Protein AF-A0A9D8XP79-F1 (afdb_monomer)

Structure (mmCIF, N/CA/C/O backbone):
data_AF-A0A9D8XP79-F1
#
_entry.id   AF-A0A9D8XP79-F1
#
loop_
_atom_site.group_PDB
_atom_site.id
_atom_site.type_symbol
_atom_site.label_atom_id
_atom_site.label_alt_id
_atom_site.label_comp_id
_atom_site.label_asym_id
_atom_site.label_entity_id
_atom_site.label_seq_id
_atom_site.pdbx_PDB_ins_code
_atom_site.Cartn_x
_atom_site.Cartn_y
_atom_site.Cartn_z
_atom_site.occupancy
_atom_site.B_iso_or_equiv
_atom_site.auth_seq_id
_atom_site.auth_comp_id
_atom_site.auth_asym_id
_atom_site.auth_atom_id
_atom_site.pdbx_PDB_model_num
ATOM 1 N N . MET A 1 1 ? -8.175 -45.191 -14.255 1.00 37.50 1 MET A N 1
ATOM 2 C CA . MET A 1 1 ? -9.166 -44.120 -14.482 1.00 37.50 1 MET A CA 1
ATOM 3 C C . MET A 1 1 ? -8.945 -43.618 -15.901 1.00 37.50 1 MET A C 1
ATOM 5 O O . MET A 1 1 ? -8.110 -42.751 -16.108 1.00 37.50 1 MET A O 1
ATOM 9 N N . ALA A 1 2 ? -9.558 -44.286 -16.877 1.00 37.72 2 ALA A N 1
ATOM 10 C CA . ALA A 1 2 ? -9.457 -43.933 -18.290 1.00 37.72 2 ALA A CA 1
ATOM 11 C C . ALA A 1 2 ? -10.516 -42.865 -18.583 1.00 37.72 2 ALA A C 1
ATOM 13 O O . ALA A 1 2 ? -11.701 -43.112 -18.373 1.00 37.72 2 ALA A O 1
ATOM 14 N N . THR A 1 3 ? -10.095 -41.667 -18.977 1.00 43.34 3 THR A N 1
ATOM 15 C CA . THR A 1 3 ? -11.008 -40.581 -19.341 1.00 43.34 3 THR A CA 1
ATOM 16 C C . THR A 1 3 ? -11.344 -40.689 -20.822 1.00 43.34 3 THR A C 1
ATOM 18 O O . THR A 1 3 ? -10.567 -40.263 -21.673 1.00 43.34 3 THR A O 1
ATOM 21 N N . GLU A 1 4 ? -12.506 -41.267 -21.118 1.00 49.28 4 GLU A N 1
ATOM 22 C CA . GLU A 1 4 ? -13.186 -41.124 -22.403 1.00 49.28 4 GLU A CA 1
ATOM 23 C C . GLU A 1 4 ? -13.648 -39.674 -22.569 1.00 49.28 4 GLU A C 1
ATOM 25 O O . GLU A 1 4 ? -14.675 -39.257 -22.037 1.00 49.28 4 GLU A O 1
ATOM 30 N N . ASN A 1 5 ? -12.802 -38.896 -23.235 1.00 56.59 5 ASN A N 1
ATOM 31 C CA . ASN A 1 5 ? -13.093 -37.787 -24.143 1.00 56.59 5 ASN A CA 1
ATOM 32 C C . ASN A 1 5 ? -11.801 -36.982 -24.210 1.00 56.59 5 ASN A C 1
ATOM 34 O O . ASN A 1 5 ? -11.522 -36.214 -23.294 1.00 56.59 5 ASN A O 1
ATOM 38 N N . GLY A 1 6 ? -11.010 -37.198 -25.265 1.00 61.81 6 GLY A N 1
ATOM 39 C CA . GLY A 1 6 ? -9.701 -36.579 -25.498 1.00 61.81 6 GLY A CA 1
ATOM 40 C C . GLY A 1 6 ? -9.774 -35.073 -25.732 1.00 61.81 6 GLY A C 1
ATOM 41 O O . GLY A 1 6 ? -9.538 -34.579 -26.832 1.00 61.81 6 GLY A O 1
ATOM 42 N N . LYS A 1 7 ? -10.225 -34.359 -24.703 1.00 80.88 7 LYS A N 1
ATOM 43 C CA . LYS A 1 7 ? -10.593 -32.951 -24.658 1.00 80.88 7 LYS A CA 1
ATOM 44 C C . LYS A 1 7 ? -10.170 -32.415 -23.299 1.00 80.88 7 LYS A C 1
ATOM 46 O O . LYS A 1 7 ? -10.905 -32.526 -22.325 1.00 80.88 7 LYS A O 1
ATOM 51 N N . TYR A 1 8 ? -8.990 -31.817 -23.255 1.00 85.12 8 TYR A N 1
ATOM 52 C CA . TYR A 1 8 ? -8.398 -31.259 -22.051 1.00 85.12 8 TYR A CA 1
ATOM 53 C C . TYR A 1 8 ? -8.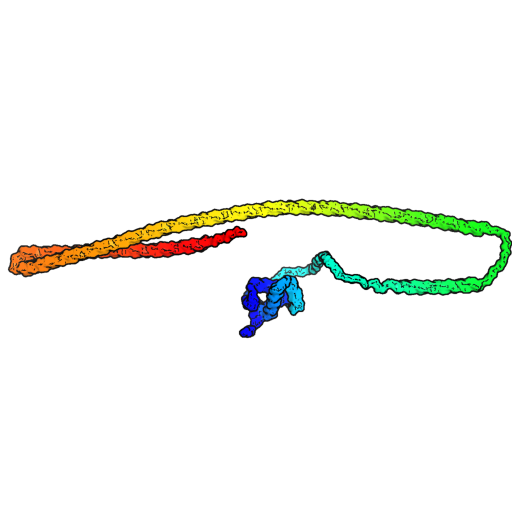487 -29.740 -22.043 1.00 85.12 8 TYR A C 1
ATOM 55 O O . TYR A 1 8 ? -8.197 -29.055 -23.026 1.00 85.12 8 TYR A O 1
ATOM 63 N N . THR A 1 9 ? -8.842 -29.182 -20.899 1.00 88.56 9 THR A N 1
ATOM 64 C CA . THR A 1 9 ? -8.669 -27.759 -20.622 1.00 88.56 9 THR A CA 1
ATOM 65 C C . THR A 1 9 ? -7.228 -27.469 -20.200 1.00 88.56 9 THR A C 1
ATOM 67 O O . THR A 1 9 ? -6.498 -28.346 -19.745 1.00 88.56 9 THR A O 1
ATOM 70 N N . VAL A 1 10 ? -6.804 -26.203 -20.281 1.00 86.50 10 VAL A N 1
ATOM 71 C CA . VAL A 1 10 ? -5.463 -25.774 -19.824 1.00 86.50 10 VAL A CA 1
ATOM 72 C C . VAL A 1 10 ? -5.179 -26.196 -18.371 1.00 86.50 10 VAL A C 1
ATOM 74 O O . VAL A 1 10 ? -4.034 -26.467 -18.018 1.00 86.50 10 VAL A O 1
ATOM 77 N N . ILE A 1 11 ? -6.210 -26.235 -17.520 1.00 86.94 11 ILE A N 1
ATOM 78 C CA . ILE A 1 11 ? -6.072 -26.614 -16.107 1.00 86.94 11 ILE A CA 1
ATOM 79 C C . ILE A 1 11 ? -5.731 -28.105 -16.004 1.00 86.94 11 ILE A C 1
ATOM 81 O O . ILE A 1 11 ? -4.719 -28.450 -15.400 1.00 86.94 11 ILE A O 1
ATOM 85 N N . GLU A 1 12 ? -6.488 -28.963 -16.683 1.00 86.69 12 GLU A N 1
ATOM 86 C CA . GLU A 1 12 ? -6.243 -30.411 -16.709 1.00 86.69 12 GLU A CA 1
ATOM 87 C C . GLU A 1 12 ? -4.888 -30.743 -17.351 1.00 86.69 12 GLU A C 1
ATOM 89 O O . GLU A 1 12 ? -4.158 -31.592 -16.847 1.00 86.69 12 GLU A O 1
ATOM 94 N N . LEU A 1 13 ? -4.482 -30.013 -18.401 1.00 86.62 13 LEU A N 1
ATOM 95 C CA . LEU A 1 13 ? -3.143 -30.145 -18.989 1.00 86.62 13 LEU A CA 1
ATOM 96 C C . LEU A 1 13 ? -2.034 -29.820 -17.978 1.00 86.62 13 LEU A C 1
ATOM 98 O O . LEU A 1 13 ? -1.015 -30.506 -17.940 1.00 86.62 13 LEU A O 1
ATOM 102 N N . SER A 1 14 ? -2.220 -28.789 -17.150 1.00 89.00 14 SER A N 1
ATOM 103 C CA . SER A 1 14 ? -1.231 -28.415 -16.133 1.00 89.00 14 SER A CA 1
ATOM 104 C C . SER A 1 14 ? -1.112 -29.446 -15.009 1.00 89.00 14 SER A C 1
ATOM 106 O O . SER A 1 14 ? -0.003 -29.735 -14.561 1.00 89.00 14 SER A O 1
ATOM 108 N N . GLU A 1 15 ? -2.230 -30.054 -14.612 1.00 89.31 15 GLU A N 1
ATOM 109 C CA . GLU A 1 15 ? -2.260 -31.117 -13.604 1.00 89.31 15 GLU A CA 1
ATOM 110 C C . GLU A 1 15 ? -1.616 -32.406 -14.129 1.00 89.31 15 GLU A C 1
ATOM 112 O O . GLU A 1 15 ? -0.795 -33.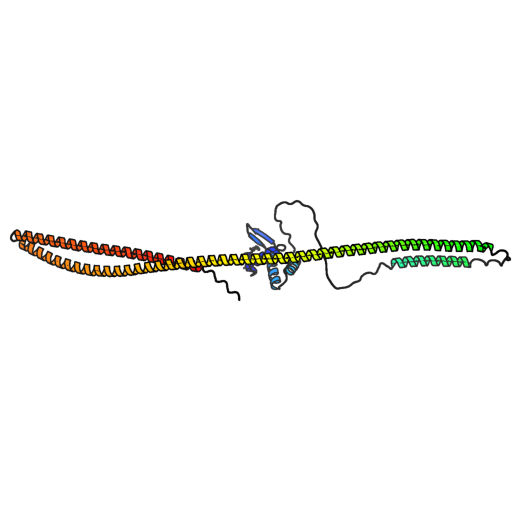006 -13.438 1.00 89.31 15 GLU A O 1
ATOM 117 N N . LEU A 1 16 ? -1.905 -32.791 -15.378 1.00 86.81 16 LEU A N 1
ATOM 118 C CA . LEU A 1 16 ? -1.356 -34.002 -15.999 1.00 86.81 16 LEU A CA 1
ATOM 119 C C . LEU A 1 16 ? 0.149 -33.915 -16.287 1.00 86.81 16 LEU A C 1
ATOM 121 O O . LEU A 1 16 ? 0.832 -34.938 -16.284 1.00 86.81 16 LEU A O 1
ATOM 125 N N . LEU A 1 17 ? 0.668 -32.715 -16.555 1.00 85.00 17 LEU A N 1
ATOM 126 C CA . LEU A 1 17 ? 2.089 -32.494 -16.845 1.00 85.00 17 LEU A CA 1
ATOM 127 C C . LEU A 1 17 ? 2.914 -32.164 -15.594 1.00 85.00 17 LEU A C 1
ATOM 129 O O . LEU A 1 17 ? 4.139 -32.187 -15.664 1.00 85.00 17 LEU A O 1
ATOM 133 N N . GLY A 1 18 ? 2.278 -31.821 -14.467 1.00 85.62 18 GLY A N 1
ATOM 134 C CA . GLY A 1 18 ? 2.977 -31.333 -13.272 1.00 85.62 18 GLY A CA 1
ATOM 135 C C . GLY A 1 18 ? 3.693 -29.991 -13.489 1.00 85.62 18 GLY A C 1
ATOM 136 O O . GLY A 1 18 ? 4.617 -29.645 -12.753 1.00 85.62 18 GLY A O 1
ATOM 137 N N . VAL A 1 19 ? 3.289 -29.230 -14.512 1.00 86.19 19 VAL A N 1
ATOM 138 C CA . VAL A 1 19 ? 3.914 -27.971 -14.941 1.00 86.19 19 VAL A CA 1
ATOM 139 C C . VAL A 1 19 ? 2.955 -26.812 -14.671 1.00 86.19 19 VAL A C 1
ATOM 141 O O . VAL A 1 19 ? 1.753 -26.918 -14.899 1.00 86.19 19 VAL A O 1
ATOM 144 N N . LYS A 1 20 ? 3.475 -25.668 -14.201 1.00 90.56 20 LYS A N 1
ATOM 145 C CA . LYS A 1 20 ? 2.657 -24.479 -13.899 1.00 90.56 20 LYS A CA 1
ATOM 146 C C . LYS A 1 20 ? 1.808 -24.066 -15.108 1.00 90.56 20 LYS A C 1
ATOM 148 O O . LYS A 1 20 ? 2.311 -23.966 -16.225 1.00 90.56 20 LYS A O 1
ATOM 153 N N . ARG A 1 21 ? 0.546 -23.701 -14.860 1.00 87.56 21 ARG A N 1
ATOM 154 C CA . ARG A 1 21 ? -0.419 -23.247 -15.882 1.00 87.56 21 ARG A CA 1
ATOM 155 C C . ARG A 1 21 ? 0.123 -22.149 -16.810 1.00 87.56 21 ARG A C 1
ATOM 157 O O . ARG A 1 21 ? -0.177 -22.146 -17.998 1.00 87.56 21 ARG A O 1
ATOM 164 N N . THR A 1 22 ? 0.923 -21.223 -16.284 1.00 90.81 22 THR A N 1
ATOM 165 C CA . THR A 1 22 ? 1.555 -20.146 -17.067 1.00 90.81 22 THR A CA 1
ATOM 166 C C . THR A 1 22 ? 2.544 -20.679 -18.099 1.00 90.81 22 THR A C 1
ATOM 168 O O . THR A 1 22 ? 2.577 -20.188 -19.218 1.00 90.81 22 THR A O 1
ATOM 171 N N . THR A 1 23 ? 3.311 -21.708 -17.742 1.00 88.88 23 THR A N 1
ATOM 172 C CA . THR A 1 23 ? 4.278 -22.361 -18.629 1.00 88.88 23 THR A CA 1
ATOM 173 C C . THR A 1 23 ? 3.569 -23.184 -19.701 1.00 88.88 23 THR A C 1
ATOM 175 O O . THR A 1 23 ? 3.966 -23.147 -20.858 1.00 88.88 23 THR A O 1
ATOM 178 N N . VAL A 1 24 ? 2.470 -23.858 -19.344 1.00 88.31 24 VAL A N 1
ATOM 179 C CA . VAL A 1 24 ? 1.622 -24.555 -20.324 1.00 88.31 24 VAL A CA 1
ATOM 180 C C . VAL A 1 24 ? 1.026 -23.563 -21.328 1.00 88.31 24 VAL A C 1
ATOM 182 O O . VAL A 1 24 ? 1.090 -23.809 -22.524 1.00 88.31 24 VAL A O 1
ATOM 185 N N . ASN A 1 25 ? 0.524 -22.409 -20.876 1.00 89.88 25 ASN A N 1
ATOM 186 C CA . ASN A 1 25 ? 0.034 -21.355 -21.775 1.00 89.88 25 ASN A CA 1
ATOM 187 C C . ASN A 1 25 ? 1.116 -20.818 -22.724 1.00 89.88 25 ASN A C 1
ATOM 189 O O . ASN A 1 25 ? 0.823 -20.574 -23.890 1.00 89.88 25 ASN A O 1
ATOM 193 N N . ASP A 1 26 ? 2.345 -20.641 -22.235 1.00 88.00 26 ASP A N 1
ATOM 194 C CA . ASP A 1 26 ? 3.477 -20.195 -23.054 1.00 88.00 26 ASP A CA 1
ATOM 195 C C . ASP A 1 26 ? 3.818 -21.225 -24.144 1.00 88.00 26 ASP A C 1
ATOM 197 O O . ASP A 1 26 ? 3.962 -20.884 -25.317 1.00 88.00 26 ASP A O 1
ATOM 201 N N . TRP A 1 27 ? 3.838 -22.515 -23.795 1.00 90.31 27 TRP A N 1
ATOM 202 C CA . TRP A 1 27 ? 4.053 -23.589 -24.770 1.00 90.31 27 TRP A CA 1
ATOM 203 C C . TRP A 1 27 ? 2.917 -23.689 -25.789 1.00 90.31 27 TRP A C 1
ATOM 205 O O . TRP A 1 27 ? 3.187 -23.849 -26.974 1.00 90.31 27 TRP A O 1
ATOM 215 N N . LEU A 1 28 ? 1.667 -23.538 -25.349 1.00 88.12 28 LEU A N 1
ATOM 216 C CA . LEU A 1 28 ? 0.492 -23.531 -26.223 1.00 88.12 28 LEU A CA 1
ATOM 217 C C . LEU A 1 28 ? 0.490 -22.346 -27.202 1.00 88.12 28 LEU A C 1
ATOM 219 O O . LEU A 1 28 ? -0.056 -22.472 -28.291 1.00 88.12 28 LEU A O 1
ATOM 223 N N . ALA A 1 29 ? 1.072 -21.201 -26.830 1.00 86.81 29 ALA A N 1
ATOM 224 C CA . ALA A 1 29 ? 1.216 -20.052 -27.723 1.00 86.81 29 ALA A CA 1
ATOM 225 C C . ALA A 1 29 ? 2.390 -20.229 -28.698 1.00 86.81 29 ALA A C 1
ATOM 227 O O . ALA A 1 29 ? 2.252 -19.954 -29.886 1.00 86.81 29 ALA A O 1
ATOM 228 N N . LYS A 1 30 ? 3.537 -20.710 -28.203 1.00 84.62 30 LYS A N 1
ATOM 229 C CA . LYS A 1 30 ? 4.778 -20.832 -28.980 1.00 84.62 30 LYS A CA 1
ATOM 230 C C . LYS A 1 30 ? 4.775 -22.001 -29.963 1.00 84.62 30 LYS A C 1
ATOM 232 O O . LYS A 1 30 ? 5.333 -21.883 -31.045 1.00 84.62 30 LYS A O 1
ATOM 237 N N . TYR A 1 31 ? 4.153 -23.114 -29.587 1.00 85.94 31 TYR A N 1
ATOM 238 C CA . TYR A 1 31 ? 4.109 -24.350 -30.371 1.00 85.94 31 TYR A CA 1
ATOM 239 C C . TYR A 1 31 ? 2.703 -24.631 -30.922 1.00 85.94 31 TYR A C 1
ATOM 241 O O . TYR A 1 31 ? 2.370 -25.779 -31.208 1.00 85.94 31 TYR A O 1
ATOM 249 N N . ALA A 1 32 ? 1.886 -23.582 -31.090 1.00 83.19 32 ALA A N 1
ATOM 250 C CA . ALA A 1 32 ? 0.518 -23.671 -31.608 1.00 83.19 32 ALA A CA 1
ATOM 251 C C . ALA A 1 32 ? 0.435 -24.376 -32.974 1.00 83.19 32 ALA A C 1
ATOM 253 O O . ALA A 1 32 ? -0.556 -25.030 -33.266 1.00 83.19 32 ALA A O 1
ATOM 254 N N . VAL A 1 33 ? 1.499 -24.284 -33.776 1.00 82.44 33 VAL A N 1
ATOM 255 C CA . VAL A 1 33 ? 1.631 -24.892 -35.112 1.00 82.44 33 VAL A CA 1
ATOM 256 C C . VAL A 1 33 ? 1.563 -26.430 -35.083 1.00 82.44 33 VAL A C 1
ATOM 258 O O . VAL A 1 33 ? 1.241 -27.057 -36.087 1.00 82.44 33 VAL A O 1
ATOM 261 N N . TYR A 1 34 ? 1.840 -27.048 -33.932 1.00 80.81 34 TYR A N 1
ATOM 262 C CA . TYR A 1 34 ? 1.850 -28.505 -33.765 1.00 80.81 34 TYR A CA 1
ATOM 263 C C . TYR A 1 34 ? 0.673 -29.019 -32.923 1.00 80.81 34 TYR A C 1
ATOM 265 O O . TYR A 1 34 ? 0.702 -30.164 -32.472 1.00 80.81 34 TYR A O 1
ATOM 273 N N . MET A 1 35 ? -0.317 -28.174 -32.616 1.00 83.38 35 MET A N 1
ATOM 274 C CA . MET A 1 35 ? -1.345 -28.467 -31.614 1.00 83.38 35 MET A CA 1
ATOM 275 C C . MET A 1 35 ? -2.742 -28.096 -32.100 1.00 83.38 35 MET A C 1
ATOM 277 O O . MET A 1 35 ? -2.984 -26.973 -32.537 1.00 83.38 35 MET A O 1
ATOM 281 N N . ASP A 1 36 ? -3.693 -29.003 -31.894 1.00 78.88 36 ASP A N 1
ATOM 282 C CA . ASP A 1 36 ? -5.095 -28.75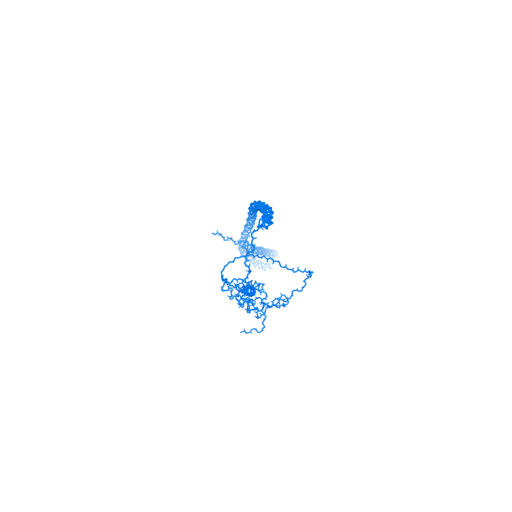2 -32.208 1.00 78.88 36 ASP A CA 1
ATOM 283 C C . ASP A 1 36 ? -5.837 -28.220 -30.983 1.00 78.88 36 ASP A C 1
ATOM 285 O O . ASP A 1 36 ? -5.713 -28.735 -29.859 1.00 78.88 36 ASP A O 1
ATOM 289 N N . TYR A 1 37 ? -6.662 -27.199 -31.213 1.00 84.25 37 TYR A N 1
ATOM 290 C CA . TYR A 1 37 ? -7.615 -26.712 -30.230 1.00 84.25 37 TYR A CA 1
ATOM 291 C C . TYR A 1 37 ? -8.987 -26.474 -30.859 1.00 84.25 37 TYR A C 1
ATOM 293 O O . TYR A 1 37 ? -9.117 -25.994 -31.980 1.00 84.25 37 TYR A O 1
ATOM 301 N N . SER A 1 38 ? -10.033 -26.779 -30.098 1.00 79.69 38 SER A N 1
ATOM 302 C CA . SER A 1 38 ? -11.414 -26.429 -30.410 1.00 79.69 38 SER A CA 1
ATOM 303 C C . SER A 1 38 ? -11.900 -25.384 -29.413 1.00 79.69 38 SER A C 1
ATOM 305 O O . SER A 1 38 ? -11.591 -25.445 -28.219 1.00 79.69 38 SER A O 1
ATOM 307 N N . VAL A 1 39 ? -12.653 -24.397 -29.890 1.00 85.06 39 VAL A N 1
ATOM 308 C CA . VAL A 1 39 ? -13.257 -23.378 -29.030 1.00 85.06 39 VAL A CA 1
ATOM 309 C C . VAL A 1 39 ? -14.645 -23.854 -28.613 1.00 85.06 39 VAL A C 1
ATOM 311 O O . VAL A 1 39 ? -15.540 -23.993 -29.440 1.00 85.06 39 VAL A O 1
ATOM 314 N N . GLN A 1 40 ? -14.841 -24.088 -27.315 1.00 76.69 40 GLN A N 1
ATOM 315 C CA . GLN A 1 40 ? -16.157 -24.344 -26.730 1.00 76.69 40 GLN A CA 1
ATOM 316 C C . GLN A 1 40 ? -16.568 -23.140 -25.874 1.00 76.69 40 GLN A C 1
ATOM 318 O O . GLN A 1 40 ? -16.079 -22.929 -24.758 1.00 76.69 40 GLN A O 1
ATOM 323 N N . GLY A 1 41 ? -17.446 -22.297 -26.425 1.00 81.25 41 GLY A N 1
ATOM 324 C CA . GLY A 1 41 ? -17.854 -21.035 -25.801 1.00 81.25 41 GLY A CA 1
ATOM 325 C C . GLY A 1 41 ? -16.681 -20.055 -25.675 1.00 81.25 41 GLY A C 1
ATOM 326 O O . GLY A 1 41 ? -16.148 -19.595 -26.675 1.00 81.25 41 GLY A O 1
ATOM 327 N N . LYS A 1 42 ? -16.263 -19.734 -24.439 1.00 80.19 42 LYS A N 1
ATOM 328 C CA . LYS A 1 42 ? -15.096 -18.866 -24.150 1.00 80.19 42 LYS A CA 1
ATOM 329 C C . LYS A 1 42 ? -13.800 -19.637 -23.855 1.00 80.19 42 LYS A C 1
ATOM 331 O O . LYS A 1 42 ? -12.798 -19.020 -23.498 1.00 80.19 42 LYS A O 1
ATOM 336 N N . ARG A 1 43 ? -13.812 -20.974 -23.901 1.00 82.00 43 ARG A N 1
ATOM 337 C CA . ARG A 1 43 ? -12.681 -21.813 -23.467 1.00 82.00 43 ARG A CA 1
ATOM 338 C C . ARG A 1 43 ? -12.090 -22.580 -24.648 1.00 82.00 43 ARG A C 1
ATOM 340 O O . ARG A 1 43 ? -12.829 -23.135 -25.455 1.00 82.00 43 ARG A O 1
ATOM 347 N N . ARG A 1 44 ? -10.756 -22.626 -24.718 1.00 85.06 44 ARG A N 1
ATOM 348 C CA . ARG A 1 44 ? -10.020 -23.510 -25.633 1.00 85.06 44 ARG A CA 1
ATOM 349 C C . ARG A 1 44 ? -9.911 -24.898 -25.009 1.00 85.06 44 ARG A C 1
ATOM 351 O O . ARG A 1 44 ? -9.572 -25.012 -23.828 1.00 85.06 44 ARG A O 1
ATOM 358 N N . ILE A 1 45 ? -10.213 -25.912 -25.803 1.00 87.25 45 ILE A N 1
ATOM 359 C CA . ILE A 1 45 ? -10.131 -27.325 -25.450 1.00 87.25 45 ILE A CA 1
ATOM 360 C C . ILE A 1 45 ? -9.137 -27.986 -26.390 1.00 87.25 45 ILE A C 1
ATOM 362 O O . ILE A 1 45 ? -9.226 -27.811 -27.601 1.00 87.25 45 ILE A O 1
ATOM 366 N N . TYR A 1 46 ? -8.209 -28.737 -25.820 1.00 88.00 46 TYR A N 1
ATOM 367 C CA . TYR A 1 46 ? -7.087 -29.354 -26.510 1.00 88.00 46 TYR A CA 1
ATOM 368 C C . TYR A 1 46 ? -7.301 -30.856 -26.653 1.00 88.00 46 TYR A C 1
ATOM 370 O O . TYR A 1 46 ? -7.852 -31.491 -25.758 1.00 88.00 46 TYR A O 1
ATOM 378 N N . SER A 1 47 ? -6.871 -31.417 -27.774 1.00 86.94 47 SER A N 1
ATOM 379 C CA . SER A 1 47 ? -6.942 -32.850 -28.072 1.00 86.94 47 SER A CA 1
ATOM 380 C C . SER A 1 47 ? -5.858 -33.675 -27.354 1.00 86.94 47 SER A C 1
ATOM 382 O O . SER A 1 47 ? -4.883 -33.139 -26.817 1.00 86.94 47 SER A O 1
ATOM 384 N N . ASP A 1 48 ? -5.976 -35.005 -27.416 1.00 83.12 48 ASP A N 1
ATOM 385 C CA . ASP A 1 48 ? -4.933 -35.944 -26.964 1.00 83.12 48 ASP A CA 1
ATOM 386 C C . ASP A 1 48 ? -3.603 -35.784 -27.729 1.00 83.12 48 ASP A C 1
ATOM 388 O O . ASP A 1 48 ? -2.522 -36.007 -27.168 1.00 83.12 48 ASP A O 1
ATOM 392 N N . SER A 1 49 ? -3.655 -35.348 -28.997 1.00 80.25 49 SER A N 1
ATOM 393 C CA . SER A 1 49 ? -2.457 -35.042 -29.794 1.00 80.25 49 SER A CA 1
ATOM 394 C C . SER A 1 49 ? -1.649 -33.918 -29.142 1.00 80.25 49 SER A C 1
ATOM 396 O O . SER A 1 49 ? -0.448 -34.073 -28.908 1.00 80.25 49 SER A O 1
ATOM 398 N N . THR A 1 50 ? -2.320 -32.849 -28.708 1.00 85.31 50 THR A N 1
ATOM 399 C CA . THR A 1 50 ? -1.700 -31.724 -27.995 1.00 85.31 50 THR A CA 1
ATOM 400 C C . THR A 1 50 ? -1.051 -32.157 -26.680 1.00 85.31 50 THR A C 1
ATOM 402 O O . THR A 1 50 ? 0.044 -31.702 -26.346 1.00 85.31 50 THR A O 1
ATOM 405 N N . LEU A 1 51 ? -1.668 -33.082 -25.940 1.00 85.69 51 LEU A N 1
ATOM 406 C CA . LEU A 1 51 ? -1.080 -33.613 -24.708 1.00 85.69 51 LEU A CA 1
ATOM 407 C C . LEU A 1 51 ? 0.205 -34.413 -24.983 1.00 85.69 51 LEU A C 1
ATOM 409 O O . LEU A 1 51 ? 1.173 -34.296 -24.229 1.00 85.69 51 LEU A O 1
ATOM 413 N N . THR A 1 52 ? 0.248 -35.182 -26.072 1.00 86.75 52 THR A N 1
ATOM 414 C CA . THR A 1 52 ? 1.450 -35.922 -26.498 1.00 86.75 52 THR A CA 1
ATOM 415 C C . THR A 1 52 ? 2.595 -34.970 -26.858 1.00 86.75 52 THR A C 1
ATOM 417 O O . THR A 1 52 ? 3.724 -35.148 -26.390 1.00 86.75 52 THR A O 1
ATOM 420 N N . VAL A 1 53 ? 2.295 -33.901 -27.604 1.00 86.56 53 VAL A N 1
ATOM 421 C CA . VAL A 1 53 ? 3.266 -32.855 -27.968 1.00 86.56 53 VAL A CA 1
ATOM 422 C C . VAL A 1 53 ? 3.783 -32.126 -26.725 1.00 86.56 53 VAL A C 1
ATOM 424 O O . VAL A 1 53 ? 4.993 -31.977 -26.552 1.00 86.56 53 VAL A O 1
ATOM 427 N N . LEU A 1 54 ? 2.896 -31.738 -25.803 1.00 89.12 54 LEU A N 1
ATOM 428 C CA . LEU A 1 54 ? 3.280 -31.066 -24.556 1.00 89.12 54 LEU A CA 1
ATOM 429 C C . LEU A 1 54 ? 4.119 -31.957 -23.632 1.00 89.12 54 LEU A C 1
ATOM 431 O O . LEU A 1 54 ? 5.066 -31.464 -23.017 1.00 89.12 54 LEU A O 1
ATOM 435 N N . LYS A 1 55 ? 3.835 -33.265 -23.561 1.00 90.12 55 LYS A N 1
ATOM 436 C CA . LYS A 1 55 ? 4.693 -34.227 -22.845 1.00 90.12 55 LYS A CA 1
ATOM 437 C C . LYS A 1 55 ? 6.095 -34.265 -23.440 1.00 90.12 55 LYS A C 1
ATOM 439 O O . LYS A 1 55 ? 7.073 -34.244 -22.694 1.00 90.12 55 LYS A O 1
ATOM 444 N N . LYS A 1 56 ? 6.209 -34.260 -24.772 1.00 87.75 56 LYS A N 1
ATOM 445 C CA . LYS A 1 56 ? 7.517 -34.252 -25.433 1.00 87.75 56 LYS A CA 1
ATOM 446 C C . LYS A 1 56 ? 8.266 -32.938 -25.211 1.00 87.75 56 LYS A C 1
ATOM 448 O O . LYS A 1 56 ? 9.464 -32.969 -24.948 1.00 87.75 56 LYS A O 1
ATOM 453 N N . ILE A 1 57 ? 7.573 -31.798 -25.228 1.00 88.31 57 ILE A N 1
ATOM 454 C CA . ILE A 1 57 ? 8.164 -30.497 -24.875 1.00 88.31 57 ILE A CA 1
ATOM 455 C C . ILE A 1 57 ? 8.682 -30.513 -23.435 1.00 88.31 57 ILE A C 1
ATOM 457 O O . ILE A 1 57 ? 9.810 -30.082 -23.197 1.00 88.31 57 ILE A O 1
ATOM 461 N N . ALA A 1 58 ? 7.902 -31.036 -22.486 1.00 86.94 58 ALA A N 1
ATOM 462 C CA . ALA A 1 58 ? 8.316 -31.143 -21.089 1.00 86.94 58 ALA A CA 1
ATOM 463 C C . ALA A 1 58 ? 9.580 -32.007 -20.930 1.00 86.94 58 ALA A C 1
ATOM 465 O O . ALA A 1 58 ? 10.500 -31.621 -20.212 1.00 86.94 58 ALA A O 1
ATOM 466 N N . GLU A 1 59 ? 9.666 -33.126 -21.653 1.00 89.38 59 GLU A N 1
ATOM 467 C CA . GLU A 1 59 ? 10.847 -33.996 -21.667 1.00 89.38 59 GLU A CA 1
ATOM 468 C C . GLU A 1 59 ? 12.082 -33.281 -22.245 1.00 89.38 59 GLU A C 1
ATOM 470 O O . GLU A 1 59 ? 13.144 -33.273 -21.624 1.00 89.38 59 GLU A O 1
ATOM 475 N N . LEU A 1 60 ? 11.945 -32.623 -23.401 1.00 87.56 60 LEU A N 1
ATOM 476 C CA . LEU A 1 60 ? 13.055 -31.923 -24.061 1.00 87.56 60 LEU A CA 1
ATOM 477 C C . LEU A 1 60 ? 13.530 -30.702 -23.254 1.00 87.56 60 LEU A C 1
ATOM 479 O O . LEU A 1 60 ? 14.726 -30.407 -23.223 1.00 87.56 60 LEU A O 1
ATOM 483 N N . ARG A 1 61 ? 12.614 -30.022 -22.554 1.00 85.12 61 ARG A N 1
ATOM 484 C CA . ARG A 1 61 ? 12.936 -28.953 -21.596 1.00 85.12 61 ARG A CA 1
ATOM 485 C C . ARG A 1 61 ? 13.641 -29.492 -20.357 1.00 85.12 61 ARG A C 1
ATOM 487 O O . ARG A 1 61 ? 14.594 -28.866 -19.904 1.00 85.12 61 ARG A O 1
ATOM 494 N N . GLY A 1 62 ? 13.219 -30.648 -19.841 1.00 84.44 62 GLY A N 1
ATOM 495 C CA . GLY A 1 62 ? 13.909 -31.346 -18.752 1.00 84.44 62 GLY A CA 1
ATOM 496 C C . GLY A 1 62 ? 15.340 -31.754 -19.120 1.00 84.44 62 GLY A C 1
ATOM 497 O O . GLY A 1 62 ? 16.220 -31.738 -18.268 1.00 84.44 62 GLY A O 1
ATOM 498 N N . GLN A 1 63 ? 15.591 -32.033 -20.402 1.00 85.62 63 GLN A N 1
ATOM 499 C CA . GLN A 1 63 ? 16.920 -32.320 -20.960 1.00 85.62 63 GLN A CA 1
ATOM 500 C C . GLN A 1 63 ? 17.766 -31.061 -21.243 1.00 85.62 63 GLN A C 1
ATOM 502 O O . GLN A 1 63 ? 18.881 -31.183 -21.742 1.00 85.62 63 GLN A O 1
ATOM 507 N N . GLY A 1 64 ? 17.259 -29.855 -20.962 1.00 84.81 64 GLY A N 1
ATOM 508 C CA . GLY A 1 64 ? 17.996 -28.601 -21.155 1.00 84.81 64 GLY A CA 1
ATOM 509 C C . GLY A 1 64 ? 18.144 -28.146 -22.612 1.00 84.81 64 GLY A C 1
ATOM 510 O O . GLY A 1 64 ? 18.950 -27.260 -22.885 1.00 84.81 64 GLY A O 1
ATOM 511 N N . LYS A 1 65 ? 17.381 -28.717 -23.556 1.00 86.25 65 LYS A N 1
ATOM 512 C CA . LYS A 1 65 ? 17.457 -28.328 -24.974 1.00 86.25 65 LYS A CA 1
ATOM 513 C C . LYS A 1 65 ? 16.924 -26.914 -25.206 1.00 86.25 65 LYS A C 1
ATOM 515 O O . LYS A 1 65 ? 15.964 -26.479 -24.558 1.00 86.25 65 LYS A O 1
ATOM 520 N N . SER A 1 66 ? 17.538 -26.200 -26.152 1.00 84.69 66 SER A N 1
ATOM 521 C CA . SER A 1 66 ? 17.119 -24.844 -26.506 1.00 84.69 66 SER A CA 1
ATOM 522 C C . SER A 1 66 ? 15.725 -24.850 -27.134 1.00 84.69 66 SER A C 1
ATOM 524 O O . SER A 1 66 ? 15.272 -25.842 -27.704 1.00 84.69 66 SER A O 1
ATOM 526 N N . SER A 1 67 ? 15.033 -23.710 -27.070 1.00 81.00 67 SER A N 1
ATOM 527 C CA . SER A 1 67 ? 13.710 -23.560 -27.696 1.00 81.00 67 SER A CA 1
ATOM 528 C C . SER A 1 67 ? 13.732 -23.870 -29.198 1.00 81.00 67 SER A C 1
ATOM 530 O O . SER A 1 67 ? 12.731 -24.360 -29.709 1.00 81.00 67 SER A O 1
ATOM 532 N N . PHE A 1 68 ? 14.855 -23.581 -29.866 1.00 83.75 68 PHE A N 1
ATOM 533 C CA . PHE A 1 68 ? 15.083 -23.850 -31.288 1.00 83.75 68 PHE A CA 1
ATOM 534 C C . PHE A 1 68 ? 15.254 -25.352 -31.570 1.00 83.75 68 PHE A C 1
ATOM 536 O O . PHE A 1 68 ? 14.638 -25.895 -32.482 1.00 83.75 68 PHE A O 1
ATOM 543 N N . ASP A 1 69 ? 16.001 -26.061 -30.721 1.00 83.94 69 ASP A N 1
ATOM 544 C CA . ASP A 1 69 ? 16.171 -27.515 -30.835 1.00 83.94 69 ASP A CA 1
ATOM 545 C C . ASP A 1 69 ? 14.851 -28.255 -30.588 1.00 83.94 69 ASP A C 1
ATOM 547 O O . ASP A 1 69 ? 14.552 -29.257 -31.240 1.00 83.94 69 ASP A O 1
ATOM 551 N N . ILE A 1 70 ? 14.032 -27.745 -29.663 1.00 85.88 70 ILE A N 1
ATOM 552 C CA . ILE A 1 70 ? 12.683 -28.264 -29.417 1.00 85.88 70 ILE A CA 1
ATOM 553 C C . ILE A 1 70 ? 11.824 -28.101 -30.672 1.00 85.88 70 ILE A C 1
ATOM 555 O O . ILE A 1 70 ? 11.193 -29.059 -31.094 1.00 85.88 70 ILE A O 1
ATOM 559 N N . ASP A 1 71 ? 11.847 -26.933 -31.310 1.00 84.50 71 ASP A N 1
ATOM 560 C CA . ASP A 1 71 ? 11.069 -26.685 -32.525 1.00 84.50 71 ASP A CA 1
ATOM 561 C C . ASP A 1 71 ? 11.512 -27.587 -33.691 1.00 84.50 71 ASP A C 1
ATOM 563 O O . ASP A 1 71 ? 10.696 -28.275 -34.296 1.00 84.50 71 ASP A O 1
ATOM 567 N N . SER A 1 72 ? 12.824 -27.717 -33.922 1.00 80.75 72 SER A N 1
ATOM 568 C CA . SER A 1 72 ? 13.353 -28.595 -34.979 1.00 80.75 72 SER A CA 1
ATOM 569 C C . SER A 1 72 ? 13.050 -30.083 -34.756 1.00 80.75 72 SER A C 1
ATOM 571 O O . SER A 1 72 ? 12.884 -30.837 -35.715 1.00 80.75 72 SER A O 1
ATOM 573 N N . THR A 1 73 ? 12.978 -30.535 -33.499 1.00 81.12 73 THR A N 1
ATOM 574 C CA . THR A 1 73 ? 12.614 -31.922 -33.171 1.00 81.12 73 THR A CA 1
ATOM 575 C C . THR A 1 73 ? 11.111 -32.154 -33.254 1.00 81.12 73 THR A C 1
ATOM 577 O O . THR A 1 73 ? 10.702 -33.233 -33.677 1.00 81.12 73 THR A O 1
ATOM 580 N N . LEU A 1 74 ? 10.292 -31.151 -32.926 1.00 83.00 74 LEU A N 1
ATOM 581 C CA . LEU A 1 74 ? 8.845 -31.200 -33.124 1.00 83.00 74 LEU A CA 1
ATOM 582 C C . LEU A 1 74 ? 8.481 -31.207 -34.611 1.00 83.00 74 LEU A C 1
ATOM 584 O O . LEU A 1 74 ? 7.715 -32.074 -35.014 1.00 83.00 74 LEU A O 1
ATOM 588 N N . ALA A 1 75 ? 9.106 -30.357 -35.429 1.00 79.00 75 ALA A N 1
ATOM 589 C CA . ALA A 1 75 ? 8.905 -30.313 -36.880 1.00 79.00 75 ALA A CA 1
ATOM 590 C C . ALA A 1 75 ? 9.262 -31.631 -37.591 1.00 79.00 75 ALA A C 1
ATOM 592 O O . ALA A 1 75 ? 8.688 -31.960 -38.625 1.00 79.00 75 ALA A O 1
ATOM 593 N N . LYS A 1 76 ? 10.211 -32.403 -37.041 1.00 77.31 76 LYS A N 1
ATOM 594 C CA . LYS A 1 76 ? 10.593 -33.728 -37.562 1.00 77.31 76 LYS A CA 1
ATOM 595 C C . LYS A 1 76 ? 9.629 -34.846 -37.154 1.00 77.31 76 LYS A C 1
ATOM 597 O O . LYS A 1 76 ? 9.574 -35.860 -37.841 1.00 77.31 76 LYS A O 1
ATOM 602 N N . LEU A 1 77 ? 8.944 -34.706 -36.017 1.00 68.44 77 LEU A N 1
ATOM 603 C CA . LEU A 1 77 ? 8.141 -35.773 -35.403 1.00 68.44 77 LEU A CA 1
ATOM 604 C C . LEU A 1 77 ? 6.635 -35.600 -35.605 1.00 68.44 77 LEU A C 1
ATOM 606 O O . LEU A 1 77 ? 5.921 -36.596 -35.686 1.00 68.44 77 LEU A O 1
ATOM 610 N N . TYR A 1 78 ? 6.155 -34.362 -35.673 1.00 71.44 78 TYR A N 1
ATOM 611 C CA . TYR A 1 78 ? 4.746 -34.039 -35.842 1.00 71.44 78 TYR A CA 1
ATOM 612 C C . TYR A 1 78 ? 4.575 -33.288 -37.159 1.00 71.44 78 TYR A C 1
ATOM 614 O O . TYR A 1 78 ? 5.276 -32.310 -37.418 1.00 71.44 78 TYR A O 1
ATOM 622 N N . ALA A 1 79 ? 3.657 -33.762 -38.003 1.00 59.41 79 ALA A N 1
ATOM 623 C CA . ALA A 1 79 ? 3.311 -33.059 -39.229 1.00 59.41 79 ALA A CA 1
ATOM 624 C C . ALA A 1 79 ? 2.787 -31.662 -38.868 1.00 59.41 79 ALA A C 1
ATOM 626 O O . ALA A 1 79 ? 1.955 -31.516 -37.973 1.00 59.41 79 ALA A O 1
ATOM 627 N N . VAL A 1 80 ? 3.300 -30.638 -39.551 1.00 55.88 80 VAL A N 1
ATOM 628 C CA . VAL A 1 80 ? 2.805 -29.264 -39.431 1.00 55.88 80 VAL A CA 1
ATOM 629 C C . VAL A 1 80 ? 1.351 -29.264 -39.895 1.00 55.88 80 VAL A C 1
ATOM 631 O O . VAL A 1 80 ? 1.078 -29.410 -41.087 1.00 55.88 80 VAL A O 1
ATOM 634 N N . HIS A 1 81 ? 0.415 -29.163 -38.952 1.00 52.28 81 HIS A N 1
ATOM 635 C CA . HIS A 1 81 ? -1.005 -29.097 -39.260 1.00 52.28 81 HIS A CA 1
ATOM 636 C C . HIS A 1 81 ? -1.378 -27.624 -39.479 1.00 52.28 81 HIS A C 1
ATOM 638 O O . HIS A 1 81 ? -1.189 -26.806 -38.577 1.00 52.28 81 HIS A O 1
ATOM 644 N N . PRO A 1 82 ? -1.846 -27.244 -40.682 1.00 44.09 82 PRO A N 1
ATOM 645 C CA . PRO A 1 82 ? -2.169 -25.859 -40.976 1.00 44.09 82 PRO A CA 1
ATOM 646 C C . PRO A 1 82 ? -3.326 -25.381 -40.091 1.00 44.09 82 PRO A C 1
ATOM 648 O O . PRO A 1 82 ? -4.386 -25.999 -40.008 1.00 44.09 82 PRO A O 1
ATOM 651 N N . GLN A 1 83 ? -3.069 -24.265 -39.420 1.00 38.81 83 GLN A N 1
ATOM 652 C CA . GLN A 1 83 ? -3.971 -23.529 -38.546 1.00 38.81 83 GLN A CA 1
ATOM 653 C C . GLN A 1 83 ? -5.314 -23.217 -39.243 1.00 38.81 83 GLN A C 1
ATOM 655 O O . GLN A 1 83 ? -5.288 -22.654 -40.336 1.00 38.81 83 GLN A O 1
ATOM 660 N N . PRO A 1 84 ? -6.488 -23.506 -38.640 1.00 41.97 84 PRO A N 1
ATOM 661 C CA . PRO A 1 84 ? -7.750 -22.961 -39.129 1.00 41.97 84 PRO A CA 1
ATOM 662 C C . PRO A 1 84 ? -7.801 -21.447 -38.866 1.00 41.97 84 PRO A C 1
ATOM 664 O O . PRO A 1 84 ? -7.508 -20.975 -37.763 1.00 41.97 84 PRO A O 1
ATOM 667 N N . GLU A 1 85 ? -8.120 -20.708 -39.927 1.00 39.38 85 GLU A N 1
ATOM 668 C CA . GLU A 1 85 ? -8.081 -19.249 -40.053 1.00 39.38 85 GLU A CA 1
ATOM 669 C C . GLU A 1 85 ? -8.884 -18.492 -38.975 1.00 39.38 85 GL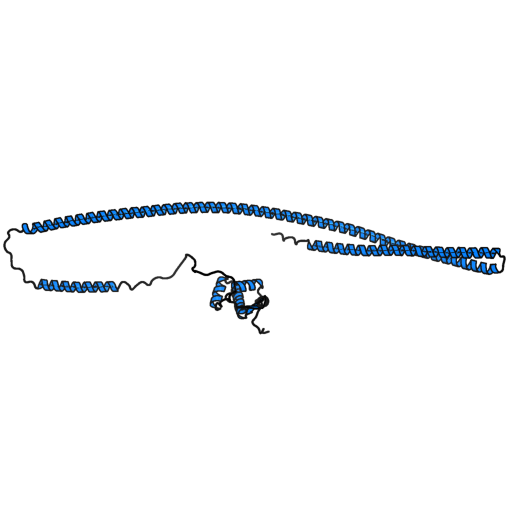U A C 1
ATOM 671 O O . GLU A 1 85 ? -9.968 -18.927 -38.578 1.00 39.38 85 GLU A O 1
ATOM 676 N N . PRO A 1 86 ? -8.421 -17.306 -38.537 1.00 46.34 86 PRO A N 1
ATOM 677 C CA . PRO A 1 86 ? -9.300 -16.289 -37.976 1.00 46.34 86 PRO A CA 1
ATOM 678 C C . PRO A 1 86 ? -10.006 -15.495 -39.094 1.00 46.34 86 PRO A C 1
ATOM 680 O O . PRO A 1 86 ? -9.358 -14.854 -39.919 1.00 46.34 86 PRO A O 1
ATOM 683 N N . GLU A 1 87 ? -11.341 -15.503 -39.085 1.00 40.00 87 GLU A N 1
ATOM 684 C CA . GLU A 1 87 ? -12.185 -14.669 -39.950 1.00 40.00 87 GLU A CA 1
ATOM 685 C C . GLU A 1 87 ? -12.080 -13.165 -39.613 1.00 40.00 87 GLU A C 1
ATOM 687 O O . GLU A 1 87 ? -12.294 -12.765 -38.467 1.00 40.00 87 GLU A O 1
ATOM 692 N N . ASN A 1 88 ? -11.882 -12.366 -40.676 1.00 34.31 88 ASN A N 1
ATOM 693 C CA . ASN A 1 88 ? -12.069 -10.911 -40.849 1.00 34.31 88 ASN A CA 1
ATOM 694 C C . ASN A 1 88 ? -11.159 -9.968 -40.026 1.00 34.31 88 ASN A C 1
ATOM 696 O O . ASN A 1 88 ? -11.046 -10.075 -38.813 1.00 34.31 88 ASN A O 1
ATOM 700 N N . VAL A 1 89 ? -10.506 -8.958 -40.621 1.00 36.00 89 VAL A N 1
ATOM 701 C CA . VAL A 1 89 ? -11.071 -7.936 -41.524 1.00 36.00 89 VAL A CA 1
ATOM 702 C C . VAL A 1 89 ? -9.997 -7.400 -42.496 1.00 36.00 89 VAL A C 1
ATOM 704 O O . VAL A 1 89 ? -8.903 -7.057 -42.063 1.00 36.00 89 VAL A O 1
ATOM 707 N N . THR A 1 90 ? -10.353 -7.323 -43.785 1.00 36.62 90 THR A N 1
ATOM 708 C CA . THR A 1 90 ? -9.842 -6.443 -44.867 1.00 36.62 90 THR A CA 1
ATOM 709 C C . THR A 1 90 ? -8.394 -5.934 -44.824 1.00 36.62 90 THR A C 1
ATOM 711 O O . THR A 1 90 ? -8.113 -4.968 -44.123 1.00 36.62 90 THR A O 1
ATOM 714 N N . GLU A 1 91 ? -7.565 -6.403 -45.760 1.00 32.22 91 GLU A N 1
ATOM 715 C CA . GLU A 1 91 ? -6.702 -5.518 -46.555 1.00 32.22 91 GLU A CA 1
ATOM 716 C C . GLU A 1 91 ? -6.288 -6.186 -47.874 1.00 32.22 91 GLU A C 1
ATOM 718 O O . GLU A 1 91 ? -6.023 -7.384 -47.957 1.00 32.22 91 GLU A O 1
ATOM 723 N N . THR A 1 92 ? -6.348 -5.387 -48.931 1.00 32.22 92 THR A N 1
ATOM 724 C CA . THR A 1 92 ? -6.143 -5.734 -50.333 1.00 32.22 92 THR A CA 1
ATOM 725 C C . THR A 1 92 ? -4.730 -6.268 -50.577 1.00 32.22 92 THR A C 1
ATOM 727 O O . THR A 1 92 ? -3.745 -5.653 -50.176 1.00 32.22 92 THR A O 1
ATOM 730 N N . ALA A 1 93 ? -4.653 -7.386 -51.302 1.00 33.34 93 ALA A N 1
ATOM 731 C CA . ALA A 1 93 ? -3.471 -7.875 -52.013 1.00 33.34 93 ALA A CA 1
ATOM 732 C C . ALA A 1 93 ? -2.805 -6.733 -52.828 1.00 33.34 93 ALA A C 1
ATOM 734 O O . ALA A 1 93 ? -3.485 -5.816 -53.281 1.00 33.34 93 ALA A O 1
ATOM 735 N N . VAL A 1 94 ? -1.497 -6.704 -53.078 1.00 32.47 94 VAL A N 1
ATOM 736 C CA . VAL A 1 94 ? -0.727 -7.680 -53.861 1.00 32.47 94 VAL A CA 1
ATOM 737 C C . VAL A 1 94 ? 0.779 -7.439 -53.644 1.00 32.47 94 VAL A C 1
ATOM 739 O O . VAL A 1 94 ? 1.220 -6.296 -53.548 1.00 32.47 94 VAL A O 1
ATOM 742 N N . ASN A 1 95 ? 1.522 -8.546 -53.724 1.00 30.98 95 ASN A N 1
ATOM 743 C CA . ASN A 1 95 ? 2.951 -8.721 -54.013 1.00 30.98 95 ASN A CA 1
ATOM 744 C C . ASN A 1 95 ? 3.973 -8.656 -52.874 1.00 30.98 95 ASN A C 1
ATOM 746 O O . ASN A 1 95 ? 4.556 -7.621 -52.565 1.00 30.98 95 ASN A O 1
ATOM 750 N N . ASP A 1 96 ? 4.224 -9.854 -52.341 1.00 29.53 96 ASP A N 1
ATOM 751 C CA . ASP A 1 96 ? 5.422 -10.658 -52.619 1.00 29.53 96 ASP A CA 1
ATOM 752 C C . ASP A 1 96 ? 6.791 -9.980 -52.558 1.00 29.53 96 ASP A C 1
ATOM 754 O O . ASP A 1 96 ? 7.170 -9.173 -53.405 1.00 29.53 96 ASP A O 1
ATOM 758 N N . GLY A 1 97 ? 7.605 -10.535 -51.659 1.00 31.28 97 GLY A N 1
ATOM 759 C CA . GLY A 1 97 ? 8.976 -10.881 -52.013 1.00 31.28 97 GLY A CA 1
ATOM 760 C C . GLY A 1 97 ? 10.031 -10.317 -51.082 1.00 31.28 97 GLY A C 1
ATOM 761 O O . GLY A 1 97 ? 10.616 -9.279 -51.362 1.00 31.28 97 GLY A O 1
ATOM 762 N N . ALA A 1 98 ? 10.276 -11.064 -50.002 1.00 30.42 98 ALA A N 1
ATOM 763 C CA . ALA A 1 98 ? 11.458 -11.067 -49.138 1.00 30.42 98 ALA A CA 1
ATOM 764 C C . ALA A 1 98 ? 12.741 -10.508 -49.804 1.00 30.42 98 ALA A C 1
ATOM 766 O O . ALA A 1 98 ? 13.078 -10.851 -50.932 1.00 30.42 98 ALA A O 1
ATOM 767 N N . GLY A 1 99 ? 13.515 -9.641 -49.152 1.00 28.12 99 GLY A N 1
ATOM 768 C CA . GLY A 1 99 ? 14.035 -9.841 -47.798 1.00 28.12 99 GLY A CA 1
ATOM 769 C C . GLY A 1 99 ? 15.273 -10.741 -47.875 1.00 28.12 99 GLY A C 1
ATOM 770 O O . GLY A 1 99 ? 15.142 -11.955 -47.873 1.00 28.12 99 GLY A O 1
ATOM 771 N N . GLN A 1 100 ? 16.438 -10.132 -48.132 1.00 29.91 100 GLN A N 1
ATOM 772 C CA . GLN A 1 100 ? 17.565 -10.006 -47.182 1.00 29.91 100 GLN A CA 1
ATOM 773 C C . GLN A 1 100 ? 18.465 -11.259 -47.185 1.00 29.91 100 GLN A C 1
ATOM 775 O O . GLN A 1 100 ? 17.997 -12.374 -47.032 1.00 29.91 100 GLN A O 1
ATOM 780 N N . GLY A 1 101 ? 19.755 -11.149 -47.523 1.00 27.17 101 GLY A N 1
ATOM 781 C CA . GLY A 1 101 ? 20.790 -10.682 -46.589 1.00 27.17 101 GLY A CA 1
ATOM 782 C C . GLY A 1 101 ? 20.988 -11.755 -45.505 1.00 27.17 101 GLY A C 1
ATOM 783 O O . GLY A 1 101 ? 20.040 -12.080 -44.813 1.00 27.17 101 GLY A O 1
ATOM 784 N N . SER A 1 102 ? 22.151 -12.350 -45.258 1.00 31.38 102 SER A N 1
ATOM 785 C CA . SER A 1 102 ? 23.526 -11.903 -45.455 1.00 31.38 102 SER A CA 1
ATOM 786 C C . SER A 1 102 ? 24.473 -13.069 -45.067 1.00 31.38 102 SER A C 1
ATOM 788 O O . SER A 1 102 ? 24.019 -14.005 -44.413 1.00 31.38 102 SER A O 1
ATOM 790 N N . SER A 1 103 ? 25.746 -12.989 -45.489 1.00 28.94 103 SER A N 1
ATOM 791 C CA . SER A 1 103 ? 27.008 -13.317 -44.758 1.00 28.94 103 SER A CA 1
ATOM 792 C C . SER A 1 103 ? 26.921 -14.133 -43.447 1.00 28.94 103 SER A C 1
ATOM 794 O O . SER A 1 103 ? 26.080 -13.831 -42.608 1.00 28.94 103 SER A O 1
ATOM 796 N N . ASP A 1 104 ? 27.834 -15.018 -43.040 1.00 29.61 104 ASP A N 1
ATOM 797 C CA . ASP A 1 104 ? 29.204 -15.384 -43.438 1.00 29.61 104 ASP A CA 1
ATOM 798 C C . ASP A 1 104 ? 29.671 -16.532 -42.501 1.00 29.61 104 ASP A C 1
ATOM 800 O O . ASP A 1 104 ? 29.144 -16.662 -41.394 1.00 29.61 104 ASP A O 1
ATOM 804 N N . GLY A 1 105 ? 30.722 -17.266 -42.904 1.00 30.73 105 GLY A N 1
ATOM 805 C CA . GLY A 1 105 ? 31.706 -17.928 -42.015 1.00 30.73 105 GLY A CA 1
ATOM 806 C C . GLY A 1 105 ? 31.503 -19.430 -41.750 1.00 30.73 105 GLY A C 1
ATOM 807 O O . GLY A 1 105 ? 30.643 -19.801 -40.964 1.00 30.73 105 GLY A O 1
ATOM 808 N N . GLU A 1 106 ? 32.198 -20.332 -42.469 1.00 31.52 106 GLU A N 1
ATOM 809 C CA . GLU A 1 106 ? 33.548 -20.906 -42.170 1.00 31.52 106 GLU A CA 1
ATOM 810 C C . GLU A 1 106 ? 33.426 -22.261 -41.413 1.00 31.52 106 GLU A C 1
ATOM 812 O O . GLU A 1 106 ? 32.665 -22.346 -40.461 1.00 31.52 106 GLU A O 1
ATOM 817 N N . VAL A 1 107 ? 34.086 -23.397 -41.704 1.00 31.98 107 VAL A N 1
ATOM 818 C CA . VAL A 1 107 ? 35.137 -23.844 -42.648 1.00 31.98 107 VAL A CA 1
ATOM 819 C C . VAL A 1 107 ? 35.038 -25.388 -42.768 1.00 31.98 107 VAL A C 1
ATOM 821 O O . VAL A 1 107 ? 34.683 -26.048 -41.794 1.00 31.98 107 VAL A O 1
ATOM 824 N N . THR A 1 108 ? 35.561 -25.947 -43.868 1.00 29.34 108 THR A N 1
ATOM 825 C CA . THR A 1 108 ? 36.216 -27.283 -43.977 1.00 29.34 108 THR A CA 1
ATOM 826 C C . THR A 1 108 ? 35.357 -28.468 -44.444 1.00 29.34 108 THR A C 1
ATOM 828 O O . THR A 1 108 ? 34.757 -29.152 -43.631 1.00 29.34 108 THR A O 1
ATOM 831 N N . GLU A 1 109 ? 35.368 -28.766 -45.752 1.00 29.83 109 GLU A N 1
ATOM 832 C CA . GLU A 1 109 ? 35.988 -29.985 -46.326 1.00 29.83 109 GLU A CA 1
ATOM 833 C C . GLU A 1 109 ? 35.786 -30.075 -47.860 1.00 29.83 109 GLU A C 1
ATOM 835 O O . GLU A 1 109 ? 34.674 -29.979 -48.364 1.00 29.83 109 GLU A O 1
ATOM 840 N N . MET A 1 110 ? 36.901 -30.316 -48.566 1.00 30.88 110 MET A N 1
ATOM 841 C CA . MET A 1 110 ? 37.048 -31.033 -49.849 1.00 30.88 110 MET A CA 1
ATOM 842 C C . MET A 1 110 ? 36.492 -30.433 -51.170 1.00 30.88 110 MET A C 1
ATOM 844 O O . MET A 1 110 ? 35.321 -30.525 -51.513 1.00 30.88 110 MET A O 1
ATOM 848 N N . LEU A 1 111 ? 37.424 -29.950 -52.002 1.00 36.97 111 LEU A N 1
ATOM 849 C CA . LEU A 1 111 ? 37.393 -29.964 -53.483 1.00 36.97 111 LEU A CA 1
ATOM 850 C C . LEU A 1 111 ? 38.244 -31.169 -53.975 1.00 36.97 111 LEU A C 1
ATOM 852 O O . LEU A 1 111 ? 39.025 -31.660 -53.155 1.00 36.97 111 LEU A O 1
ATOM 856 N N . PRO A 1 112 ? 38.251 -31.602 -55.265 1.00 45.59 112 PRO A N 1
ATOM 857 C CA . PRO A 1 112 ? 37.568 -31.060 -56.454 1.00 45.59 112 PRO A CA 1
ATOM 858 C C . PRO A 1 112 ? 36.899 -32.114 -57.383 1.00 45.59 112 PRO A C 1
ATOM 860 O O . PRO A 1 112 ? 37.309 -33.268 -57.452 1.00 45.59 112 PRO A O 1
ATOM 863 N N . GLN A 1 113 ? 35.971 -31.677 -58.243 1.00 37.78 113 GLN A N 1
ATOM 864 C CA . GLN A 1 113 ? 35.646 -32.378 -59.496 1.00 37.78 113 GLN A CA 1
ATOM 865 C C . GLN A 1 113 ? 35.616 -31.360 -60.647 1.00 37.78 113 GLN A C 1
ATOM 867 O O . GLN A 1 113 ? 34.651 -30.624 -60.836 1.00 37.78 113 GLN A O 1
ATOM 872 N N . ARG A 1 114 ? 36.731 -31.269 -61.379 1.00 39.22 114 ARG A N 1
ATOM 873 C CA . ARG A 1 114 ? 36.853 -30.603 -62.686 1.00 39.22 114 ARG A CA 1
ATOM 874 C C . ARG A 1 114 ? 37.908 -31.339 -63.509 1.00 39.22 114 ARG A C 1
ATOM 876 O O . ARG A 1 114 ? 39.082 -30.989 -63.478 1.00 39.22 114 ARG A O 1
ATOM 883 N N . VAL A 1 115 ? 37.471 -32.354 -64.234 1.00 46.06 115 VAL A N 1
ATOM 884 C CA . VAL A 1 115 ? 38.136 -32.939 -65.405 1.00 46.06 115 VAL A CA 1
ATOM 885 C C . VAL A 1 115 ? 36.988 -33.276 -66.361 1.00 46.06 115 VAL A C 1
ATOM 887 O O . VAL A 1 115 ? 35.931 -33.636 -65.858 1.00 46.06 115 VAL A O 1
ATOM 890 N N . ASP A 1 116 ? 37.170 -33.037 -67.666 1.00 48.28 116 ASP A N 1
ATOM 891 C CA . ASP A 1 116 ? 36.357 -33.529 -68.813 1.00 48.28 116 ASP A CA 1
ATOM 892 C C . ASP A 1 116 ? 36.001 -32.474 -69.888 1.00 48.28 116 ASP A C 1
ATOM 894 O O . ASP A 1 116 ? 35.183 -32.745 -70.755 1.00 48.28 116 ASP A O 1
ATOM 898 N N . TYR A 1 117 ? 36.643 -31.294 -69.927 1.00 48.34 117 TYR A N 1
ATOM 899 C CA . TYR A 1 117 ? 36.400 -30.300 -71.005 1.00 48.34 117 TYR A CA 1
ATOM 900 C C . TYR A 1 117 ? 37.622 -29.958 -71.888 1.00 48.34 117 TYR A C 1
ATOM 902 O O . TYR A 1 117 ? 37.582 -28.993 -72.646 1.00 48.34 117 TYR A O 1
ATOM 910 N N . GLN A 1 118 ? 38.727 -30.715 -71.803 1.00 49.25 118 GLN A N 1
ATOM 911 C CA . GLN A 1 118 ? 39.970 -30.443 -72.560 1.00 49.25 118 GLN A CA 1
ATOM 912 C C . GLN A 1 118 ? 40.390 -31.532 -73.567 1.00 49.25 118 GLN A C 1
ATOM 914 O O . GLN A 1 118 ? 41.317 -31.300 -74.339 1.00 49.25 118 GLN A O 1
ATOM 919 N N . SER A 1 119 ? 39.734 -32.695 -73.610 1.00 57.62 119 SER A N 1
ATOM 920 C CA . SER A 1 119 ? 40.123 -33.800 -74.505 1.00 57.62 119 SER A CA 1
ATOM 921 C C . SER A 1 119 ? 39.605 -33.644 -75.942 1.00 57.62 119 SER A C 1
ATOM 923 O O . SER A 1 119 ? 40.334 -33.962 -76.877 1.00 57.62 119 SER A O 1
ATOM 925 N N . GLU A 1 120 ? 38.408 -33.086 -76.148 1.00 59.41 120 GLU A N 1
ATOM 926 C CA . GLU A 1 120 ? 37.798 -33.001 -77.490 1.00 59.41 120 GLU A CA 1
ATOM 927 C C . GLU A 1 120 ? 38.530 -32.027 -78.432 1.00 59.41 120 GLU A C 1
ATOM 929 O O . GLU A 1 120 ? 38.691 -32.305 -79.619 1.00 59.41 120 GLU A O 1
ATOM 934 N N . GLN A 1 121 ? 39.073 -30.918 -77.915 1.00 57.44 121 GLN A N 1
ATOM 935 C CA . GLN A 1 121 ? 39.810 -29.950 -78.744 1.00 57.44 121 GLN A CA 1
ATOM 936 C C . GLN A 1 121 ? 41.197 -30.457 -79.175 1.00 57.44 121 GLN A C 1
ATOM 938 O O . GLN A 1 121 ? 41.712 -30.042 -80.215 1.00 57.44 121 GLN A O 1
ATOM 943 N N . ALA A 1 122 ? 41.804 -31.367 -78.407 1.00 59.66 122 ALA A N 1
ATOM 944 C CA . ALA A 1 122 ? 43.101 -31.950 -78.741 1.00 59.66 122 ALA A CA 1
ATOM 945 C C . ALA A 1 122 ? 42.995 -32.981 -79.881 1.00 59.66 122 ALA A C 1
ATOM 947 O O . ALA A 1 122 ? 43.896 -33.075 -80.719 1.00 59.66 122 ALA A O 1
ATOM 948 N N . GLU A 1 123 ? 41.884 -33.719 -79.959 1.00 70.31 123 GLU A N 1
ATOM 949 C CA . GLU A 1 123 ? 41.651 -34.709 -81.017 1.00 70.31 123 GLU A CA 1
ATOM 950 C C . GLU A 1 123 ? 41.358 -34.059 -82.378 1.00 70.31 123 GLU A C 1
ATOM 952 O O . GLU A 1 123 ? 41.878 -34.509 -83.406 1.00 70.31 123 GLU A O 1
ATOM 957 N N . GLU A 1 124 ? 40.611 -32.950 -82.396 1.00 74.31 124 GLU A N 1
ATOM 958 C CA . GLU A 1 124 ? 40.331 -32.170 -83.610 1.00 74.31 124 GLU A CA 1
ATOM 959 C C . GLU A 1 124 ? 41.627 -31.594 -84.221 1.00 74.31 124 GLU A C 1
ATOM 961 O O . GLU A 1 124 ? 41.850 -31.663 -85.435 1.00 74.31 124 GLU A O 1
ATOM 966 N N . LEU A 1 125 ? 42.539 -31.103 -83.371 1.00 72.19 125 LEU A N 1
ATOM 967 C CA . LEU A 1 125 ? 43.819 -30.530 -83.793 1.00 72.19 125 LEU A CA 1
ATOM 968 C C . LEU A 1 125 ? 44.760 -31.599 -84.375 1.00 72.19 125 LEU A C 1
ATOM 970 O O . LEU A 1 125 ? 45.371 -31.397 -85.427 1.00 72.19 125 LEU A O 1
ATOM 974 N N . LEU A 1 126 ? 44.840 -32.772 -83.736 1.00 74.50 126 LEU A N 1
ATOM 975 C CA . LEU A 1 126 ? 45.647 -33.897 -84.223 1.00 74.50 126 LEU A CA 1
ATOM 976 C C . LEU A 1 126 ? 45.145 -34.427 -85.573 1.00 74.50 126 LEU A C 1
ATOM 978 O O . LEU A 1 126 ? 45.948 -34.847 -86.414 1.00 74.50 126 LEU A O 1
ATOM 982 N N . ARG A 1 127 ? 43.831 -34.365 -85.822 1.00 77.38 127 ARG A N 1
ATOM 983 C CA . ARG A 1 127 ? 43.233 -34.750 -87.106 1.00 77.38 127 ARG A CA 1
ATOM 984 C C . ARG A 1 127 ? 43.608 -33.777 -88.227 1.00 77.38 127 ARG A C 1
ATOM 986 O O . ARG A 1 127 ? 43.934 -34.223 -89.329 1.00 77.38 127 ARG A O 1
ATOM 993 N N . GLN A 1 128 ? 43.636 -32.474 -87.943 1.00 77.31 128 GLN A N 1
ATOM 994 C CA . GLN A 1 128 ? 44.083 -31.454 -88.900 1.00 77.31 128 GLN A CA 1
ATOM 995 C C . GLN A 1 128 ? 45.582 -31.570 -89.215 1.00 77.31 128 GLN A C 1
ATOM 997 O O . GLN A 1 128 ? 45.965 -31.494 -90.384 1.00 77.31 128 GLN A O 1
ATOM 1002 N N . PHE A 1 129 ? 46.423 -31.843 -88.211 1.00 74.50 129 PHE A N 1
ATOM 1003 C CA . PHE A 1 129 ? 47.858 -32.072 -88.419 1.00 74.50 129 PHE A CA 1
ATOM 1004 C C . PHE A 1 129 ? 48.135 -33.293 -89.301 1.00 74.50 129 PHE A C 1
ATOM 1006 O O . PHE A 1 129 ? 48.966 -33.224 -90.207 1.00 74.50 129 PHE A O 1
ATOM 1013 N N . ARG A 1 130 ? 47.407 -34.396 -89.097 1.00 79.25 130 ARG A N 1
ATOM 1014 C CA . ARG A 1 130 ? 47.588 -35.615 -89.899 1.00 79.25 130 ARG A CA 1
ATOM 1015 C C . ARG A 1 130 ? 47.184 -35.402 -91.366 1.00 79.25 130 ARG A C 1
ATOM 1017 O O . ARG A 1 130 ? 47.903 -35.835 -92.260 1.00 79.25 130 ARG A O 1
ATOM 1024 N N . ALA A 1 131 ? 46.105 -34.655 -91.616 1.00 78.50 131 ALA A N 1
ATOM 1025 C CA . ALA A 1 131 ? 45.681 -34.282 -92.970 1.00 78.50 131 ALA A CA 1
ATOM 1026 C C . ALA A 1 131 ? 46.643 -33.293 -93.664 1.00 78.50 131 ALA A C 1
ATOM 1028 O O . ALA A 1 131 ? 46.715 -33.252 -94.893 1.00 78.50 131 ALA A O 1
ATOM 1029 N N . MET A 1 132 ? 47.376 -32.480 -92.897 1.00 71.19 132 MET A N 1
ATOM 1030 C CA . MET A 1 132 ? 48.399 -31.576 -93.429 1.00 71.19 132 MET A CA 1
ATOM 1031 C C . MET A 1 132 ? 49.691 -32.327 -93.780 1.00 71.19 132 MET A C 1
ATOM 1033 O O . MET A 1 132 ? 50.246 -32.087 -94.849 1.00 71.19 132 MET A O 1
ATOM 1037 N N . MET A 1 133 ? 50.111 -33.285 -92.947 1.00 75.00 133 MET A N 1
ATOM 1038 C CA . MET A 1 133 ? 51.260 -34.162 -93.224 1.00 75.00 133 MET A CA 1
ATOM 1039 C C . MET A 1 133 ? 51.072 -34.955 -94.524 1.00 75.00 133 MET A C 1
ATOM 1041 O O . MET A 1 133 ? 51.959 -34.977 -95.367 1.00 75.00 133 MET A O 1
ATOM 1045 N N . GLU A 1 134 ? 49.874 -35.490 -94.765 1.00 80.12 134 GLU A N 1
ATOM 1046 C CA . GLU A 1 134 ? 49.573 -36.252 -95.987 1.00 80.12 134 GLU A CA 1
ATOM 1047 C C . GLU A 1 134 ? 49.634 -35.389 -97.269 1.00 80.12 134 GLU A C 1
ATOM 1049 O O . GLU A 1 134 ? 49.901 -35.886 -98.365 1.00 80.12 134 GLU A O 1
ATOM 1054 N N . LYS A 1 135 ? 49.416 -34.069 -97.151 1.00 77.56 135 LYS A N 1
ATOM 1055 C CA . LYS A 1 135 ? 49.617 -33.118 -98.258 1.00 77.56 135 LYS A CA 1
ATOM 1056 C C . LYS A 1 135 ? 51.092 -32.801 -98.486 1.00 77.56 135 LYS A C 1
ATOM 1058 O O . LYS A 1 135 ? 51.473 -32.597 -99.635 1.00 77.56 135 LYS A O 1
ATOM 1063 N N . ILE A 1 136 ? 51.897 -32.762 -97.424 1.00 73.88 136 ILE A N 1
ATOM 1064 C CA . ILE A 1 136 ? 53.344 -32.539 -97.512 1.00 73.88 136 ILE A CA 1
ATOM 1065 C C . ILE A 1 136 ? 54.005 -33.736 -98.204 1.00 73.88 136 ILE A C 1
ATOM 1067 O O . ILE A 1 136 ? 54.703 -33.526 -99.192 1.00 73.88 136 ILE A O 1
ATOM 1071 N N . ASP A 1 137 ? 53.661 -34.968 -97.818 1.00 77.62 137 ASP A N 1
ATOM 1072 C CA . ASP A 1 137 ? 54.189 -36.184 -98.457 1.00 77.62 137 ASP A CA 1
ATOM 1073 C C . ASP A 1 137 ? 53.816 -36.268 -99.950 1.00 77.62 137 ASP A C 1
ATOM 1075 O O . ASP A 1 137 ? 54.617 -36.688 -100.787 1.00 77.62 137 ASP A O 1
ATOM 1079 N N . ARG A 1 138 ? 52.610 -35.814 -100.330 1.00 73.06 138 ARG A N 1
ATOM 1080 C CA . ARG A 1 138 ? 52.198 -35.734 -101.745 1.00 73.06 138 ARG A CA 1
ATOM 1081 C C . ARG A 1 138 ? 52.957 -34.668 -102.532 1.00 73.06 138 ARG A C 1
ATOM 1083 O O . ARG A 1 138 ? 53.224 -34.880 -103.714 1.00 73.06 138 ARG A O 1
ATOM 1090 N N . LEU A 1 139 ? 53.283 -33.534 -101.914 1.00 69.06 139 LEU A N 1
ATOM 1091 C CA . LEU A 1 139 ? 54.091 -32.489 -102.549 1.0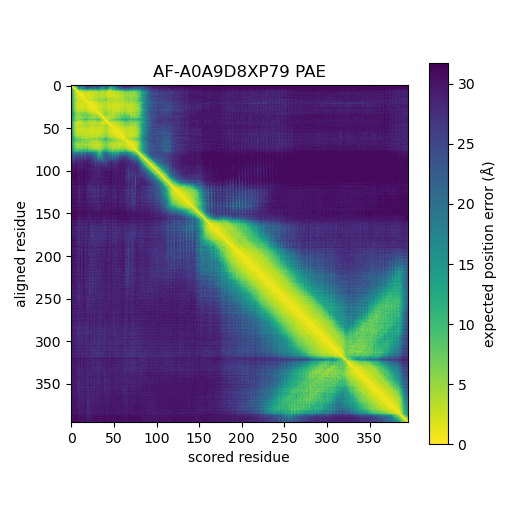0 69.06 139 LEU A CA 1
ATOM 1092 C C . LEU A 1 139 ? 55.556 -32.915 -102.671 1.00 69.06 139 LEU A C 1
ATOM 1094 O O . LEU A 1 139 ? 56.182 -32.619 -103.684 1.00 69.06 139 LEU A O 1
ATOM 1098 N N . GLU A 1 140 ? 56.073 -33.665 -101.701 1.00 73.88 140 GLU A N 1
ATOM 1099 C CA . GLU A 1 140 ? 57.423 -34.224 -101.737 1.00 73.88 140 GLU A CA 1
ATOM 1100 C C . GLU A 1 140 ? 57.545 -35.338 -102.791 1.00 73.88 140 GLU A C 1
ATOM 1102 O O . GLU A 1 140 ? 58.477 -35.325 -103.594 1.00 73.88 140 GLU A O 1
ATOM 1107 N N . ALA A 1 141 ? 56.545 -36.220 -102.912 1.00 72.56 141 ALA A N 1
ATOM 1108 C CA . ALA A 1 141 ? 56.484 -37.223 -103.979 1.00 72.56 141 ALA A CA 1
ATOM 1109 C C . ALA A 1 141 ? 56.335 -36.601 -105.384 1.00 72.56 141 ALA A C 1
ATOM 1111 O O . ALA A 1 141 ? 56.900 -37.111 -106.352 1.00 72.56 141 ALA A O 1
ATOM 1112 N N . ALA A 1 142 ? 55.612 -35.480 -105.506 1.00 66.75 142 ALA A N 1
ATOM 1113 C CA . ALA A 1 142 ? 55.501 -34.729 -106.758 1.00 66.75 142 ALA A CA 1
ATOM 1114 C C . ALA A 1 142 ? 56.786 -33.948 -107.096 1.00 66.75 142 ALA A C 1
ATOM 1116 O O . ALA A 1 142 ? 57.131 -33.826 -108.269 1.00 66.75 142 ALA A O 1
ATOM 1117 N N . ALA A 1 143 ? 57.519 -33.466 -106.087 1.00 60.28 143 ALA A N 1
ATOM 1118 C CA . ALA A 1 143 ? 58.815 -32.811 -106.257 1.00 60.28 143 ALA A CA 1
ATOM 1119 C C . ALA A 1 143 ? 59.940 -33.807 -106.600 1.00 60.28 143 ALA A C 1
ATOM 1121 O O . ALA A 1 143 ? 60.833 -33.470 -107.375 1.00 60.28 143 ALA A O 1
ATOM 1122 N N . ALA A 1 144 ? 59.871 -35.045 -106.097 1.00 67.06 144 ALA A N 1
ATOM 1123 C CA . ALA A 1 144 ? 60.824 -36.117 -106.402 1.00 67.06 144 ALA A CA 1
ATOM 1124 C C . ALA A 1 144 ? 60.655 -36.724 -107.813 1.00 67.06 144 ALA A C 1
ATOM 1126 O O . ALA A 1 144 ? 61.567 -37.381 -108.311 1.00 67.06 144 ALA A O 1
ATOM 1127 N N . ALA A 1 145 ? 59.510 -36.499 -108.470 1.00 65.69 145 ALA A N 1
ATOM 1128 C CA . ALA A 1 145 ? 59.223 -36.972 -109.828 1.00 65.69 145 ALA A CA 1
ATOM 1129 C C . ALA A 1 145 ? 59.624 -35.973 -110.938 1.00 65.69 145 ALA A C 1
ATOM 1131 O O . ALA A 1 145 ? 59.374 -36.236 -112.118 1.00 65.69 145 ALA A O 1
ATOM 1132 N N . LEU A 1 146 ? 60.238 -34.832 -110.592 1.00 55.59 146 LEU A N 1
ATOM 1133 C CA . LEU A 1 146 ? 60.736 -33.874 -111.579 1.00 55.59 146 LEU A CA 1
ATOM 1134 C C . LEU A 1 146 ? 62.081 -34.341 -112.178 1.00 55.59 146 LEU A C 1
ATOM 1136 O O . LEU A 1 146 ? 63.026 -34.595 -111.430 1.00 55.59 146 LEU A O 1
ATOM 1140 N N . PRO A 1 147 ? 62.217 -34.415 -113.516 1.00 65.81 147 PRO A N 1
ATOM 1141 C CA . PRO A 1 147 ? 63.500 -34.682 -114.161 1.00 65.81 147 PRO A CA 1
ATOM 1142 C C . PRO A 1 147 ? 64.504 -33.541 -113.890 1.00 65.81 147 PRO A C 1
ATOM 1144 O O . PRO A 1 147 ? 64.097 -32.378 -113.811 1.00 65.81 147 PRO A O 1
ATOM 1147 N N . PRO A 1 148 ? 65.813 -33.839 -113.758 1.00 69.81 148 PRO A N 1
ATOM 1148 C CA . PRO A 1 148 ? 66.826 -32.831 -113.457 1.00 69.81 148 PRO A CA 1
ATOM 1149 C C . PRO A 1 148 ? 66.909 -31.760 -114.566 1.00 69.81 148 PRO A C 1
ATOM 1151 O O . PRO A 1 148 ? 66.834 -32.101 -115.751 1.00 69.81 148 PRO A O 1
ATOM 1154 N N . PRO A 1 149 ? 67.065 -30.469 -114.213 1.00 63.81 149 PRO A N 1
ATOM 1155 C CA . PRO A 1 149 ? 67.161 -29.383 -115.187 1.00 63.81 149 PRO A CA 1
ATOM 1156 C C . PRO A 1 149 ? 68.477 -29.457 -115.989 1.00 63.81 149 PRO A C 1
ATOM 1158 O O . PRO A 1 149 ? 69.512 -29.814 -115.423 1.00 63.81 149 PRO A O 1
ATOM 1161 N N . PRO A 1 150 ? 68.477 -29.106 -117.292 1.00 59.72 150 PRO A N 1
ATOM 1162 C CA . PRO A 1 150 ? 69.686 -29.109 -118.108 1.00 59.72 150 PRO A CA 1
ATOM 1163 C C . PRO A 1 150 ? 70.662 -27.980 -117.732 1.00 59.72 150 PRO A C 1
ATOM 1165 O O . PRO A 1 150 ? 70.278 -26.886 -117.319 1.00 59.72 150 PRO A O 1
ATOM 1168 N N . GLU A 1 151 ? 71.940 -28.302 -117.912 1.00 51.12 151 GLU A N 1
ATOM 1169 C CA . GLU A 1 151 ? 73.159 -27.546 -117.612 1.00 51.12 151 GLU A CA 1
ATOM 1170 C C . GLU A 1 151 ? 73.290 -26.140 -118.260 1.00 51.12 151 GLU A C 1
ATOM 1172 O O . GLU A 1 151 ? 72.559 -25.788 -119.189 1.00 51.12 151 GLU A O 1
ATOM 1177 N N . PRO A 1 152 ? 74.219 -25.293 -117.755 1.00 54.75 152 PRO A N 1
ATOM 1178 C CA . PRO A 1 152 ? 74.042 -23.842 -117.692 1.00 54.75 152 PRO A CA 1
ATOM 1179 C C . PRO A 1 152 ? 74.402 -23.076 -118.971 1.00 54.75 152 PRO A C 1
ATOM 1181 O O . PRO A 1 152 ? 75.476 -23.232 -119.560 1.00 54.75 152 PRO A O 1
ATOM 1184 N N . VAL A 1 153 ? 73.551 -22.106 -119.322 1.00 44.06 153 VAL A N 1
ATOM 1185 C CA . VAL A 1 153 ? 73.794 -21.154 -120.413 1.00 44.06 153 VAL A CA 1
ATOM 1186 C C . VAL A 1 153 ? 74.364 -19.841 -119.858 1.00 44.06 153 VAL A C 1
ATOM 1188 O O . VAL A 1 153 ? 73.671 -19.030 -119.257 1.00 44.06 153 VAL A O 1
ATOM 1191 N N . LYS A 1 154 ? 75.677 -19.684 -120.050 1.00 41.44 154 LYS A N 1
ATOM 1192 C CA . LYS A 1 154 ? 76.488 -18.454 -120.187 1.00 41.44 154 LYS A CA 1
ATOM 1193 C C . LYS A 1 154 ? 75.959 -17.147 -119.552 1.00 41.44 154 LYS A C 1
ATOM 1195 O O . LYS A 1 154 ? 75.096 -16.460 -120.086 1.00 41.44 154 LYS A O 1
ATOM 1200 N N . LYS A 1 155 ? 76.674 -16.734 -118.496 1.00 54.06 155 LYS A N 1
ATOM 1201 C CA . LYS A 1 155 ? 76.677 -15.417 -117.835 1.00 54.06 155 LYS A CA 1
ATOM 1202 C C . LYS A 1 155 ? 76.658 -14.237 -118.815 1.00 54.06 155 LYS A C 1
ATOM 1204 O O . LYS A 1 155 ? 77.652 -13.997 -119.500 1.00 54.06 155 LYS A O 1
ATOM 1209 N N . ARG A 1 156 ? 75.588 -13.439 -118.762 1.00 51.72 156 ARG A N 1
ATOM 1210 C CA . ARG A 1 156 ? 75.580 -11.973 -118.933 1.00 51.72 156 ARG A CA 1
ATOM 1211 C C . ARG A 1 156 ? 74.261 -11.430 -118.346 1.00 51.72 156 ARG A C 1
ATOM 1213 O O . ARG A 1 156 ? 73.199 -11.863 -118.760 1.00 51.72 156 ARG A O 1
ATOM 1220 N N . SER A 1 157 ? 74.400 -10.516 -117.373 1.00 57.22 157 SER A N 1
ATOM 1221 C CA . SER A 1 157 ? 73.391 -9.735 -116.614 1.00 57.22 157 SER A CA 1
ATOM 1222 C C 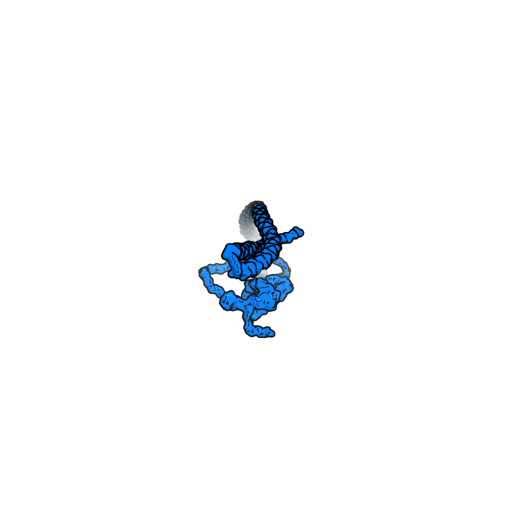. SER A 1 157 ? 72.596 -10.395 -115.462 1.00 57.22 157 SER A C 1
ATOM 1224 O O . SER A 1 157 ? 71.370 -10.382 -115.469 1.00 57.22 157 SER A O 1
ATOM 1226 N N . GLU A 1 158 ? 73.269 -10.852 -114.395 1.00 56.69 158 GLU A N 1
ATOM 1227 C CA . GLU A 1 158 ? 72.618 -11.198 -113.105 1.00 56.69 158 GLU A CA 1
ATOM 1228 C C . GLU A 1 158 ? 72.136 -9.962 -112.309 1.00 56.69 158 GLU A C 1
ATOM 1230 O O . GLU A 1 158 ? 71.174 -10.047 -111.553 1.00 56.69 158 GLU A O 1
ATOM 1235 N N . ALA A 1 159 ? 72.737 -8.781 -112.494 1.00 61.84 159 ALA A N 1
ATOM 1236 C CA . ALA A 1 159 ? 72.453 -7.608 -111.652 1.00 61.84 159 ALA A CA 1
ATOM 1237 C C . ALA A 1 159 ? 71.044 -6.998 -111.831 1.00 61.84 159 ALA A C 1
ATOM 1239 O O . ALA A 1 159 ? 70.498 -6.428 -110.889 1.00 61.84 159 ALA A O 1
ATOM 1240 N N . TRP A 1 16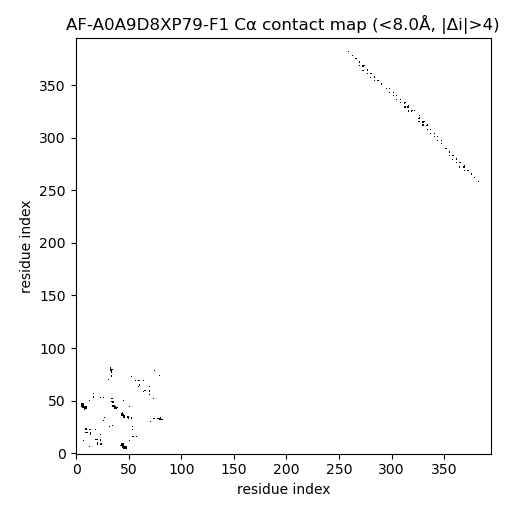0 ? 70.430 -7.126 -113.013 1.00 66.06 160 TRP A N 1
ATOM 1241 C CA . TRP A 1 160 ? 69.105 -6.545 -113.288 1.00 66.06 160 TRP A CA 1
ATOM 1242 C C . TRP A 1 160 ? 67.941 -7.362 -112.708 1.00 66.06 160 TRP A C 1
ATOM 1244 O O . TRP A 1 160 ? 66.871 -6.808 -112.478 1.00 66.06 160 TRP A O 1
ATOM 1254 N N . ILE A 1 161 ? 68.154 -8.649 -112.413 1.00 72.50 161 ILE A N 1
ATOM 1255 C CA . ILE A 1 161 ? 67.141 -9.513 -111.786 1.00 72.50 161 ILE A CA 1
ATOM 1256 C C . ILE A 1 161 ? 67.114 -9.301 -110.262 1.00 72.50 161 ILE A C 1
ATOM 1258 O O . ILE A 1 161 ? 66.051 -9.354 -109.649 1.00 72.50 161 ILE A O 1
ATOM 1262 N N . TRP A 1 162 ? 68.257 -8.980 -109.643 1.00 76.81 162 TRP A N 1
ATOM 1263 C CA . TRP A 1 162 ? 68.346 -8.747 -108.194 1.00 76.81 162 TRP A CA 1
ATOM 1264 C C . TRP A 1 162 ? 67.882 -7.356 -107.747 1.00 76.81 162 TRP A C 1
ATOM 1266 O O . TRP A 1 162 ? 67.400 -7.208 -106.625 1.00 76.81 162 TRP A O 1
ATOM 1276 N N . ALA A 1 163 ? 67.973 -6.341 -108.611 1.00 80.12 163 ALA A N 1
ATOM 1277 C CA . ALA A 1 163 ? 67.524 -4.982 -108.305 1.00 80.12 163 ALA A CA 1
ATOM 1278 C C . ALA A 1 163 ? 66.051 -4.885 -107.827 1.00 80.12 163 ALA A C 1
ATOM 1280 O O . ALA A 1 163 ? 65.825 -4.284 -106.772 1.00 80.12 163 ALA A O 1
ATOM 1281 N N . PRO A 1 164 ? 65.045 -5.485 -108.504 1.00 82.12 164 PRO A N 1
ATOM 1282 C CA . PRO A 1 164 ? 63.662 -5.444 -108.022 1.00 82.12 164 PRO A CA 1
ATOM 1283 C C . PRO A 1 164 ? 63.468 -6.224 -106.717 1.00 82.12 164 PRO A C 1
ATOM 1285 O O . PRO A 1 164 ? 62.662 -5.812 -105.891 1.00 82.12 164 PRO A O 1
ATOM 1288 N N . ILE A 1 165 ? 64.228 -7.302 -106.495 1.00 84.00 165 ILE A N 1
ATOM 1289 C CA . ILE A 1 165 ? 64.149 -8.115 -105.272 1.00 84.00 165 ILE A CA 1
ATOM 1290 C C . ILE A 1 165 ? 64.634 -7.309 -104.063 1.00 84.00 165 ILE A C 1
ATOM 1292 O O . ILE A 1 165 ? 63.958 -7.266 -103.038 1.00 84.00 165 ILE A O 1
ATOM 1296 N N . ILE A 1 166 ? 65.771 -6.619 -104.191 1.00 85.38 166 ILE A N 1
ATOM 1297 C CA . ILE A 1 166 ? 66.314 -5.765 -103.124 1.00 85.38 166 ILE A CA 1
ATOM 1298 C C . ILE A 1 166 ? 65.368 -4.593 -102.839 1.00 85.38 166 ILE A C 1
ATOM 1300 O O . ILE A 1 166 ? 65.133 -4.262 -101.678 1.00 85.38 166 ILE A O 1
ATOM 1304 N N . LEU A 1 167 ? 64.774 -3.995 -103.875 1.00 86.56 167 LEU A N 1
ATOM 1305 C CA . LEU A 1 167 ? 63.808 -2.909 -103.711 1.00 86.56 167 LEU A CA 1
ATOM 1306 C C . LEU A 1 167 ? 62.537 -3.381 -102.987 1.00 86.56 167 LEU A C 1
ATOM 1308 O O . LEU A 1 167 ? 62.055 -2.686 -102.095 1.00 86.56 167 LEU A O 1
ATOM 1312 N N . LEU A 1 168 ? 62.040 -4.582 -103.300 1.00 87.38 168 LEU A N 1
ATOM 1313 C CA . LEU A 1 168 ? 60.917 -5.202 -102.589 1.00 87.38 168 LEU A CA 1
ATOM 1314 C C . LEU A 1 168 ? 61.262 -5.486 -101.121 1.00 87.38 168 LEU A C 1
ATOM 1316 O O . LEU A 1 168 ? 60.428 -5.297 -100.241 1.00 87.38 168 LEU A O 1
ATOM 1320 N N . LEU A 1 169 ? 62.504 -5.883 -100.846 1.00 87.38 169 LEU A N 1
ATOM 1321 C CA . LEU A 1 169 ? 62.979 -6.164 -99.494 1.00 87.38 169 LEU A CA 1
ATOM 1322 C C . LEU A 1 169 ? 63.088 -4.875 -98.662 1.00 87.38 169 LEU A C 1
ATOM 1324 O O . LEU A 1 169 ? 62.632 -4.841 -97.521 1.00 87.38 169 LEU A O 1
ATOM 1328 N N . ILE A 1 170 ? 63.585 -3.782 -99.249 1.00 88.31 170 ILE A N 1
ATOM 1329 C CA . ILE A 1 170 ? 63.608 -2.456 -98.608 1.00 88.31 170 ILE A CA 1
ATOM 1330 C C . ILE A 1 170 ? 62.182 -1.938 -98.379 1.00 88.31 170 ILE A C 1
ATOM 1332 O O . ILE A 1 170 ? 61.881 -1.449 -97.291 1.00 88.31 170 ILE A O 1
ATOM 1336 N N . ALA A 1 171 ? 61.287 -2.084 -99.360 1.00 88.31 171 ALA A N 1
ATOM 1337 C CA . ALA A 1 171 ? 59.880 -1.719 -99.210 1.00 88.31 171 ALA A CA 1
ATOM 1338 C C . ALA A 1 171 ? 59.188 -2.550 -98.114 1.00 88.31 171 ALA A C 1
ATOM 1340 O O . ALA A 1 171 ? 58.426 -2.003 -97.319 1.00 88.31 171 ALA A O 1
ATOM 1341 N N . GLY A 1 172 ? 59.506 -3.844 -98.015 1.00 87.62 172 GLY A N 1
ATOM 1342 C CA . GLY A 1 172 ? 59.037 -4.729 -96.950 1.00 87.62 172 GLY A CA 1
ATOM 1343 C C . GLY A 1 172 ? 59.526 -4.295 -95.567 1.00 87.62 172 GLY A C 1
ATOM 1344 O O . GLY A 1 172 ? 58.721 -4.171 -94.649 1.00 87.62 172 GLY A O 1
ATOM 1345 N N . ILE A 1 173 ? 60.817 -3.978 -95.418 1.00 88.56 173 ILE A N 1
ATOM 1346 C CA . ILE A 1 173 ? 61.380 -3.467 -94.155 1.00 88.56 173 ILE A CA 1
ATOM 1347 C C . ILE A 1 173 ? 60.746 -2.124 -93.780 1.00 88.56 173 ILE A C 1
ATOM 1349 O O . ILE A 1 173 ? 60.414 -1.911 -92.613 1.00 88.56 173 ILE A O 1
ATOM 1353 N N . ALA A 1 174 ? 60.536 -1.227 -94.745 1.00 88.81 174 ALA A N 1
ATOM 1354 C CA . ALA A 1 174 ? 59.889 0.060 -94.506 1.00 88.81 174 ALA A CA 1
ATOM 1355 C C . ALA A 1 174 ? 58.422 -0.108 -94.075 1.00 88.81 174 ALA A C 1
ATOM 1357 O O . ALA A 1 174 ? 57.985 0.549 -93.132 1.00 88.81 174 ALA A O 1
ATOM 1358 N N . ALA A 1 175 ? 57.681 -1.028 -94.700 1.00 86.56 175 ALA A N 1
ATOM 1359 C CA . ALA A 1 175 ? 56.302 -1.342 -94.331 1.00 86.56 175 ALA A CA 1
ATOM 1360 C C . ALA A 1 175 ? 56.201 -1.970 -92.931 1.00 86.56 175 ALA A C 1
ATOM 1362 O O . ALA A 1 175 ? 55.358 -1.553 -92.140 1.00 86.56 175 ALA A O 1
ATOM 1363 N N . ILE A 1 176 ? 57.090 -2.911 -92.588 1.00 87.38 176 ILE A N 1
ATOM 1364 C CA . ILE A 1 176 ? 57.157 -3.519 -91.246 1.00 87.38 176 ILE A CA 1
ATOM 1365 C C . ILE A 1 176 ? 57.528 -2.464 -90.199 1.00 87.38 176 ILE A C 1
ATOM 1367 O O . ILE A 1 176 ? 56.931 -2.421 -89.127 1.00 87.38 176 ILE A O 1
ATOM 1371 N N . SER A 1 177 ? 58.479 -1.583 -90.519 1.00 87.25 177 SER A N 1
ATOM 1372 C CA . SER A 1 177 ? 58.912 -0.507 -89.620 1.00 87.25 177 SER A CA 1
ATOM 1373 C C . SER A 1 177 ? 57.799 0.517 -89.384 1.00 87.25 177 SER A C 1
ATOM 1375 O O . SER A 1 177 ? 57.597 0.946 -88.251 1.00 87.25 177 SER A O 1
ATOM 1377 N N . TRP A 1 178 ? 57.034 0.875 -90.421 1.00 89.56 178 TRP A N 1
ATOM 1378 C CA . TRP A 1 178 ? 55.863 1.746 -90.287 1.00 89.56 178 TRP A CA 1
ATOM 1379 C C . TRP A 1 178 ? 54.752 1.060 -89.482 1.00 89.56 178 TRP A C 1
ATOM 1381 O O . TRP A 1 178 ? 54.250 1.644 -88.522 1.00 89.56 178 TRP A O 1
ATOM 1391 N N . PHE A 1 179 ? 54.397 -0.186 -89.806 1.00 89.00 179 PHE A N 1
ATOM 1392 C CA . PHE A 1 179 ? 53.350 -0.915 -89.088 1.00 89.00 179 PHE A CA 1
ATOM 1393 C C . PHE A 1 179 ? 53.709 -1.118 -87.608 1.00 89.00 179 PHE A C 1
ATOM 1395 O O . PHE A 1 179 ? 52.894 -0.834 -86.736 1.00 89.00 179 PHE A O 1
ATOM 1402 N N . GLY A 1 180 ? 54.958 -1.489 -87.311 1.00 84.81 180 GLY A N 1
ATOM 1403 C CA . GLY A 1 180 ? 55.458 -1.611 -85.941 1.00 84.81 180 GLY A CA 1
ATOM 1404 C C . GLY A 1 180 ? 55.486 -0.280 -85.185 1.00 84.81 180 GLY A C 1
ATOM 1405 O O . GLY A 1 180 ? 55.147 -0.245 -84.005 1.00 84.81 180 GLY A O 1
ATOM 1406 N N . TYR A 1 181 ? 55.832 0.830 -85.848 1.00 86.25 181 TYR A N 1
ATOM 1407 C CA . TYR A 1 181 ? 55.777 2.159 -85.231 1.00 86.25 181 TYR A CA 1
ATOM 1408 C C . TYR A 1 181 ? 54.338 2.582 -84.911 1.00 86.25 181 TYR A C 1
ATOM 1410 O O . TYR A 1 181 ? 54.089 3.110 -83.829 1.00 86.25 181 TYR A O 1
ATOM 1418 N N . ARG A 1 182 ? 53.393 2.308 -85.820 1.00 86.62 182 ARG A N 1
ATOM 1419 C CA . ARG A 1 182 ? 51.966 2.604 -85.637 1.00 86.62 182 ARG A CA 1
ATOM 1420 C C . ARG A 1 182 ? 51.357 1.795 -84.488 1.00 86.62 182 ARG A C 1
ATOM 1422 O O . ARG A 1 182 ? 50.730 2.377 -83.607 1.00 86.62 182 ARG A O 1
ATOM 1429 N N . GLU A 1 183 ? 51.611 0.491 -84.446 1.00 87.19 183 GLU A N 1
ATOM 1430 C CA . GLU A 1 183 ? 51.130 -0.381 -83.367 1.00 87.19 183 GLU A CA 1
ATOM 1431 C C . GLU A 1 183 ? 51.706 0.048 -82.007 1.00 87.19 183 GLU A C 1
ATOM 1433 O O . GLU A 1 183 ? 51.006 0.094 -80.999 1.00 87.19 183 GLU A O 1
ATOM 1438 N N . LEU A 1 184 ? 52.983 0.450 -81.967 1.00 83.50 184 LEU A N 1
ATOM 1439 C CA . LEU A 1 184 ? 53.620 0.925 -80.740 1.00 83.50 184 LEU A CA 1
ATOM 1440 C C . LEU A 1 184 ? 53.026 2.255 -80.249 1.00 83.50 184 LEU A C 1
ATOM 1442 O O . LEU A 1 184 ? 52.947 2.477 -79.039 1.00 83.50 184 LEU A O 1
ATOM 1446 N N . THR A 1 185 ? 52.620 3.151 -81.154 1.00 84.25 185 THR A N 1
ATOM 1447 C CA . THR A 1 185 ? 51.925 4.390 -80.774 1.00 84.25 185 THR A CA 1
ATOM 1448 C C . THR A 1 185 ? 50.508 4.126 -80.279 1.00 84.25 185 THR A C 1
ATOM 1450 O O . THR A 1 185 ? 50.115 4.720 -79.273 1.00 84.25 185 THR A O 1
ATOM 1453 N N . ASP A 1 186 ? 49.790 3.194 -80.907 1.00 84.56 186 ASP A N 1
ATOM 1454 C CA . ASP A 1 186 ? 48.435 2.818 -80.501 1.00 84.56 186 ASP A CA 1
ATOM 1455 C C . ASP A 1 186 ? 48.471 2.145 -79.114 1.00 84.56 186 ASP A C 1
ATOM 1457 O O . ASP A 1 186 ? 47.812 2.622 -78.188 1.00 84.56 186 ASP A O 1
ATOM 1461 N N . LEU A 1 187 ? 49.379 1.187 -78.886 1.00 82.25 187 LEU A N 1
ATOM 1462 C CA . LEU A 1 187 ? 49.601 0.547 -77.578 1.00 82.25 187 LEU A CA 1
ATOM 1463 C C . LEU A 1 187 ? 50.036 1.530 -76.479 1.00 82.25 187 LEU A C 1
ATOM 1465 O O . LEU A 1 187 ? 49.625 1.402 -75.324 1.00 82.25 187 LEU A O 1
ATOM 1469 N N . ARG A 1 188 ? 50.871 2.527 -76.800 1.00 84.56 188 ARG A N 1
ATOM 1470 C CA . ARG A 1 188 ? 51.243 3.581 -75.837 1.00 84.56 188 ARG A CA 1
ATOM 1471 C C . ARG A 1 188 ? 50.049 4.455 -75.470 1.00 84.56 188 ARG A C 1
ATOM 1473 O O . ARG A 1 188 ? 49.930 4.837 -74.308 1.00 84.56 188 ARG A O 1
ATOM 1480 N N . SER A 1 189 ? 49.174 4.756 -76.428 1.00 84.88 189 SER A N 1
ATOM 1481 C CA . SER A 1 189 ? 47.960 5.532 -76.173 1.00 84.88 189 SER A CA 1
ATOM 1482 C C . SER A 1 189 ? 46.951 4.753 -75.322 1.00 84.88 189 SER A C 1
ATOM 1484 O O . SER A 1 189 ? 46.399 5.312 -74.374 1.00 84.88 189 SER A O 1
ATOM 1486 N N . GLU A 1 190 ? 46.793 3.449 -75.572 1.00 87.88 190 GLU A N 1
ATOM 1487 C CA . GLU A 1 190 ? 45.939 2.568 -74.774 1.00 87.88 190 GLU A CA 1
ATOM 1488 C C . GLU A 1 190 ? 46.473 2.388 -73.352 1.00 87.88 190 GLU A C 1
ATOM 1490 O O . GLU A 1 190 ? 45.708 2.474 -72.393 1.00 87.88 190 GLU A O 1
ATOM 1495 N N . ASN A 1 191 ? 47.784 2.199 -73.182 1.00 83.81 191 ASN A N 1
ATOM 1496 C CA . ASN A 1 191 ? 48.392 2.099 -71.856 1.00 83.81 191 ASN A CA 1
ATOM 1497 C C . ASN A 1 191 ? 48.290 3.420 -71.083 1.00 83.81 191 ASN A C 1
ATOM 1499 O O . ASN A 1 191 ? 47.924 3.401 -69.912 1.00 83.81 191 ASN A O 1
ATOM 1503 N N . ALA A 1 192 ? 48.499 4.566 -71.739 1.00 87.94 192 ALA A N 1
ATOM 1504 C CA . ALA A 1 192 ? 48.287 5.873 -71.118 1.00 87.94 192 ALA A CA 1
ATOM 1505 C C . ALA A 1 192 ? 46.811 6.104 -70.733 1.00 87.94 192 ALA A C 1
ATOM 1507 O O . ALA A 1 192 ? 46.527 6.714 -69.702 1.00 87.94 192 ALA A O 1
ATOM 1508 N N . ALA A 1 193 ? 45.857 5.611 -71.530 1.00 88.69 193 ALA A N 1
ATOM 1509 C CA . ALA A 1 193 ? 44.434 5.657 -71.194 1.00 88.69 193 ALA A CA 1
ATOM 1510 C C . ALA A 1 193 ? 44.092 4.733 -70.012 1.00 88.69 193 ALA A C 1
ATOM 1512 O O . ALA A 1 193 ? 43.360 5.139 -69.108 1.00 88.69 193 ALA A O 1
ATOM 1513 N N . ARG A 1 194 ? 44.667 3.523 -69.967 1.00 88.19 194 ARG A N 1
ATOM 1514 C CA . ARG A 1 194 ? 44.520 2.591 -68.839 1.00 88.19 194 ARG A CA 1
ATOM 1515 C C . ARG A 1 194 ? 45.102 3.171 -67.556 1.00 88.19 194 ARG A C 1
ATOM 1517 O O . ARG A 1 194 ? 44.420 3.143 -66.537 1.00 88.19 194 ARG A O 1
ATOM 1524 N N . GLU A 1 195 ? 46.294 3.758 -67.601 1.00 89.75 195 GLU A N 1
ATOM 1525 C CA . GLU A 1 195 ? 46.909 4.422 -66.446 1.00 89.75 195 GLU A CA 1
ATOM 1526 C C . GLU A 1 195 ? 46.051 5.578 -65.924 1.00 89.75 195 GLU A C 1
ATOM 1528 O O . GLU A 1 195 ? 45.820 5.661 -64.720 1.00 89.75 195 GLU A O 1
ATOM 1533 N N . LYS A 1 196 ? 45.495 6.412 -66.814 1.00 92.31 196 LYS A N 1
ATOM 1534 C CA . LYS A 1 196 ? 44.547 7.468 -66.423 1.00 92.31 196 LYS A CA 1
ATOM 1535 C C . LYS A 1 196 ? 43.291 6.900 -65.773 1.00 92.31 196 LYS A C 1
ATOM 1537 O O . LYS A 1 196 ? 42.917 7.361 -64.702 1.00 92.31 196 LYS A O 1
ATOM 1542 N N . SER A 1 197 ? 42.688 5.866 -66.361 1.00 90.44 197 SER A N 1
ATOM 1543 C CA . SER A 1 197 ? 41.499 5.224 -65.785 1.00 90.44 197 SER A CA 1
ATOM 1544 C C . SER A 1 197 ? 41.782 4.599 -64.415 1.00 90.44 197 SER A C 1
ATOM 1546 O O . SER A 1 197 ? 40.964 4.689 -63.504 1.00 90.44 197 SER A O 1
ATOM 1548 N N . LEU A 1 198 ? 42.973 4.024 -64.228 1.00 92.19 198 LEU A N 1
ATOM 1549 C CA . LEU A 1 198 ? 43.394 3.415 -62.970 1.00 92.19 198 LEU A CA 1
ATOM 1550 C C . LEU A 1 198 ? 43.693 4.486 -61.915 1.00 92.19 198 LEU A C 1
ATOM 1552 O O . LEU A 1 198 ? 43.346 4.322 -60.747 1.00 92.19 198 LEU A O 1
ATOM 1556 N N . GLN A 1 199 ? 44.266 5.618 -62.325 1.00 93.25 199 GLN A N 1
ATOM 1557 C CA . GLN A 1 199 ? 44.472 6.781 -61.468 1.00 93.25 199 GLN A CA 1
ATOM 1558 C C . GLN A 1 199 ? 43.142 7.437 -61.062 1.00 93.25 199 GLN A C 1
ATOM 1560 O O . GLN A 1 199 ? 42.971 7.811 -59.902 1.00 93.25 199 GLN A O 1
ATOM 1565 N N . GLU A 1 200 ? 42.176 7.534 -61.977 1.00 93.44 200 GLU A N 1
ATOM 1566 C CA . GLU A 1 200 ? 40.812 7.990 -61.689 1.00 93.44 200 GLU A CA 1
ATOM 1567 C C . GLU A 1 200 ? 40.103 7.046 -60.713 1.00 93.44 200 GLU A C 1
ATOM 1569 O O . GLU A 1 200 ? 39.539 7.515 -59.725 1.00 93.44 200 GLU A O 1
ATOM 1574 N N . GLN A 1 201 ? 40.211 5.728 -60.908 1.00 92.56 201 GLN A N 1
ATOM 1575 C CA . GLN A 1 201 ? 39.685 4.733 -59.968 1.00 92.56 201 GLN A CA 1
ATOM 1576 C C . GLN A 1 201 ? 40.346 4.834 -58.587 1.00 92.56 201 GLN A C 1
ATOM 1578 O O . GLN A 1 201 ? 39.650 4.802 -57.573 1.00 92.56 201 GLN A O 1
ATOM 1583 N N . GLN A 1 202 ? 41.669 5.013 -58.514 1.00 93.44 202 GLN A N 1
ATOM 1584 C CA . GLN A 1 202 ? 42.370 5.218 -57.242 1.00 93.44 202 GLN A CA 1
ATOM 1585 C C . GLN A 1 202 ? 41.938 6.512 -56.543 1.00 93.44 202 GLN A C 1
ATOM 1587 O O . GLN A 1 202 ? 41.776 6.523 -55.322 1.00 93.44 202 GLN A O 1
ATOM 1592 N N . ASN A 1 203 ? 41.735 7.599 -57.289 1.00 94.94 203 ASN A N 1
ATOM 1593 C CA . ASN A 1 203 ? 41.270 8.868 -56.735 1.00 94.94 203 ASN A CA 1
ATOM 1594 C C . ASN A 1 203 ? 39.817 8.780 -56.254 1.00 94.94 203 ASN A C 1
ATOM 1596 O O . ASN A 1 203 ? 39.523 9.253 -55.157 1.00 94.94 203 ASN A O 1
ATOM 1600 N N . ALA A 1 204 ? 38.935 8.130 -57.017 1.00 94.00 204 ALA A N 1
ATOM 1601 C CA . ALA A 1 204 ? 37.553 7.874 -56.618 1.00 94.00 204 ALA A CA 1
ATOM 1602 C C . ALA A 1 204 ? 37.490 7.005 -55.353 1.00 94.00 204 ALA A C 1
ATOM 1604 O O . ALA A 1 204 ? 36.773 7.334 -54.410 1.00 94.00 204 ALA A O 1
ATOM 1605 N N . LEU A 1 205 ? 38.314 5.954 -55.274 1.00 94.62 205 LEU A N 1
ATOM 1606 C CA . LEU A 1 205 ? 38.405 5.106 -54.086 1.00 94.62 205 LEU A CA 1
ATOM 1607 C C . LEU A 1 205 ? 38.920 5.887 -52.869 1.00 94.62 205 LEU A C 1
ATOM 1609 O O . LEU A 1 205 ? 38.374 5.761 -51.776 1.00 94.62 205 LEU A O 1
ATOM 1613 N N . ARG A 1 206 ? 39.938 6.741 -53.042 1.00 94.88 206 ARG A N 1
ATOM 1614 C CA . ARG A 1 206 ? 40.436 7.621 -51.968 1.00 94.88 206 ARG A CA 1
ATOM 1615 C C . ARG A 1 206 ? 39.373 8.605 -51.488 1.00 94.88 206 ARG A C 1
ATOM 1617 O O . ARG A 1 206 ? 39.268 8.828 -50.285 1.00 94.88 206 ARG A O 1
ATOM 1624 N N . GLN A 1 207 ? 38.585 9.176 -52.398 1.00 94.62 207 GLN A N 1
ATOM 1625 C CA . GLN A 1 207 ? 37.466 10.048 -52.038 1.00 94.62 207 GLN A CA 1
ATOM 1626 C C . GLN A 1 207 ? 36.402 9.283 -51.247 1.00 94.62 207 GLN A C 1
ATOM 1628 O O . GLN A 1 207 ? 35.996 9.747 -50.185 1.00 94.62 207 GLN A O 1
ATOM 1633 N N . GLN A 1 208 ? 36.036 8.079 -51.692 1.00 94.00 208 GLN A N 1
ATOM 1634 C CA . GLN A 1 208 ? 35.073 7.232 -50.992 1.00 94.00 208 GLN A CA 1
ATOM 1635 C C . GLN A 1 208 ? 35.559 6.839 -49.588 1.00 94.00 208 GLN A C 1
ATOM 1637 O O . GLN A 1 208 ? 34.786 6.871 -48.634 1.00 94.00 208 GLN A O 1
ATOM 1642 N N . MET A 1 209 ? 36.847 6.520 -49.428 1.00 93.81 209 MET A N 1
ATOM 1643 C CA . MET A 1 209 ? 37.435 6.237 -48.115 1.00 93.81 209 MET A CA 1
ATOM 1644 C C . MET A 1 209 ? 37.413 7.469 -47.203 1.00 93.81 209 MET A C 1
ATOM 1646 O O . MET A 1 209 ? 36.999 7.356 -46.053 1.00 93.81 209 MET A O 1
ATOM 1650 N N . ALA A 1 210 ? 37.766 8.652 -47.715 1.00 94.88 210 ALA A N 1
ATOM 1651 C CA . ALA A 1 210 ? 37.714 9.894 -46.942 1.00 94.88 210 ALA A CA 1
ATOM 1652 C C . ALA A 1 210 ? 36.277 10.283 -46.538 1.00 94.88 210 ALA A C 1
ATOM 1654 O O . ALA A 1 210 ? 36.055 10.819 -45.451 1.00 94.88 210 ALA A O 1
ATOM 1655 N N . GLU A 1 211 ? 35.283 10.019 -47.389 1.00 94.94 211 GLU A N 1
ATOM 1656 C CA . GLU A 1 211 ? 33.868 10.197 -47.046 1.00 94.94 211 GLU A CA 1
ATOM 1657 C C . GLU A 1 211 ? 33.405 9.188 -45.994 1.00 94.94 211 GLU A C 1
ATOM 1659 O O . GLU A 1 211 ? 32.758 9.580 -45.021 1.00 94.94 211 GLU A O 1
ATOM 1664 N N . ASN A 1 212 ? 33.787 7.917 -46.132 1.00 93.75 212 ASN A N 1
ATOM 1665 C CA . ASN A 1 212 ? 33.484 6.879 -45.151 1.00 93.75 212 ASN A CA 1
ATOM 1666 C C . ASN A 1 212 ? 34.116 7.182 -43.784 1.00 93.75 212 ASN A C 1
ATOM 1668 O O . ASN A 1 212 ? 33.449 7.026 -42.764 1.00 93.75 212 ASN A O 1
ATOM 1672 N N . GLU A 1 213 ? 35.356 7.675 -43.742 1.00 95.38 213 GLU A N 1
ATOM 1673 C CA . GLU A 1 213 ? 36.017 8.110 -42.505 1.00 95.38 213 GLU A CA 1
ATOM 1674 C C . GLU A 1 213 ? 35.281 9.282 -41.847 1.00 95.38 213 GLU A C 1
ATOM 1676 O O . GLU A 1 213 ? 35.042 9.264 -40.638 1.00 95.38 213 GLU A O 1
ATOM 1681 N N . LYS A 1 214 ? 34.843 10.279 -42.629 1.00 95.19 214 LYS A N 1
ATOM 1682 C CA . LYS A 1 214 ? 34.026 11.389 -42.111 1.00 95.19 214 LYS A CA 1
ATOM 1683 C C . LYS A 1 214 ? 32.691 10.901 -41.557 1.00 95.19 214 LYS A C 1
ATOM 1685 O O . LYS A 1 214 ? 32.273 11.349 -40.491 1.00 95.19 214 LYS A O 1
ATOM 1690 N N . GLN A 1 215 ? 32.029 9.975 -42.251 1.00 94.06 215 GLN A N 1
ATOM 1691 C CA . GLN A 1 215 ? 30.786 9.372 -41.771 1.00 94.06 215 GLN A CA 1
ATOM 1692 C C . GLN A 1 215 ? 31.012 8.552 -40.495 1.00 94.06 215 GLN A C 1
ATOM 1694 O O . GLN A 1 215 ? 30.196 8.624 -39.577 1.00 94.06 215 GLN A O 1
ATOM 1699 N N . ALA A 1 216 ? 32.119 7.812 -40.401 1.00 93.81 216 ALA A N 1
ATOM 1700 C CA . ALA A 1 216 ? 32.487 7.062 -39.205 1.00 93.81 216 ALA A CA 1
ATOM 1701 C C . ALA A 1 216 ? 32.743 7.996 -38.011 1.00 93.81 216 ALA A C 1
ATOM 1703 O O . ALA A 1 216 ? 32.168 7.786 -36.943 1.00 93.81 216 ALA A O 1
ATOM 1704 N N . ALA A 1 217 ? 33.505 9.076 -38.208 1.00 95.69 217 ALA A N 1
ATOM 1705 C CA . ALA A 1 217 ? 33.765 10.076 -37.173 1.00 95.69 217 ALA A CA 1
ATOM 1706 C C . ALA A 1 217 ? 32.480 10.791 -36.712 1.00 95.69 217 ALA A C 1
ATOM 1708 O O . ALA A 1 217 ? 32.270 10.983 -35.514 1.00 95.69 217 ALA A O 1
ATOM 1709 N N . ALA A 1 218 ? 31.582 11.137 -37.643 1.00 94.88 218 ALA A N 1
ATOM 1710 C CA . ALA A 1 218 ? 30.290 11.743 -37.317 1.00 94.88 218 ALA A CA 1
ATOM 1711 C C . ALA A 1 218 ? 29.384 10.786 -36.521 1.00 94.88 218 ALA A C 1
ATOM 1713 O O . ALA A 1 218 ? 28.746 11.195 -35.550 1.00 94.88 218 ALA A O 1
ATOM 1714 N N . ARG A 1 219 ? 29.357 9.494 -36.884 1.00 93.69 219 ARG A N 1
ATOM 1715 C CA . ARG A 1 219 ? 28.635 8.460 -36.123 1.00 93.69 219 ARG A CA 1
ATOM 1716 C C . ARG A 1 219 ? 29.212 8.286 -34.721 1.00 93.69 219 ARG A C 1
ATOM 1718 O O . ARG A 1 219 ? 28.447 8.158 -33.771 1.00 93.69 219 ARG A O 1
ATOM 1725 N N . GLU A 1 220 ? 30.534 8.318 -34.572 1.00 95.25 220 GLU A N 1
ATOM 1726 C CA . GLU A 1 220 ? 31.185 8.215 -33.263 1.00 95.25 220 GLU A CA 1
ATOM 1727 C C . GLU A 1 220 ? 30.826 9.397 -32.349 1.00 95.25 220 GLU A C 1
ATOM 1729 O O . GLU A 1 220 ? 30.529 9.197 -31.170 1.00 95.25 220 GLU A O 1
ATOM 1734 N N . GLN A 1 221 ? 30.801 10.624 -32.880 1.00 93.75 221 GLN A N 1
ATOM 1735 C CA . GLN A 1 221 ? 30.356 11.800 -32.122 1.00 93.75 221 GLN A CA 1
ATOM 1736 C C . GLN A 1 221 ? 28.890 11.680 -31.701 1.00 93.75 221 GLN A C 1
ATOM 1738 O O . GLN A 1 221 ? 28.577 11.873 -30.528 1.00 93.75 221 GLN A O 1
ATOM 1743 N N . LEU A 1 222 ? 28.011 11.263 -32.615 1.00 95.50 222 LEU A N 1
ATOM 1744 C CA . LEU A 1 222 ? 26.594 11.068 -32.315 1.00 95.50 222 LEU A CA 1
ATOM 1745 C C . LEU A 1 222 ? 26.377 10.015 -31.218 1.00 95.50 222 LEU A C 1
ATOM 1747 O O . LEU A 1 222 ? 25.559 10.223 -30.324 1.00 95.50 222 LEU A O 1
ATOM 1751 N N . LEU A 1 223 ? 27.139 8.916 -31.231 1.00 94.94 223 LEU A N 1
ATOM 1752 C CA . LEU A 1 223 ? 27.096 7.905 -30.169 1.00 94.94 223 LEU A CA 1
ATOM 1753 C C . LEU A 1 223 ? 27.572 8.458 -28.820 1.00 94.94 223 LEU A C 1
ATOM 1755 O O . LEU A 1 223 ? 26.981 8.143 -27.786 1.00 94.94 223 LEU A O 1
ATOM 1759 N N . LYS A 1 224 ? 28.616 9.297 -28.806 1.00 95.44 224 LYS A N 1
ATOM 1760 C CA . LYS A 1 224 ? 29.083 9.962 -27.578 1.00 95.44 224 LYS A CA 1
ATOM 1761 C C . LYS A 1 224 ? 28.019 10.908 -27.024 1.00 95.44 224 LYS A C 1
ATOM 1763 O O . LYS A 1 224 ? 27.745 10.860 -25.825 1.00 95.44 224 LYS A O 1
ATOM 1768 N N . ASP A 1 225 ? 27.380 11.697 -27.880 1.00 94.75 225 ASP A N 1
ATOM 1769 C CA . ASP A 1 225 ? 26.315 12.618 -27.480 1.00 94.75 225 ASP A CA 1
ATOM 1770 C C . ASP A 1 225 ? 25.085 11.866 -26.958 1.00 94.75 225 ASP A C 1
ATOM 1772 O O . ASP A 1 225 ? 24.548 12.217 -25.905 1.00 94.75 225 ASP A O 1
ATOM 1776 N N . GLN A 1 226 ? 24.689 10.775 -27.622 1.00 93.38 226 GLN A N 1
ATOM 1777 C CA . GLN A 1 226 ? 23.631 9.882 -27.141 1.00 93.38 226 GLN A CA 1
ATOM 1778 C C . GLN A 1 226 ? 23.974 9.269 -25.781 1.00 93.38 226 GLN A C 1
ATOM 1780 O O . GLN A 1 226 ? 23.129 9.259 -24.890 1.00 93.38 226 GLN A O 1
ATOM 1785 N N . ALA A 1 227 ? 25.215 8.822 -25.571 1.00 94.75 227 ALA A N 1
ATOM 1786 C CA . ALA A 1 227 ? 25.644 8.272 -24.287 1.00 94.75 227 ALA A CA 1
ATOM 1787 C C . ALA A 1 227 ? 25.629 9.325 -23.163 1.00 94.75 227 ALA A C 1
ATOM 1789 O O . ALA A 1 227 ? 25.307 9.009 -22.014 1.00 94.75 227 ALA A O 1
ATOM 1790 N N . VAL A 1 228 ? 25.965 10.583 -23.467 1.00 95.25 228 VAL A N 1
ATOM 1791 C CA . VAL A 1 228 ? 25.854 11.692 -22.508 1.00 95.25 228 VAL A CA 1
ATOM 1792 C C . VAL A 1 228 ? 24.387 11.992 -22.201 1.00 95.25 228 VAL A C 1
ATOM 1794 O O . VAL A 1 228 ? 24.035 12.104 -21.026 1.00 95.25 228 VAL A O 1
ATOM 1797 N N . GLN A 1 229 ? 23.522 12.062 -23.217 1.00 93.25 229 GLN A N 1
ATOM 1798 C CA . GLN A 1 229 ? 22.080 12.256 -23.032 1.00 93.25 229 GLN A CA 1
ATOM 1799 C C . GLN A 1 229 ? 21.445 11.124 -22.222 1.00 93.25 229 GLN A C 1
ATOM 1801 O O . GLN A 1 229 ? 20.661 11.372 -21.310 1.00 93.25 229 GLN A O 1
ATOM 1806 N N . GLU A 1 230 ? 21.811 9.875 -22.488 1.00 94.44 230 GLU A N 1
ATOM 1807 C CA . GLU A 1 230 ? 21.285 8.741 -21.739 1.00 94.44 230 GLU A CA 1
ATOM 1808 C C . GLU A 1 230 ? 21.689 8.817 -20.261 1.00 94.44 230 GLU A C 1
ATOM 1810 O O . GLU A 1 230 ? 20.861 8.607 -19.374 1.00 94.44 230 GLU A O 1
ATOM 1815 N N . LYS A 1 231 ? 22.942 9.189 -19.968 1.00 94.69 231 LYS A N 1
ATOM 1816 C CA . LYS A 1 231 ? 23.407 9.388 -18.588 1.00 94.69 231 LYS A CA 1
ATOM 1817 C C . LYS A 1 231 ? 22.658 10.515 -17.880 1.00 94.69 231 LYS A C 1
ATOM 1819 O O . LYS A 1 231 ? 22.301 10.352 -16.713 1.00 94.69 231 LYS A O 1
ATOM 1824 N N . THR A 1 232 ? 22.411 11.642 -18.547 1.00 93.38 232 THR A N 1
ATOM 1825 C CA . THR A 1 232 ? 21.686 12.766 -17.932 1.00 93.38 232 THR A CA 1
ATOM 1826 C C . THR A 1 232 ? 20.220 12.426 -17.693 1.00 93.38 232 THR A C 1
ATOM 1828 O O . THR A 1 232 ? 19.707 12.724 -16.614 1.00 93.38 232 THR A O 1
ATOM 1831 N N . VAL A 1 233 ? 19.568 11.735 -18.635 1.00 95.00 233 VAL A N 1
ATOM 1832 C CA . VAL A 1 233 ? 18.194 11.242 -18.475 1.00 95.00 233 VAL A CA 1
ATOM 1833 C C . VAL A 1 233 ? 18.117 10.236 -17.330 1.00 95.00 233 VAL A C 1
ATOM 1835 O O . VAL A 1 233 ? 17.295 10.418 -16.435 1.00 95.00 233 VAL A O 1
ATOM 1838 N N . ARG A 1 234 ? 19.006 9.235 -17.278 1.00 94.06 234 ARG A N 1
ATOM 1839 C CA . ARG A 1 234 ? 19.052 8.259 -16.174 1.00 94.06 234 ARG A CA 1
ATOM 1840 C C . ARG A 1 234 ? 19.201 8.957 -14.822 1.00 94.06 234 ARG A C 1
ATOM 1842 O O . ARG A 1 234 ? 18.388 8.736 -13.929 1.00 94.06 234 ARG A O 1
ATOM 1849 N N . LEU A 1 235 ? 20.146 9.886 -14.696 1.00 95.06 235 LEU A N 1
ATOM 1850 C CA . LEU A 1 235 ? 20.372 10.624 -13.451 1.00 95.06 235 LEU A CA 1
ATOM 1851 C C . LEU A 1 235 ? 19.177 11.517 -13.066 1.00 95.06 235 LEU A C 1
ATOM 1853 O O . LEU A 1 235 ? 18.855 11.647 -11.884 1.00 95.06 235 LEU A O 1
ATOM 1857 N N . ALA A 1 236 ? 18.484 12.112 -14.041 1.00 94.56 236 ALA A N 1
ATOM 1858 C CA . ALA A 1 236 ? 17.251 12.859 -13.798 1.00 94.56 236 ALA A CA 1
ATOM 1859 C C . ALA A 1 236 ? 16.110 11.940 -13.326 1.00 94.56 236 ALA A C 1
ATOM 1861 O O . ALA A 1 236 ? 15.433 12.266 -12.350 1.00 94.56 236 ALA A O 1
ATOM 1862 N N . THR A 1 237 ? 15.937 10.774 -13.956 1.00 93.88 237 THR A N 1
ATOM 1863 C CA . THR A 1 237 ? 14.920 9.788 -13.553 1.00 93.88 237 THR A CA 1
ATOM 1864 C C . THR A 1 237 ? 15.194 9.212 -12.166 1.00 93.88 237 THR A C 1
ATOM 1866 O O . THR A 1 237 ? 14.274 9.097 -11.363 1.00 93.88 237 THR A O 1
ATOM 1869 N N . GLU A 1 238 ? 16.455 8.935 -11.823 1.00 94.44 238 GLU A N 1
ATOM 1870 C CA . GLU A 1 238 ? 16.844 8.483 -10.484 1.00 94.44 238 GLU A CA 1
ATOM 1871 C C . GLU A 1 238 ? 16.552 9.545 -9.423 1.00 94.44 238 GLU A C 1
ATOM 1873 O O . GLU A 1 238 ? 16.013 9.223 -8.363 1.00 94.44 238 GLU A O 1
ATOM 1878 N N . LYS A 1 239 ? 16.841 10.821 -9.711 1.00 95.19 239 LYS A N 1
ATOM 1879 C CA . LYS A 1 239 ? 16.497 11.937 -8.818 1.00 95.19 239 LYS A CA 1
ATOM 1880 C C . LYS A 1 239 ? 14.990 12.072 -8.620 1.00 95.19 239 LYS A C 1
ATOM 1882 O O . LYS A 1 239 ? 14.553 12.260 -7.486 1.00 95.19 239 LYS A O 1
ATOM 1887 N N . GLN A 1 240 ? 14.199 11.955 -9.686 1.00 93.06 240 GLN A N 1
ATOM 1888 C CA . GLN A 1 240 ? 12.736 11.983 -9.593 1.00 93.06 240 GLN A CA 1
ATOM 1889 C C . GLN A 1 240 ? 12.209 10.808 -8.769 1.00 93.06 240 GLN A C 1
ATOM 1891 O O . GLN A 1 240 ? 11.425 11.018 -7.848 1.00 93.06 240 GLN A O 1
ATOM 1896 N N . LEU A 1 241 ? 12.707 9.595 -9.021 1.00 93.81 241 LEU A N 1
ATOM 1897 C CA . LEU A 1 241 ? 12.332 8.404 -8.265 1.00 93.81 241 LEU A CA 1
ATOM 1898 C C . LEU A 1 241 ? 12.714 8.529 -6.782 1.00 93.81 241 LEU A C 1
ATOM 1900 O O . LEU A 1 241 ? 11.954 8.115 -5.908 1.00 93.81 241 LEU A O 1
ATOM 1904 N N . ALA A 1 242 ? 13.881 9.101 -6.476 1.00 94.94 242 ALA A N 1
ATOM 1905 C CA . ALA A 1 242 ? 14.312 9.353 -5.105 1.00 94.94 242 ALA A CA 1
ATOM 1906 C C . ALA A 1 242 ? 13.418 10.389 -4.406 1.00 94.94 242 ALA A C 1
ATOM 1908 O O . ALA A 1 242 ? 13.004 10.160 -3.269 1.00 94.94 242 ALA A O 1
ATOM 1909 N N . ALA A 1 243 ? 13.072 11.486 -5.087 1.00 94.94 243 ALA A N 1
ATOM 1910 C CA . ALA A 1 243 ? 12.162 12.502 -4.563 1.00 94.94 243 ALA A CA 1
ATOM 1911 C C . ALA A 1 243 ? 10.754 11.934 -4.325 1.00 94.94 243 ALA A C 1
ATOM 1913 O O . ALA A 1 243 ? 10.165 12.161 -3.270 1.00 94.94 243 ALA A O 1
ATOM 1914 N N . GLU A 1 244 ? 10.234 11.134 -5.258 1.00 92.19 244 GLU A N 1
ATOM 1915 C CA . GLU A 1 244 ? 8.927 10.491 -5.120 1.00 92.19 244 GLU A CA 1
ATOM 1916 C C . GLU A 1 244 ? 8.917 9.499 -3.946 1.00 92.19 244 GLU A C 1
ATOM 1918 O O . GLU A 1 244 ? 8.013 9.529 -3.109 1.00 92.19 244 GLU A O 1
ATOM 1923 N N . LYS A 1 245 ? 9.971 8.681 -3.808 1.00 93.31 245 LYS A N 1
ATOM 1924 C CA . LYS A 1 245 ? 10.155 7.781 -2.658 1.00 93.31 245 LYS A CA 1
ATOM 1925 C C . LYS A 1 245 ? 10.197 8.536 -1.331 1.00 93.31 245 LYS A C 1
ATOM 1927 O O . LYS A 1 245 ? 9.575 8.084 -0.373 1.00 93.31 245 LYS A O 1
ATOM 1932 N N . GLN A 1 246 ? 10.893 9.672 -1.262 1.00 93.31 246 GLN A N 1
ATOM 1933 C CA . GLN A 1 246 ? 10.915 10.512 -0.060 1.00 93.31 246 GLN A CA 1
ATOM 1934 C C . GLN A 1 246 ? 9.529 11.075 0.260 1.00 93.31 246 GLN A C 1
ATOM 1936 O O . GLN A 1 246 ? 9.101 11.025 1.411 1.00 93.31 246 GLN A O 1
ATOM 1941 N N . LEU A 1 247 ? 8.792 11.528 -0.754 1.00 93.81 247 LEU A N 1
ATOM 1942 C CA . LEU A 1 247 ? 7.446 12.073 -0.594 1.00 93.81 247 LEU A CA 1
ATOM 1943 C C . LEU A 1 247 ? 6.462 10.995 -0.100 1.00 93.81 247 LEU A C 1
ATOM 1945 O O . LEU A 1 247 ? 5.669 11.248 0.809 1.00 93.81 247 LEU A O 1
ATOM 1949 N N . TYR A 1 248 ? 6.539 9.767 -0.625 1.00 88.94 248 TYR A N 1
ATOM 1950 C CA . TYR A 1 248 ? 5.757 8.642 -0.097 1.00 88.94 248 TYR A CA 1
ATOM 1951 C C . TYR A 1 248 ? 6.184 8.233 1.310 1.00 88.94 248 TYR A C 1
ATOM 1953 O O . TYR A 1 248 ? 5.316 7.941 2.131 1.00 88.94 248 TYR A O 1
ATOM 1961 N N . ALA A 1 249 ? 7.484 8.232 1.614 1.00 92.44 249 ALA A N 1
ATOM 1962 C CA . ALA A 1 249 ? 7.975 7.932 2.956 1.00 92.44 249 ALA A CA 1
ATOM 1963 C C . ALA A 1 249 ? 7.475 8.967 3.977 1.00 92.44 249 ALA A C 1
ATOM 1965 O O . ALA A 1 249 ? 7.004 8.592 5.049 1.00 92.44 249 ALA A O 1
ATOM 1966 N N . GLU A 1 250 ? 7.492 10.255 3.628 1.00 93.94 250 GLU A N 1
ATOM 1967 C CA . GLU A 1 250 ? 6.966 11.331 4.468 1.00 93.94 250 GLU A CA 1
ATOM 1968 C C . GLU A 1 250 ? 5.449 11.207 4.662 1.00 93.94 250 GLU A C 1
ATOM 1970 O O . GLU A 1 250 ? 4.958 11.293 5.789 1.00 93.94 250 GLU A O 1
ATOM 1975 N N . LYS A 1 251 ? 4.694 10.946 3.586 1.00 92.44 251 LYS A N 1
ATOM 1976 C CA . LYS A 1 251 ? 3.245 10.697 3.665 1.00 92.44 251 LYS A CA 1
ATOM 1977 C C . LYS A 1 251 ? 2.927 9.488 4.544 1.00 92.44 251 LYS A C 1
ATOM 1979 O O . LYS A 1 251 ? 2.033 9.569 5.383 1.00 92.44 251 LYS A O 1
ATOM 1984 N N . ALA A 1 252 ? 3.668 8.391 4.395 1.00 89.12 252 ALA A N 1
ATOM 1985 C CA . ALA A 1 252 ? 3.505 7.198 5.217 1.00 89.12 252 ALA A CA 1
ATOM 1986 C C . ALA A 1 252 ? 3.832 7.478 6.692 1.00 89.12 252 ALA A C 1
ATOM 1988 O O . ALA A 1 252 ? 3.079 7.061 7.571 1.00 89.12 252 ALA A O 1
ATOM 1989 N N . ALA A 1 253 ? 4.900 8.230 6.974 1.00 92.75 253 ALA A N 1
ATOM 1990 C CA . ALA A 1 253 ? 5.267 8.628 8.330 1.00 92.75 253 ALA A CA 1
ATOM 1991 C C . ALA A 1 253 ? 4.203 9.534 8.974 1.00 92.75 253 ALA A C 1
ATOM 1993 O O . ALA A 1 253 ? 3.822 9.311 10.123 1.00 92.75 253 ALA A O 1
ATOM 1994 N N . LYS A 1 254 ? 3.667 10.511 8.229 1.00 92.94 254 LYS A N 1
ATOM 1995 C CA . LYS A 1 254 ? 2.563 11.374 8.681 1.00 92.94 254 LYS A CA 1
ATOM 1996 C C . LYS A 1 254 ? 1.300 10.565 8.977 1.00 92.94 254 LYS A C 1
ATOM 1998 O O . LYS A 1 254 ? 0.756 10.689 10.070 1.00 92.94 254 LYS A O 1
ATOM 2003 N N . ALA A 1 255 ? 0.895 9.676 8.069 1.00 86.81 255 ALA A N 1
ATOM 2004 C CA . ALA A 1 255 ? -0.260 8.802 8.273 1.00 86.81 255 ALA A CA 1
ATOM 2005 C C . ALA A 1 255 ? -0.084 7.884 9.496 1.00 86.81 255 ALA A C 1
ATOM 2007 O O . ALA A 1 255 ? -1.010 7.710 10.289 1.00 86.81 255 ALA A O 1
ATOM 2008 N N . GLN A 1 256 ? 1.117 7.333 9.703 1.00 84.56 256 GLN A N 1
ATOM 2009 C CA . GLN A 1 256 ? 1.424 6.549 10.902 1.00 84.56 256 GLN A CA 1
ATOM 2010 C C . GLN A 1 256 ? 1.352 7.398 12.176 1.00 84.56 256 GLN A C 1
ATOM 2012 O O . GLN A 1 256 ? 0.787 6.946 13.171 1.00 84.56 256 GLN A O 1
ATOM 2017 N N . ALA A 1 257 ? 1.883 8.622 12.163 1.00 91.62 257 ALA A N 1
ATOM 2018 C CA . ALA A 1 257 ? 1.836 9.521 13.313 1.00 91.62 257 ALA A CA 1
ATOM 2019 C C . ALA A 1 257 ? 0.398 9.940 13.667 1.00 91.62 257 ALA A C 1
ATOM 2021 O O . ALA A 1 257 ? 0.032 9.945 14.843 1.00 91.62 257 ALA A O 1
ATOM 2022 N N . GLU A 1 258 ? -0.433 10.246 12.670 1.00 91.75 258 GLU A N 1
ATOM 2023 C CA . GLU A 1 258 ? -1.857 10.550 12.858 1.00 91.75 258 GLU A CA 1
ATOM 2024 C C . GLU A 1 258 ? -2.616 9.355 13.432 1.00 91.75 258 GLU A C 1
ATOM 2026 O O . GLU A 1 258 ? -3.355 9.501 14.407 1.00 91.75 258 GLU A O 1
ATOM 2031 N N . PHE A 1 259 ? -2.369 8.156 12.903 1.00 85.62 259 PHE A N 1
ATOM 2032 C CA . PHE A 1 259 ? -2.978 6.941 13.426 1.00 85.62 259 PHE A CA 1
ATOM 2033 C C . PHE A 1 259 ? -2.575 6.685 14.889 1.00 85.62 259 PHE A C 1
ATOM 2035 O O . PHE A 1 259 ? -3.415 6.350 15.724 1.00 85.62 259 PHE A O 1
ATOM 2042 N N . GLN A 1 260 ? -1.296 6.868 15.235 1.00 85.75 260 GLN A N 1
ATOM 2043 C CA . GLN A 1 260 ? -0.822 6.716 16.617 1.00 85.75 260 GLN A CA 1
ATOM 2044 C C . GLN A 1 260 ? -1.471 7.735 17.563 1.00 85.75 260 GLN A C 1
ATOM 2046 O O . GLN A 1 260 ? -1.840 7.372 18.681 1.00 85.75 260 GLN A O 1
ATOM 2051 N N . LYS A 1 261 ? -1.669 8.984 17.117 1.00 92.38 261 LYS A N 1
ATOM 2052 C CA . LYS A 1 261 ? -2.410 9.996 17.886 1.00 92.38 261 LYS A CA 1
ATOM 2053 C C . LYS A 1 261 ? -3.858 9.572 18.131 1.00 92.38 261 LYS A C 1
ATOM 2055 O O . LYS A 1 261 ? -4.299 9.602 19.277 1.00 92.38 261 LYS A O 1
ATOM 2060 N N . GLN A 1 262 ? -4.563 9.109 17.097 1.00 87.12 262 GLN A N 1
ATOM 2061 C CA . GLN A 1 262 ? -5.939 8.613 17.236 1.00 87.12 262 GLN A CA 1
ATOM 2062 C C . GLN A 1 262 ? -6.022 7.420 18.198 1.00 87.12 262 GLN A C 1
ATOM 2064 O O . GLN A 1 262 ? -6.927 7.346 19.028 1.00 87.12 262 GLN A O 1
ATOM 2069 N N . LEU A 1 263 ? -5.052 6.501 18.145 1.00 86.31 263 LEU A N 1
ATOM 2070 C CA . LEU A 1 263 ? -4.992 5.362 19.060 1.00 86.31 263 LEU A CA 1
ATOM 2071 C C . LEU A 1 263 ? -4.749 5.801 20.515 1.00 86.31 263 LEU A C 1
ATOM 2073 O O . LEU A 1 263 ? -5.351 5.241 21.434 1.00 86.31 263 LEU A O 1
ATOM 2077 N N . ALA A 1 264 ? -3.873 6.784 20.736 1.00 88.19 264 ALA A N 1
ATOM 2078 C CA . ALA A 1 264 ? -3.612 7.337 22.063 1.00 88.19 264 ALA A CA 1
ATOM 2079 C C . ALA A 1 264 ? -4.855 8.032 22.640 1.00 88.19 264 ALA A C 1
ATOM 2081 O O . ALA A 1 264 ? -5.201 7.810 23.799 1.00 88.19 264 ALA A O 1
ATOM 2082 N N . GLU A 1 265 ? -5.573 8.801 21.822 1.00 89.19 265 GLU A N 1
ATOM 2083 C CA . GLU A 1 265 ? -6.819 9.457 22.220 1.00 89.19 265 GLU A CA 1
ATOM 2084 C C . GLU A 1 265 ? -7.923 8.442 22.552 1.00 89.19 265 GLU A C 1
ATOM 2086 O O . GLU A 1 265 ? -8.587 8.551 23.585 1.00 89.19 265 GLU A O 1
ATOM 2091 N N . GLN A 1 266 ? -8.074 7.388 21.742 1.00 83.44 266 GLN A N 1
ATOM 2092 C CA . GLN A 1 266 ? -9.003 6.296 22.046 1.00 83.44 266 GLN A CA 1
ATOM 2093 C C . GLN A 1 266 ? -8.652 5.582 23.355 1.00 83.44 266 GLN A C 1
ATOM 2095 O O . GLN A 1 266 ? -9.553 5.246 24.123 1.00 83.44 266 GLN A O 1
ATOM 2100 N N . ARG A 1 267 ? -7.361 5.366 23.640 1.00 85.31 267 ARG A N 1
ATOM 2101 C CA . ARG A 1 267 ? -6.917 4.779 24.914 1.00 85.31 267 ARG A CA 1
ATOM 2102 C C . ARG A 1 267 ? -7.268 5.664 26.101 1.00 85.31 267 ARG A C 1
ATOM 2104 O O . ARG A 1 267 ? -7.838 5.154 27.059 1.00 85.31 267 ARG A O 1
ATOM 2111 N N . LEU A 1 268 ? -7.003 6.966 26.008 1.00 89.19 268 LEU A N 1
ATOM 2112 C CA . LEU A 1 268 ? -7.352 7.924 27.056 1.00 89.19 268 LEU A CA 1
ATOM 2113 C C . LEU A 1 268 ? -8.867 7.951 27.313 1.00 89.19 268 LEU A C 1
ATOM 2115 O O . LEU A 1 268 ? -9.314 7.976 28.457 1.00 89.19 268 LEU A O 1
ATOM 2119 N N . ASN A 1 269 ? -9.675 7.914 26.253 1.00 83.62 269 ASN A N 1
ATOM 2120 C CA . ASN A 1 269 ? -11.131 7.887 26.378 1.00 83.62 269 ASN A CA 1
ATOM 2121 C C . ASN A 1 269 ? -11.639 6.564 26.973 1.00 83.62 269 ASN A C 1
ATOM 2123 O O . ASN A 1 269 ? -12.561 6.578 27.790 1.00 83.62 269 ASN A O 1
ATOM 2127 N N . ALA A 1 270 ? -11.027 5.432 26.615 1.00 80.12 270 ALA A N 1
ATOM 2128 C CA . ALA A 1 270 ? -11.341 4.132 27.204 1.00 80.12 270 ALA A CA 1
ATOM 2129 C C . ALA A 1 270 ? -10.964 4.066 28.695 1.00 80.12 270 ALA A C 1
ATOM 2131 O O . ALA A 1 270 ? -11.724 3.514 29.488 1.00 80.12 270 ALA A O 1
ATOM 2132 N N . GLU A 1 271 ? -9.837 4.662 29.086 1.00 87.06 271 GLU A N 1
ATOM 2133 C CA . GLU A 1 271 ? -9.401 4.764 30.482 1.00 87.06 271 GLU A CA 1
ATOM 2134 C C . GLU A 1 271 ? -10.374 5.613 31.308 1.00 87.06 271 GLU A C 1
ATOM 2136 O O . GLU A 1 271 ? -10.918 5.127 32.297 1.00 87.06 271 GLU A O 1
ATOM 2141 N N . LYS A 1 272 ? -10.734 6.811 30.827 1.00 87.12 272 LYS A N 1
ATOM 2142 C CA . LYS A 1 272 ? -11.768 7.652 31.461 1.00 87.12 272 LYS A CA 1
ATOM 2143 C C . LYS A 1 272 ? -13.116 6.936 31.585 1.00 87.12 272 LYS A C 1
ATOM 2145 O O . LYS A 1 272 ? -13.836 7.121 32.566 1.00 87.12 272 LYS A O 1
ATOM 2150 N N . ALA A 1 273 ? -13.496 6.130 30.592 1.00 79.69 273 ALA A N 1
ATOM 2151 C CA . ALA A 1 273 ? -14.718 5.329 30.656 1.00 79.69 273 ALA A CA 1
ATOM 2152 C C . ALA A 1 273 ? -14.618 4.204 31.702 1.00 79.69 273 ALA A C 1
ATOM 2154 O O . ALA A 1 273 ? -15.586 3.949 32.421 1.00 79.69 273 ALA A O 1
ATOM 2155 N N . ALA A 1 274 ? -13.455 3.558 31.821 1.00 81.69 274 ALA A N 1
ATOM 2156 C CA . ALA A 1 274 ? -13.199 2.538 32.833 1.00 81.69 274 ALA A CA 1
ATOM 2157 C C . ALA A 1 274 ? -13.213 3.122 34.256 1.00 81.69 274 ALA A C 1
ATOM 2159 O O . ALA A 1 274 ? -13.828 2.526 35.140 1.00 81.69 274 ALA A O 1
ATOM 2160 N N . GLU A 1 275 ? -12.623 4.301 34.466 1.00 87.88 275 GLU A N 1
ATOM 2161 C CA . GLU A 1 275 ? -12.667 5.024 35.745 1.00 87.88 275 GLU A CA 1
ATOM 2162 C C . GLU A 1 275 ? -14.101 5.374 36.152 1.00 87.88 275 GLU A C 1
ATOM 2164 O O . GLU A 1 275 ? -14.523 5.064 37.267 1.00 87.88 275 GLU A O 1
ATOM 2169 N N . LYS A 1 276 ? -14.890 5.952 35.232 1.00 85.31 276 LYS A N 1
ATOM 2170 C CA . LYS A 1 276 ? -16.313 6.244 35.478 1.00 85.31 276 LYS A CA 1
ATOM 2171 C C . LYS A 1 276 ? -17.090 4.989 35.863 1.00 85.31 276 LYS A C 1
ATOM 2173 O O . LYS A 1 276 ? -17.910 5.025 36.777 1.00 85.31 276 LYS A O 1
ATOM 2178 N N . TYR A 1 277 ? -16.822 3.875 35.188 1.00 79.94 277 TYR A N 1
ATOM 2179 C CA . TYR A 1 277 ? -17.465 2.605 35.495 1.00 79.94 277 TYR A CA 1
ATOM 2180 C C . TYR A 1 277 ? -17.080 2.068 36.882 1.00 79.94 277 TYR A C 1
ATOM 2182 O O . TYR A 1 277 ? -17.947 1.619 37.630 1.00 79.94 277 TYR A O 1
ATOM 2190 N N . ALA A 1 278 ? -15.799 2.145 37.250 1.00 88.25 278 ALA A N 1
ATOM 2191 C CA . ALA A 1 278 ? -15.331 1.745 38.574 1.00 88.25 278 ALA A CA 1
ATOM 2192 C C . ALA A 1 278 ? -15.966 2.603 39.683 1.00 88.25 278 ALA A C 1
ATOM 2194 O O . ALA A 1 278 ? -16.445 2.060 40.679 1.00 88.25 278 ALA A O 1
ATOM 2195 N N . ALA A 1 279 ? -16.050 3.921 39.479 1.00 88.56 279 ALA A N 1
ATOM 2196 C CA . ALA A 1 279 ? -16.711 4.835 40.408 1.00 88.56 279 ALA A CA 1
ATOM 2197 C C . ALA A 1 279 ? -18.205 4.504 40.583 1.00 88.56 279 ALA A C 1
ATOM 2199 O O . ALA A 1 279 ? -18.688 4.437 41.714 1.00 88.56 279 ALA A O 1
ATOM 2200 N N . LEU A 1 280 ? -18.922 4.216 39.489 1.00 83.56 280 LEU A N 1
ATOM 2201 C CA . LEU A 1 280 ? -20.329 3.800 39.539 1.00 83.56 280 LEU A CA 1
ATOM 2202 C C . LEU A 1 280 ? -20.525 2.477 40.291 1.00 83.56 280 LEU A C 1
ATOM 2204 O O . LEU A 1 280 ? -21.472 2.355 41.064 1.00 83.56 280 LEU A O 1
ATOM 2208 N N . GLN A 1 281 ? -19.631 1.496 40.126 1.00 82.69 281 GLN A N 1
ATOM 2209 C CA . GLN A 1 281 ? -19.715 0.245 40.891 1.00 82.69 281 GLN A CA 1
ATOM 2210 C C . GLN A 1 281 ? -19.535 0.458 42.398 1.00 82.69 281 GLN A C 1
ATOM 2212 O O . GLN A 1 281 ? -20.220 -0.184 43.196 1.00 82.69 281 GLN A O 1
ATOM 2217 N N . ILE A 1 282 ? -18.616 1.341 42.796 1.00 90.38 282 ILE A N 1
ATOM 2218 C CA . ILE A 1 282 ? -18.414 1.689 44.208 1.00 90.38 282 ILE A CA 1
ATOM 2219 C C . ILE A 1 282 ? -19.661 2.397 44.752 1.00 90.38 282 ILE A C 1
ATOM 2221 O O . ILE A 1 282 ? -20.156 2.023 45.815 1.00 90.38 282 ILE A O 1
ATOM 2225 N N . ALA A 1 283 ? -20.208 3.360 44.003 1.00 82.75 283 ALA A N 1
ATOM 2226 C CA . ALA A 1 283 ? -21.427 4.076 44.376 1.00 82.75 283 ALA A CA 1
ATOM 2227 C C . ALA A 1 283 ? -22.638 3.136 44.516 1.00 82.75 283 ALA A C 1
ATOM 2229 O O . ALA A 1 283 ? -23.398 3.259 45.475 1.00 82.75 283 ALA A O 1
ATOM 2230 N N . LEU A 1 284 ? -22.781 2.157 43.615 1.00 79.06 284 LEU A N 1
ATOM 2231 C CA . LEU A 1 284 ? -23.815 1.124 43.702 1.00 79.06 284 LEU A CA 1
ATOM 2232 C C . LEU A 1 284 ? -23.712 0.316 44.994 1.00 79.06 284 LEU A C 1
ATOM 2234 O O . LEU A 1 284 ? -24.697 0.209 45.718 1.00 79.06 284 LEU A O 1
ATOM 2238 N N . LYS A 1 285 ? -22.523 -0.213 45.309 1.00 89.31 285 LYS A N 1
ATOM 2239 C CA . LYS A 1 285 ? -22.310 -0.993 46.538 1.00 89.31 285 LYS A CA 1
ATOM 2240 C C . LYS A 1 285 ? -22.613 -0.164 47.785 1.00 89.31 285 LYS A C 1
ATOM 2242 O O . LYS A 1 285 ? -23.325 -0.630 48.669 1.00 89.31 285 LYS A O 1
ATOM 2247 N N . ALA A 1 286 ? -22.141 1.082 47.822 1.00 88.88 286 ALA A N 1
ATOM 2248 C CA . ALA A 1 286 ? -22.405 1.991 48.934 1.00 88.88 286 ALA A CA 1
ATOM 2249 C C . ALA A 1 286 ? -23.908 2.287 49.099 1.00 88.88 286 ALA A C 1
ATOM 2251 O O . ALA A 1 286 ? -24.418 2.294 50.220 1.00 88.88 286 ALA A O 1
ATOM 2252 N N . ARG A 1 287 ? -24.645 2.492 47.998 1.00 81.06 287 ARG A N 1
ATOM 2253 C CA . ARG A 1 287 ? -26.095 2.734 48.047 1.00 81.06 287 ARG A CA 1
ATOM 2254 C C . ARG A 1 287 ? -26.877 1.483 48.448 1.00 81.06 287 ARG A C 1
ATOM 2256 O O . ARG A 1 287 ? -27.838 1.597 49.203 1.00 81.06 287 ARG A O 1
ATOM 2263 N N . GLU A 1 288 ? -26.470 0.299 47.992 1.00 84.12 288 GLU A N 1
ATOM 2264 C CA . GLU A 1 288 ? -27.068 -0.974 48.416 1.00 84.12 288 GLU A CA 1
ATOM 2265 C C . GLU A 1 288 ? -26.896 -1.205 49.925 1.00 84.12 288 GLU A C 1
ATOM 2267 O O . GLU A 1 288 ? -27.845 -1.611 50.601 1.00 84.12 288 GLU A O 1
ATOM 2272 N N . GLU A 1 289 ? -25.726 -0.881 50.481 1.00 89.75 289 GLU A N 1
ATOM 2273 C CA . GLU A 1 289 ? -25.486 -0.929 51.927 1.00 89.75 289 GLU A CA 1
ATOM 2274 C C . GLU A 1 289 ? -26.325 0.100 52.694 1.00 89.75 289 GLU A C 1
ATOM 2276 O O . GLU A 1 289 ? -26.957 -0.261 53.689 1.00 89.75 289 GLU A O 1
ATOM 2281 N N . GLN A 1 290 ? -26.404 1.349 52.217 1.00 84.88 290 GLN A N 1
ATOM 2282 C CA . GLN A 1 290 ? -27.276 2.376 52.804 1.00 84.88 290 GLN A CA 1
ATOM 2283 C C . GLN A 1 290 ? -28.744 1.952 52.798 1.00 84.88 290 GLN A C 1
ATOM 2285 O O . GLN A 1 290 ? -29.433 2.083 53.800 1.00 84.88 290 GLN A O 1
ATOM 2290 N N . ILE A 1 291 ? -29.237 1.385 51.700 1.00 80.00 291 ILE A N 1
ATOM 2291 C CA . ILE A 1 291 ? -30.627 0.928 51.629 1.00 80.00 291 ILE A CA 1
ATOM 2292 C C . ILE A 1 291 ? -30.858 -0.251 52.567 1.00 80.00 291 ILE A C 1
ATOM 2294 O O . ILE A 1 291 ? -31.927 -0.364 53.163 1.00 80.00 291 ILE A O 1
ATOM 2298 N N . LYS A 1 292 ? -29.865 -1.123 52.757 1.00 86.88 292 LYS A N 1
ATOM 2299 C CA . LYS A 1 292 ? -29.956 -2.207 53.737 1.00 86.88 292 LYS A CA 1
ATOM 2300 C C . LYS A 1 292 ? -30.066 -1.664 55.164 1.00 86.88 292 LYS A C 1
ATOM 2302 O O . LYS A 1 292 ? -30.881 -2.179 55.931 1.00 86.88 292 LYS A O 1
ATOM 2307 N N . THR A 1 293 ? -29.295 -0.635 55.521 1.00 88.06 293 THR A N 1
ATOM 2308 C CA . THR A 1 293 ? -29.366 -0.013 56.853 1.00 88.06 293 THR A CA 1
ATOM 2309 C C . THR A 1 293 ? -30.647 0.800 57.038 1.00 88.06 293 THR A C 1
ATOM 2311 O O . THR A 1 293 ? -31.314 0.633 58.059 1.00 88.06 293 THR A O 1
ATOM 2314 N N . GLU A 1 294 ? -31.055 1.592 56.043 1.00 81.62 294 GLU A N 1
ATOM 2315 C CA . GLU A 1 294 ? -32.334 2.316 56.018 1.00 81.62 294 GLU A CA 1
ATOM 2316 C C . GLU A 1 294 ? -33.513 1.353 56.163 1.00 81.62 294 GLU A C 1
ATOM 2318 O O . GLU A 1 294 ? -34.398 1.586 56.982 1.00 81.62 294 GLU A O 1
ATOM 2323 N N . LYS A 1 295 ? -33.507 0.228 55.438 1.00 81.62 295 LYS A N 1
ATOM 2324 C CA . LYS A 1 295 ? -34.557 -0.790 55.532 1.00 81.62 295 LYS A CA 1
ATOM 2325 C C . LYS A 1 295 ? -34.621 -1.409 56.927 1.00 81.62 295 LYS A C 1
ATOM 2327 O O . LYS A 1 295 ? -35.710 -1.529 57.473 1.00 81.62 295 LYS A O 1
ATOM 2332 N N . GLN A 1 296 ? -33.483 -1.764 57.526 1.00 86.31 296 GLN A N 1
ATOM 2333 C CA . GLN A 1 296 ? -33.451 -2.292 58.896 1.00 86.31 296 GLN A CA 1
ATOM 2334 C C . GLN A 1 296 ? -33.940 -1.265 59.924 1.00 86.31 296 GLN A C 1
ATOM 2336 O O . GLN A 1 296 ? -34.615 -1.626 60.890 1.00 86.31 296 GLN A O 1
ATOM 2341 N N . LEU A 1 297 ? -33.601 0.013 59.738 1.00 86.25 297 LEU A N 1
ATOM 2342 C CA . LEU A 1 297 ? -34.074 1.092 60.599 1.00 86.25 297 LEU A CA 1
ATOM 2343 C C . LEU A 1 297 ? -35.586 1.300 60.439 1.00 86.25 297 LEU A C 1
ATOM 2345 O O . LEU A 1 297 ? -36.291 1.379 61.442 1.00 86.25 297 LEU A O 1
ATOM 2349 N N . ALA A 1 298 ? -36.082 1.321 59.202 1.00 77.19 298 ALA A N 1
ATOM 2350 C CA . ALA A 1 298 ? -37.499 1.441 58.891 1.00 77.19 298 ALA A CA 1
ATOM 2351 C C . ALA A 1 298 ? -38.297 0.246 59.431 1.00 77.19 298 ALA A C 1
ATOM 2353 O O . ALA A 1 298 ? -39.325 0.452 60.062 1.00 77.19 298 ALA A O 1
ATOM 2354 N N . GLU A 1 299 ? -37.810 -0.990 59.282 1.00 82.94 299 GLU A N 1
ATOM 2355 C CA . GLU A 1 299 ? -38.441 -2.190 59.856 1.00 82.94 299 GLU A CA 1
ATOM 2356 C C . GLU A 1 299 ? -38.540 -2.091 61.388 1.00 82.94 299 GLU A C 1
ATOM 2358 O O . GLU A 1 299 ? -39.593 -2.379 61.959 1.00 82.94 299 GLU A O 1
ATOM 2363 N N . LYS A 1 300 ? -37.488 -1.607 62.066 1.00 87.12 300 LYS A N 1
ATOM 2364 C CA . LYS A 1 300 ? -37.517 -1.360 63.520 1.00 87.12 300 LYS A CA 1
ATOM 2365 C C . LYS A 1 300 ? -38.508 -0.260 63.908 1.00 87.12 300 LYS A C 1
ATOM 2367 O O . LYS A 1 300 ? -39.237 -0.425 64.883 1.00 87.12 300 LYS A O 1
ATOM 2372 N N . GLN A 1 301 ? -38.543 0.846 63.165 1.00 80.81 301 GLN A N 1
ATOM 2373 C CA . GLN A 1 301 ? -39.468 1.955 63.415 1.00 80.81 301 GLN A CA 1
ATOM 2374 C C . GLN A 1 301 ? -40.922 1.543 63.174 1.00 80.81 301 GLN A C 1
ATOM 2376 O O . GLN A 1 301 ? -41.772 1.811 64.016 1.00 80.81 301 GLN A O 1
ATOM 2381 N N . VAL A 1 302 ? -41.207 0.834 62.081 1.00 78.94 302 VAL A N 1
ATOM 2382 C CA . VAL A 1 302 ? -42.541 0.301 61.780 1.00 78.94 302 VAL A CA 1
ATOM 2383 C C . VAL A 1 302 ? -42.976 -0.694 62.853 1.00 78.94 302 VAL A C 1
ATOM 2385 O O . VAL A 1 302 ? -44.108 -0.602 63.316 1.00 78.94 302 VAL A O 1
ATOM 2388 N N . ALA A 1 303 ? -42.095 -1.589 63.312 1.00 84.06 303 ALA A N 1
ATOM 2389 C CA . ALA A 1 303 ? -42.412 -2.522 64.395 1.00 84.06 303 ALA A CA 1
ATOM 2390 C C . ALA A 1 303 ? -42.712 -1.803 65.726 1.00 84.06 303 ALA A C 1
ATOM 2392 O O . ALA A 1 303 ? -43.639 -2.192 66.439 1.00 84.06 303 ALA A O 1
ATOM 2393 N N . ALA A 1 304 ? -41.969 -0.739 66.052 1.00 86.00 304 ALA A N 1
ATOM 2394 C CA . ALA A 1 304 ? -42.229 0.088 67.231 1.00 86.00 304 ALA A CA 1
ATOM 2395 C C . ALA A 1 304 ? -43.578 0.817 67.121 1.00 86.00 304 ALA A C 1
ATOM 2397 O O . ALA A 1 304 ? -44.427 0.670 67.996 1.00 86.00 304 ALA A O 1
ATOM 2398 N N . VAL A 1 305 ? -43.827 1.500 65.999 1.00 80.81 305 VAL A N 1
ATOM 2399 C CA . VAL A 1 305 ? -45.089 2.211 65.740 1.00 80.81 305 VAL A CA 1
ATOM 2400 C C . VAL A 1 305 ? -46.276 1.245 65.684 1.00 80.81 305 VAL A C 1
ATOM 2402 O O . VAL A 1 305 ? -47.354 1.578 66.163 1.00 80.81 305 VAL A O 1
ATOM 2405 N N . GLN A 1 306 ? -46.108 0.025 65.163 1.00 81.81 306 GLN A N 1
ATOM 2406 C CA . GLN A 1 306 ? -47.142 -1.015 65.212 1.00 81.81 306 GLN A CA 1
ATOM 2407 C C . GLN A 1 306 ? -47.449 -1.457 66.640 1.00 81.81 306 GLN A C 1
ATOM 2409 O O . GLN A 1 306 ? -48.616 -1.678 66.965 1.00 81.81 306 GLN A O 1
ATOM 2414 N N . LYS A 1 307 ? -46.431 -1.590 67.493 1.00 88.50 307 LYS A N 1
ATOM 2415 C CA . LYS A 1 307 ? -46.623 -1.927 68.905 1.00 88.50 307 LYS A CA 1
ATOM 2416 C C . LYS A 1 307 ? -47.385 -0.815 69.630 1.00 88.50 307 LYS A C 1
ATOM 2418 O O . LYS A 1 307 ? -48.368 -1.112 70.309 1.00 88.50 307 LYS A O 1
ATOM 2423 N N . ASP A 1 308 ? -46.995 0.438 69.409 1.00 82.19 308 ASP A N 1
ATOM 2424 C CA . ASP A 1 308 ? -47.668 1.614 69.970 1.00 82.19 308 ASP A CA 1
ATOM 2425 C C . ASP A 1 308 ? -49.107 1.727 69.452 1.00 82.19 308 ASP A C 1
ATOM 2427 O O . ASP A 1 308 ? -50.034 1.962 70.221 1.00 82.19 308 ASP A O 1
ATOM 2431 N N . LEU A 1 309 ? -49.332 1.449 68.165 1.00 79.94 309 LEU A N 1
ATOM 2432 C CA . LEU A 1 309 ? -50.661 1.410 67.558 1.00 79.94 309 LEU A CA 1
ATOM 2433 C C . LEU A 1 309 ? -51.536 0.308 68.175 1.00 79.94 309 LEU A C 1
ATOM 2435 O O . LEU A 1 309 ? -52.699 0.551 68.483 1.00 79.94 309 LEU A O 1
ATOM 2439 N N . GLN A 1 310 ? -51.002 -0.898 68.389 1.00 85.75 310 GLN A N 1
ATOM 2440 C CA . GLN A 1 310 ? -51.733 -1.987 69.050 1.00 85.75 310 GLN A CA 1
ATOM 2441 C C . GLN A 1 310 ? -52.080 -1.662 70.505 1.00 85.75 310 GLN A C 1
ATOM 2443 O O . GLN A 1 310 ? -53.103 -2.131 71.012 1.00 85.75 310 GLN A O 1
ATOM 2448 N N . GLN A 1 311 ? -51.225 -0.900 71.186 1.00 84.75 311 GLN A N 1
ATOM 2449 C CA . GLN A 1 311 ? -51.467 -0.442 72.547 1.00 84.75 311 GLN A CA 1
ATOM 2450 C C . GLN A 1 311 ? -52.529 0.665 72.568 1.00 84.75 311 GLN A C 1
ATOM 2452 O O . GLN A 1 311 ? -53.532 0.510 73.255 1.00 84.75 311 GLN A O 1
ATOM 2457 N N . ALA A 1 312 ? -52.416 1.673 71.700 1.00 79.56 312 ALA A N 1
ATOM 2458 C CA . ALA A 1 312 ? -53.412 2.732 71.543 1.00 79.56 312 ALA A CA 1
ATOM 2459 C C . ALA A 1 312 ? -54.795 2.195 71.125 1.00 79.56 312 ALA A C 1
ATOM 2461 O O . ALA A 1 312 ? -55.819 2.667 71.613 1.00 79.56 312 ALA A O 1
ATOM 2462 N N . ILE A 1 313 ? -54.858 1.169 70.263 1.00 79.19 313 ILE A N 1
ATOM 2463 C CA . ILE A 1 313 ? -56.118 0.492 69.906 1.00 79.19 313 ILE A CA 1
ATOM 2464 C C . ILE A 1 313 ? -56.726 -0.222 71.122 1.00 79.19 313 ILE A C 1
ATOM 2466 O O . ILE A 1 313 ? -57.943 -0.166 71.311 1.00 79.19 313 ILE A O 1
ATOM 2470 N N . ARG A 1 314 ? -55.907 -0.879 71.957 1.00 82.44 314 ARG A N 1
ATOM 2471 C CA . ARG A 1 314 ? -56.370 -1.502 73.209 1.00 82.44 314 ARG A CA 1
ATOM 2472 C C . ARG A 1 314 ? -56.881 -0.458 74.198 1.00 82.44 314 ARG A C 1
ATOM 2474 O O . ARG A 1 314 ? -57.979 -0.622 74.723 1.00 82.44 314 ARG A O 1
ATOM 2481 N N . ASP A 1 315 ? -56.150 0.634 74.381 1.00 78.94 315 ASP A N 1
ATOM 2482 C CA . ASP A 1 315 ? -56.544 1.733 75.264 1.00 78.94 315 ASP A CA 1
ATOM 2483 C C . ASP A 1 315 ? -57.828 2.416 74.773 1.00 78.94 315 ASP A C 1
ATOM 2485 O O . ASP A 1 315 ? -58.712 2.717 75.572 1.00 78.94 315 ASP A O 1
ATOM 2489 N N . LEU A 1 316 ? -58.002 2.570 73.456 1.00 75.69 316 LEU A N 1
ATOM 2490 C CA . LEU A 1 316 ? -59.238 3.067 72.844 1.00 75.69 316 LEU A CA 1
ATOM 2491 C C . LEU A 1 316 ? -60.418 2.100 73.039 1.00 75.69 316 LEU A C 1
ATOM 2493 O O . LEU A 1 316 ? -61.553 2.541 73.245 1.00 75.69 316 LEU A O 1
ATOM 2497 N N . ALA A 1 317 ? -60.176 0.787 72.991 1.00 77.69 317 ALA A N 1
ATOM 2498 C CA . ALA A 1 317 ? -61.191 -0.227 73.273 1.00 77.69 317 ALA A CA 1
ATOM 2499 C C . ALA A 1 317 ? -61.628 -0.208 74.748 1.00 77.69 317 ALA A C 1
ATOM 2501 O O . ALA A 1 317 ? -62.820 -0.336 75.024 1.00 77.69 317 ALA A O 1
ATOM 2502 N N . ILE A 1 318 ? -60.697 0.028 75.678 1.00 74.31 318 ILE A N 1
ATOM 2503 C CA . ILE A 1 318 ? -60.984 0.212 77.109 1.00 74.31 318 ILE A CA 1
ATOM 2504 C C . ILE A 1 318 ? -61.719 1.545 77.342 1.00 74.31 318 ILE A C 1
ATOM 2506 O O . ILE A 1 318 ? -62.746 1.585 78.018 1.00 74.31 318 ILE A O 1
ATOM 2510 N N . ALA A 1 319 ? -61.255 2.636 76.722 1.00 64.50 319 ALA A N 1
ATOM 2511 C CA . ALA A 1 319 ? -61.834 3.972 76.855 1.00 64.50 319 ALA A CA 1
ATOM 2512 C C . ALA A 1 319 ? -63.244 4.090 76.260 1.00 64.50 319 ALA A C 1
ATOM 2514 O O . ALA A 1 319 ? -64.002 4.965 76.674 1.00 64.50 319 ALA A O 1
ATOM 2515 N N . LYS A 1 320 ? -63.633 3.200 75.335 1.00 59.94 320 LYS A N 1
ATOM 2516 C CA . LYS A 1 320 ? -65.002 3.100 74.797 1.00 59.94 320 LYS A CA 1
ATOM 2517 C C . LYS A 1 320 ? -66.072 2.911 75.888 1.00 59.94 320 LYS A C 1
ATOM 2519 O O . LYS A 1 320 ? -67.214 3.276 75.619 1.00 59.94 320 LYS A O 1
ATOM 2524 N N . ASN A 1 321 ? -65.687 2.422 77.074 1.00 62.12 321 ASN A N 1
ATOM 2525 C CA . ASN A 1 321 ? -66.525 2.263 78.270 1.00 62.12 321 ASN A CA 1
ATOM 2526 C C . ASN A 1 321 ? -66.364 3.409 79.309 1.00 62.12 321 ASN A C 1
ATOM 2528 O O . ASN A 1 321 ? -66.810 3.260 80.443 1.00 62.12 321 ASN A O 1
ATOM 2532 N N . SER A 1 322 ? -65.724 4.538 78.960 1.00 59.62 322 SER A N 1
ATOM 2533 C CA . SER A 1 322 ? -65.464 5.700 79.843 1.00 59.62 322 SER A CA 1
ATOM 2534 C C . SER A 1 322 ? -65.584 7.057 79.103 1.00 59.62 322 SER A C 1
ATOM 2536 O O . SER A 1 322 ? -65.938 7.077 77.925 1.00 59.62 322 SER A O 1
ATOM 2538 N N . ASP A 1 323 ? -65.293 8.179 79.784 1.00 62.16 323 ASP A N 1
ATOM 2539 C CA . ASP A 1 323 ? -65.481 9.578 79.339 1.00 62.16 323 ASP A CA 1
ATOM 2540 C C . ASP A 1 323 ? -65.113 9.905 77.874 1.00 62.16 323 ASP A C 1
ATOM 2542 O O . ASP A 1 323 ? -64.059 9.523 77.351 1.00 62.16 323 ASP A O 1
ATOM 2546 N N . ALA A 1 324 ? -65.955 10.731 77.235 1.00 68.00 324 ALA A N 1
ATOM 2547 C CA . ALA A 1 324 ? -65.862 11.126 75.823 1.00 68.00 324 ALA A CA 1
ATOM 2548 C C . ALA A 1 324 ? -64.505 11.746 75.427 1.00 68.00 324 ALA A C 1
ATOM 2550 O O . ALA A 1 324 ? -64.011 11.502 74.324 1.00 68.00 324 ALA A O 1
ATOM 2551 N N . THR A 1 325 ? -63.863 12.481 76.337 1.00 68.38 325 THR A N 1
ATOM 2552 C CA . THR A 1 325 ? -62.586 13.178 76.110 1.00 68.38 325 THR A CA 1
ATOM 2553 C C . THR A 1 325 ? -61.399 12.218 75.949 1.00 68.38 325 THR A C 1
ATOM 2555 O O . THR A 1 325 ? -60.466 12.491 75.193 1.00 68.38 325 THR A O 1
ATOM 2558 N N . ARG A 1 326 ? -61.422 11.047 76.605 1.00 65.19 326 ARG A N 1
ATOM 2559 C CA . ARG A 1 326 ? -60.379 10.011 76.428 1.00 65.19 326 ARG A CA 1
ATOM 2560 C C . ARG A 1 326 ? -60.494 9.308 75.076 1.00 65.19 326 ARG A C 1
ATOM 2562 O O . ARG A 1 326 ? -59.491 8.896 74.491 1.00 65.19 326 ARG A O 1
ATOM 2569 N N . LYS A 1 327 ? -61.713 9.209 74.553 1.00 67.94 327 LYS A N 1
ATOM 2570 C CA . LYS A 1 327 ? -62.021 8.571 73.270 1.00 67.94 327 LYS A CA 1
ATOM 2571 C C . LYS A 1 327 ? -61.552 9.412 72.080 1.00 67.94 327 LYS A C 1
ATOM 2573 O O . LYS A 1 327 ? -61.027 8.867 71.113 1.00 67.94 327 LYS A O 1
ATOM 2578 N N . THR A 1 328 ? -61.695 10.735 72.156 1.00 74.56 328 THR A N 1
ATOM 2579 C CA . THR A 1 328 ? -61.204 11.655 71.117 1.00 74.56 328 THR A CA 1
ATOM 2580 C C . THR A 1 328 ? -59.679 11.701 71.067 1.00 74.56 328 THR A C 1
ATOM 2582 O O . THR A 1 328 ? -59.110 11.667 69.977 1.00 74.56 328 THR A O 1
ATOM 2585 N N . ASN A 1 329 ? -59.012 11.704 72.225 1.00 77.81 329 ASN A N 1
ATOM 2586 C CA . ASN A 1 329 ? -57.549 11.767 72.290 1.00 77.81 329 ASN A CA 1
ATOM 2587 C C . ASN A 1 329 ? -56.890 10.482 71.762 1.00 77.81 329 ASN A C 1
ATOM 2589 O O . ASN A 1 329 ? -55.993 10.554 70.925 1.00 77.81 329 ASN A O 1
ATOM 2593 N N . SER A 1 330 ? -57.398 9.311 72.157 1.00 70.88 330 SER A N 1
ATOM 2594 C CA . SER A 1 330 ? -56.893 8.020 71.660 1.00 70.88 330 SER A CA 1
ATOM 2595 C C . SER A 1 330 ? -57.145 7.820 70.155 1.00 70.88 330 SER A C 1
ATOM 2597 O O . SER A 1 330 ? -56.300 7.277 69.445 1.00 70.88 330 SER A O 1
ATOM 2599 N N . ALA A 1 331 ? -58.267 8.316 69.617 1.00 78.38 331 ALA A N 1
ATOM 2600 C CA . ALA A 1 331 ? -58.539 8.263 68.177 1.00 78.38 331 ALA A CA 1
ATOM 2601 C C . ALA A 1 331 ? -57.604 9.179 67.362 1.00 78.38 331 ALA A C 1
ATOM 2603 O O . ALA A 1 331 ? -57.227 8.838 66.236 1.00 78.38 331 ALA A O 1
ATOM 2604 N N . ALA A 1 332 ? -57.219 10.330 67.922 1.00 81.50 332 ALA A N 1
ATOM 2605 C CA . ALA A 1 332 ? -56.256 11.238 67.305 1.00 81.50 332 ALA A CA 1
ATOM 2606 C C . ALA A 1 332 ? -54.841 10.630 67.260 1.00 81.50 332 ALA A C 1
ATOM 2608 O O . ALA A 1 332 ? -54.167 10.739 66.234 1.00 81.50 332 ALA A O 1
ATOM 2609 N N . GLU A 1 333 ? -54.413 9.927 68.316 1.00 80.50 333 GLU A N 1
ATOM 2610 C CA . GLU A 1 333 ? -53.135 9.199 68.331 1.00 80.50 333 GLU A CA 1
ATOM 2611 C C . GLU A 1 333 ? -53.086 8.074 67.294 1.00 80.50 333 GLU A C 1
ATOM 2613 O O . GLU A 1 333 ? -52.112 7.978 66.547 1.00 80.50 333 GLU A O 1
ATOM 2618 N N . VAL A 1 334 ? -54.154 7.280 67.164 1.00 78.94 334 VAL A N 1
ATOM 2619 C CA . VAL A 1 334 ? -54.248 6.227 66.136 1.00 78.94 334 VAL A CA 1
ATOM 2620 C C . VAL A 1 334 ? -54.086 6.807 64.726 1.00 78.94 334 VAL A C 1
ATOM 2622 O O . VAL A 1 334 ? -53.321 6.265 63.927 1.00 78.94 334 VAL A O 1
ATOM 2625 N N . LYS A 1 335 ? -54.747 7.933 64.417 1.00 85.44 335 LYS A N 1
ATOM 2626 C CA . LYS A 1 335 ? -54.584 8.613 63.119 1.00 85.44 335 LYS A CA 1
ATOM 2627 C C . LYS A 1 335 ? -53.154 9.104 62.895 1.00 85.44 335 LYS A C 1
ATOM 2629 O O . LYS A 1 335 ? -52.610 8.905 61.811 1.00 85.44 335 LYS A O 1
ATOM 2634 N N . LYS A 1 336 ? -52.533 9.699 63.916 1.00 88.50 336 LYS A N 1
ATOM 2635 C CA . LYS A 1 336 ? -51.155 10.202 63.839 1.00 88.50 336 LYS A CA 1
ATOM 2636 C C . LYS A 1 336 ? -50.151 9.075 63.571 1.00 88.50 336 LYS A C 1
ATOM 2638 O O . LYS A 1 336 ? -49.274 9.229 62.724 1.00 88.50 336 LYS A O 1
ATOM 2643 N N . LEU A 1 337 ? -50.301 7.931 64.242 1.00 80.19 337 LEU A N 1
ATOM 2644 C CA . LEU A 1 337 ? -49.449 6.755 64.026 1.00 80.19 337 LEU A CA 1
ATOM 2645 C C . LEU A 1 337 ? -49.668 6.142 62.629 1.00 80.19 337 LEU A C 1
ATOM 2647 O O . LEU A 1 337 ? -48.705 5.751 61.973 1.00 80.19 337 LEU A O 1
ATOM 2651 N N . GLN A 1 338 ? -50.906 6.125 62.119 1.00 82.44 338 GLN A N 1
ATOM 2652 C CA . GLN A 1 338 ? -51.195 5.687 60.745 1.00 82.44 338 GLN A CA 1
ATOM 2653 C C . GLN A 1 338 ? -50.558 6.595 59.680 1.00 82.44 338 GLN A C 1
ATOM 2655 O O . GLN A 1 338 ? -50.046 6.097 58.676 1.00 82.44 338 GLN A O 1
ATOM 2660 N N . GLU A 1 339 ? -50.559 7.914 59.883 1.00 87.19 339 GLU A N 1
ATOM 2661 C CA . GLU A 1 339 ? -49.866 8.853 58.989 1.00 87.19 339 GLU A CA 1
ATOM 2662 C C . GLU A 1 339 ? -48.345 8.671 59.023 1.00 87.19 339 GLU A C 1
ATOM 2664 O O . GLU A 1 339 ? -47.699 8.734 57.975 1.00 87.19 339 GLU A O 1
ATOM 2669 N N . GLN A 1 340 ? -47.768 8.383 60.194 1.00 83.62 340 GLN A N 1
ATOM 2670 C CA . GLN A 1 340 ? -46.341 8.076 60.312 1.00 83.62 340 GLN A CA 1
ATOM 2671 C C . GLN A 1 340 ? -45.953 6.806 59.543 1.00 83.62 340 GLN A C 1
ATOM 2673 O O . GLN A 1 340 ? -44.952 6.831 58.827 1.00 83.62 340 GLN A O 1
ATOM 2678 N N . ILE A 1 341 ? -46.756 5.735 59.612 1.00 80.12 341 ILE A N 1
ATOM 2679 C CA . ILE A 1 341 ? -46.520 4.510 58.823 1.00 80.12 341 ILE A CA 1
ATOM 2680 C C . ILE A 1 341 ? -46.538 4.823 57.322 1.00 80.12 341 ILE A C 1
ATOM 2682 O O . ILE A 1 341 ? -45.592 4.475 56.618 1.00 80.12 341 ILE A O 1
ATOM 2686 N N . LYS A 1 342 ? -47.555 5.549 56.835 1.00 86.06 342 LYS A N 1
ATOM 2687 C CA . LYS A 1 342 ? -47.643 5.930 55.413 1.00 86.06 342 LYS A CA 1
ATOM 2688 C C . LYS A 1 342 ? -46.436 6.743 54.943 1.00 86.06 342 LYS A C 1
ATOM 2690 O O . LYS A 1 342 ? -45.986 6.576 53.812 1.00 86.06 342 LYS A O 1
ATOM 2695 N N . LYS A 1 343 ? -45.912 7.629 55.794 1.00 87.75 343 LYS A N 1
ATOM 2696 C CA . LYS A 1 343 ? -44.732 8.438 55.466 1.00 87.75 343 LYS A CA 1
ATOM 2697 C C . LYS A 1 343 ? -43.472 7.574 55.339 1.00 87.75 343 LYS A C 1
ATOM 2699 O O . LYS A 1 343 ? -42.748 7.715 54.360 1.00 87.75 343 LYS A O 1
ATOM 2704 N N . LEU A 1 344 ? -43.262 6.636 56.265 1.00 80.56 344 LEU A N 1
ATOM 2705 C CA . LEU A 1 344 ? -42.136 5.693 56.217 1.00 80.56 344 LEU A CA 1
ATOM 2706 C C . LEU A 1 344 ? -42.205 4.762 54.994 1.00 80.56 344 LEU A C 1
ATOM 2708 O O . LEU A 1 344 ? -41.182 4.480 54.371 1.00 80.56 344 LEU A O 1
ATOM 2712 N N . GLU A 1 345 ? -43.403 4.319 54.608 1.00 81.31 345 GLU A N 1
ATOM 2713 C CA . GLU A 1 345 ? -43.608 3.538 53.382 1.00 81.31 345 GLU A CA 1
ATOM 2714 C C . GLU A 1 345 ? -43.274 4.350 52.121 1.00 81.31 345 GLU A C 1
ATOM 2716 O O . GLU A 1 345 ? -42.621 3.836 51.209 1.00 81.31 345 GLU A O 1
ATOM 2721 N N . ALA A 1 346 ? -43.665 5.628 52.074 1.00 83.69 346 ALA A N 1
ATOM 2722 C CA . ALA A 1 346 ? -43.346 6.519 50.960 1.00 83.69 346 ALA A CA 1
ATOM 2723 C C . ALA A 1 346 ? -41.831 6.766 50.823 1.00 83.69 346 ALA A C 1
ATOM 2725 O O . ALA A 1 346 ? -41.300 6.725 49.709 1.00 83.69 346 ALA A O 1
ATOM 2726 N N . ASP A 1 347 ? -41.123 6.950 51.941 1.00 80.25 347 ASP A N 1
ATOM 2727 C CA . ASP A 1 347 ? -39.665 7.113 51.952 1.00 80.25 347 ASP A CA 1
ATOM 2728 C C . ASP A 1 347 ? -38.952 5.832 51.468 1.00 80.25 347 ASP A C 1
ATOM 2730 O O . ASP A 1 347 ? -38.022 5.901 50.661 1.00 80.25 347 ASP A O 1
ATOM 2734 N N . ALA A 1 348 ? -39.451 4.647 51.841 1.00 76.12 348 ALA A N 1
ATOM 2735 C CA . ALA A 1 348 ? -38.923 3.368 51.356 1.00 76.12 348 ALA A CA 1
ATOM 2736 C C . ALA A 1 348 ? -39.130 3.162 49.841 1.00 76.12 348 ALA A C 1
ATOM 2738 O O . ALA A 1 348 ? -38.264 2.601 49.160 1.00 76.12 348 ALA A O 1
ATOM 2739 N N . VAL A 1 349 ? -40.260 3.619 49.288 1.00 83.69 349 VAL A N 1
ATOM 2740 C CA . VAL A 1 349 ? -40.508 3.608 47.834 1.00 83.69 349 VAL A CA 1
ATOM 2741 C C . VAL A 1 349 ? -39.536 4.543 47.112 1.00 83.69 349 VAL A C 1
ATOM 2743 O O . VAL A 1 349 ? -39.003 4.180 46.061 1.00 83.69 349 VAL A O 1
ATOM 2746 N N . LYS A 1 350 ? -39.253 5.716 47.688 1.00 85.62 350 LYS A N 1
ATOM 2747 C CA . LYS A 1 350 ? -38.302 6.677 47.121 1.00 85.62 350 LYS A CA 1
ATOM 2748 C C . LYS A 1 350 ? -36.875 6.116 47.082 1.00 85.62 350 LYS A C 1
ATOM 2750 O O . LYS A 1 350 ? -36.270 6.122 46.014 1.00 85.62 350 LYS A O 1
ATOM 2755 N N . SER A 1 351 ? -36.386 5.524 48.177 1.00 76.81 351 SER A N 1
ATOM 2756 C CA . SER A 1 351 ? -35.054 4.890 48.202 1.00 76.81 351 SER A CA 1
ATOM 2757 C C . SER A 1 351 ? -34.918 3.734 47.199 1.00 76.81 351 SER A C 1
ATOM 2759 O O . SER A 1 351 ? -33.860 3.571 46.590 1.00 76.81 351 SER A O 1
ATOM 2761 N N . LYS A 1 352 ? -35.983 2.952 46.953 1.00 80.19 352 LYS A N 1
ATOM 2762 C CA . LYS A 1 352 ? -35.975 1.926 45.891 1.00 80.19 352 LYS A CA 1
ATOM 2763 C C . LYS A 1 352 ? -35.830 2.530 44.494 1.00 80.19 352 LYS A C 1
ATOM 2765 O O . LYS A 1 352 ? -35.060 2.004 43.694 1.00 80.19 352 LYS A O 1
ATOM 2770 N N . LYS A 1 353 ? -36.539 3.627 44.217 1.00 87.19 353 LYS A N 1
ATOM 2771 C CA . LYS A 1 353 ? -36.482 4.318 42.923 1.00 87.19 353 LYS A CA 1
ATOM 2772 C C . LYS A 1 353 ? -35.081 4.867 42.634 1.00 87.19 353 LYS A C 1
ATOM 2774 O O . LYS A 1 353 ? -34.591 4.703 41.521 1.00 87.19 353 LYS A O 1
ATOM 2779 N N . ASP A 1 354 ? -34.420 5.445 43.635 1.00 79.12 354 ASP A N 1
ATOM 2780 C CA . ASP A 1 354 ? -33.047 5.950 43.493 1.00 79.12 354 ASP A CA 1
ATOM 2781 C C . ASP A 1 354 ? -32.055 4.823 43.149 1.00 79.12 354 ASP A C 1
ATOM 2783 O O . ASP A 1 354 ? -31.185 4.990 42.298 1.00 79.12 354 ASP A O 1
ATOM 2787 N N . LEU A 1 355 ? -32.192 3.646 43.773 1.00 77.50 355 LEU A N 1
ATOM 2788 C CA . LEU A 1 355 ? -31.348 2.484 43.468 1.00 77.50 355 LEU A CA 1
ATOM 2789 C C . LEU A 1 355 ? -31.582 1.950 42.055 1.00 77.50 355 LEU A C 1
ATOM 2791 O O . LEU A 1 355 ? -30.634 1.551 41.381 1.00 77.50 355 LEU A O 1
ATOM 2795 N N . GLU A 1 356 ? -32.830 1.948 41.597 1.00 84.06 356 GLU A N 1
ATOM 2796 C CA . GLU A 1 356 ? -33.171 1.526 40.242 1.00 84.06 356 GLU A CA 1
ATOM 2797 C C . GLU A 1 356 ? -32.598 2.486 39.191 1.00 84.06 356 GLU A C 1
ATOM 2799 O O . GLU A 1 356 ? -32.065 2.034 38.178 1.00 84.06 356 GLU A O 1
ATOM 2804 N N . GLN A 1 357 ? -32.588 3.792 39.474 1.00 86.38 357 GLN A N 1
ATOM 2805 C CA . GLN A 1 357 ? -31.935 4.783 38.621 1.00 86.38 357 GLN A CA 1
ATOM 2806 C C . GLN A 1 357 ? -30.416 4.556 38.532 1.00 86.38 357 GLN A C 1
ATOM 2808 O O . GLN A 1 357 ? -29.867 4.506 37.432 1.00 86.38 357 GLN A O 1
ATOM 2813 N N . ILE A 1 358 ? -29.734 4.328 39.660 1.00 75.56 358 ILE A N 1
ATOM 2814 C CA . ILE A 1 358 ? -28.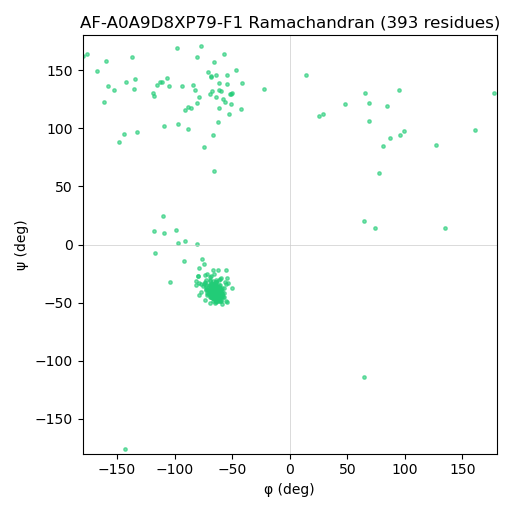284 4.061 39.657 1.00 75.56 358 ILE A CA 1
ATOM 2815 C C . ILE A 1 358 ? -27.974 2.735 38.934 1.00 75.56 358 ILE A C 1
ATOM 2817 O O . ILE A 1 358 ? -26.962 2.629 38.240 1.00 75.56 358 ILE A O 1
ATOM 2821 N N . ARG A 1 359 ? -28.851 1.722 39.029 1.00 79.88 359 ARG A N 1
ATOM 2822 C CA . ARG A 1 359 ? -28.719 0.474 38.251 1.00 79.88 359 ARG A CA 1
ATOM 2823 C C . ARG A 1 359 ? -28.823 0.718 36.747 1.00 79.88 359 ARG A C 1
ATOM 2825 O O . ARG A 1 359 ? -27.978 0.225 36.006 1.00 79.88 359 ARG A O 1
ATOM 2832 N N . GLN A 1 360 ? -29.790 1.520 36.304 1.00 85.25 360 GLN A N 1
ATOM 2833 C CA . GLN A 1 360 ? -29.922 1.890 34.891 1.00 85.25 360 GLN A CA 1
ATOM 2834 C C . GLN A 1 360 ? -28.690 2.653 34.380 1.00 85.25 360 GLN A C 1
ATOM 2836 O O . GLN A 1 360 ? -28.197 2.373 33.286 1.00 85.25 360 GLN A O 1
ATOM 2841 N N . GLU A 1 361 ? -28.147 3.574 35.180 1.00 81.44 361 GLU A N 1
ATOM 2842 C CA . GLU A 1 361 ? -26.913 4.299 34.850 1.00 81.44 361 GLU A CA 1
ATOM 2843 C C . GLU A 1 361 ? -25.698 3.359 34.757 1.00 81.44 361 GLU A C 1
ATOM 2845 O O . GLU A 1 361 ? -24.874 3.485 33.845 1.00 81.44 361 GLU A O 1
ATOM 2850 N N . ALA A 1 362 ? -25.604 2.369 35.648 1.00 73.75 362 ALA A N 1
ATOM 2851 C CA . ALA A 1 362 ? -24.550 1.362 35.606 1.00 73.75 362 ALA A CA 1
ATOM 2852 C C . ALA A 1 362 ? -24.660 0.441 34.381 1.00 73.75 362 ALA A C 1
ATOM 2854 O O . ALA A 1 362 ? -23.648 0.187 33.726 1.00 73.75 362 ALA A O 1
ATOM 2855 N N . ASP A 1 363 ? -25.862 -0.008 34.017 1.00 82.44 363 ASP A N 1
ATOM 2856 C CA . ASP A 1 363 ? -26.088 -0.828 32.820 1.00 82.44 363 ASP A CA 1
ATOM 2857 C C . ASP A 1 363 ? -25.776 -0.053 31.530 1.00 82.44 363 ASP A C 1
ATOM 2859 O O . ASP A 1 363 ? -25.116 -0.571 30.617 1.00 82.44 363 ASP A O 1
ATOM 2863 N N . ALA A 1 364 ? -26.151 1.228 31.468 1.00 82.81 364 ALA A N 1
ATOM 2864 C CA . ALA A 1 364 ? -25.765 2.113 30.373 1.00 82.81 364 ALA A CA 1
ATOM 2865 C C . ALA A 1 364 ? -24.233 2.242 30.266 1.00 82.81 364 ALA A C 1
ATOM 2867 O O . ALA A 1 364 ? -23.674 2.146 29.167 1.00 82.81 364 ALA A O 1
ATOM 2868 N N . ALA A 1 365 ? -23.533 2.366 31.399 1.00 74.38 365 ALA A N 1
ATOM 2869 C CA . ALA A 1 365 ? -22.073 2.420 31.440 1.00 74.38 365 ALA A CA 1
ATOM 2870 C C . ALA A 1 365 ? -21.406 1.099 31.002 1.00 74.38 365 ALA A C 1
ATOM 2872 O O . ALA A 1 365 ? -20.405 1.136 30.280 1.00 74.38 365 ALA A O 1
ATOM 2873 N N . ILE A 1 366 ? -21.967 -0.069 31.351 1.00 77.62 366 ILE A N 1
ATOM 2874 C CA . ILE A 1 366 ? -21.495 -1.381 30.853 1.00 77.62 366 ILE A CA 1
ATOM 2875 C C . ILE A 1 366 ? -21.596 -1.435 29.331 1.00 77.62 366 ILE A C 1
ATOM 2877 O O . ILE A 1 366 ? -20.666 -1.871 28.648 1.00 77.62 366 ILE A O 1
ATOM 2881 N N . THR A 1 367 ? -22.726 -0.984 28.797 1.00 83.81 367 THR A N 1
ATOM 2882 C CA . THR A 1 367 ? -22.994 -1.004 27.359 1.00 83.81 367 THR A CA 1
ATOM 2883 C C . THR A 1 367 ? -22.032 -0.072 26.615 1.00 83.81 367 THR A C 1
ATOM 2885 O O . THR A 1 367 ? -21.439 -0.466 25.607 1.00 83.81 367 THR A O 1
ATOM 2888 N N . ALA A 1 368 ? -21.784 1.124 27.159 1.00 79.12 368 ALA A N 1
ATOM 2889 C CA . ALA A 1 368 ? -20.796 2.065 26.634 1.00 79.12 368 ALA A CA 1
ATOM 2890 C C . ALA A 1 368 ? -19.366 1.497 26.670 1.00 79.12 368 ALA A C 1
ATOM 2892 O O . ALA A 1 368 ? -18.635 1.615 25.686 1.00 79.12 368 ALA A O 1
ATOM 2893 N N . ARG A 1 369 ? -18.980 0.816 27.758 1.00 80.12 369 ARG A N 1
ATOM 2894 C CA . ARG A 1 369 ? -17.672 0.156 27.880 1.00 80.12 369 ARG A CA 1
ATOM 2895 C C . ARG A 1 369 ? -17.491 -0.949 26.840 1.00 80.12 369 ARG A C 1
ATOM 2897 O O . ARG A 1 369 ? -16.467 -0.970 26.166 1.00 80.12 369 ARG A O 1
ATOM 2904 N N . LYS A 1 370 ? -18.482 -1.833 26.670 1.00 83.94 370 LYS A N 1
ATOM 2905 C CA . LYS A 1 370 ? -18.437 -2.904 25.656 1.00 83.94 370 LYS A CA 1
ATOM 2906 C C . LYS A 1 370 ? -18.290 -2.340 24.242 1.00 83.94 370 LYS A C 1
ATOM 2908 O O . LYS A 1 370 ? -17.531 -2.883 23.444 1.00 83.94 370 LYS A O 1
ATOM 2913 N N . LYS A 1 371 ? -18.981 -1.235 23.940 1.00 85.31 371 LYS A N 1
ATOM 2914 C CA . LYS A 1 371 ? -18.846 -0.535 22.657 1.00 85.31 371 LYS A CA 1
ATOM 2915 C C . LYS A 1 371 ? -17.435 0.034 22.469 1.00 85.31 371 LYS A C 1
ATOM 2917 O O . LYS A 1 371 ? -16.811 -0.241 21.451 1.00 85.31 371 LYS A O 1
ATOM 2922 N N . ALA A 1 372 ? -16.906 0.740 23.469 1.00 76.75 372 ALA A N 1
ATOM 2923 C CA . ALA A 1 372 ? -15.552 1.294 23.425 1.00 76.75 372 ALA A CA 1
ATOM 2924 C C . ALA A 1 372 ? -14.474 0.204 23.268 1.00 76.75 372 ALA A C 1
ATOM 2926 O O . ALA A 1 372 ? -13.505 0.382 22.532 1.00 76.75 372 ALA A O 1
ATOM 2927 N N . GLU A 1 373 ? -14.652 -0.948 23.917 1.00 79.12 373 GLU A N 1
ATOM 2928 C CA . GLU A 1 373 ? -13.751 -2.095 23.795 1.00 79.12 373 GLU A CA 1
ATOM 2929 C C . GLU A 1 373 ? -13.801 -2.716 22.390 1.00 79.12 373 GLU A C 1
ATOM 2931 O O . GLU A 1 373 ? -12.754 -2.985 21.796 1.00 79.12 373 GLU A O 1
ATOM 2936 N N . ALA A 1 374 ? -14.996 -2.866 21.810 1.00 82.69 374 ALA A N 1
ATOM 2937 C CA . ALA A 1 374 ? -15.158 -3.329 20.433 1.00 82.69 374 ALA A CA 1
ATOM 2938 C C . ALA A 1 374 ? -14.511 -2.369 19.416 1.00 82.69 374 ALA A C 1
ATOM 2940 O O . ALA A 1 374 ? -13.826 -2.817 18.490 1.00 82.69 374 ALA A O 1
ATOM 2941 N N . ASP A 1 375 ? -14.670 -1.058 19.610 1.00 80.75 375 ASP A N 1
ATOM 2942 C CA . ASP A 1 375 ? -14.062 -0.035 18.755 1.00 80.75 375 ASP A CA 1
ATOM 2943 C C . ASP A 1 375 ? -12.525 -0.043 18.876 1.00 80.75 375 ASP A C 1
ATOM 2945 O O . ASP A 1 375 ? -11.822 -0.010 17.862 1.00 80.75 375 ASP A O 1
ATOM 2949 N N . ALA A 1 376 ? -11.983 -0.225 20.086 1.00 76.38 376 ALA A N 1
ATOM 2950 C CA . ALA A 1 376 ? -10.542 -0.371 20.307 1.00 76.38 376 ALA A CA 1
ATOM 2951 C C . ALA A 1 376 ? -9.961 -1.640 19.650 1.00 76.38 376 ALA A C 1
ATOM 2953 O O . ALA A 1 376 ? -8.842 -1.620 19.124 1.00 76.38 376 ALA A O 1
ATOM 2954 N N . VAL A 1 377 ? -10.702 -2.756 19.647 1.00 82.69 377 VAL A N 1
ATOM 2955 C CA . VAL A 1 377 ? -10.303 -3.991 18.946 1.00 82.69 377 VAL A CA 1
ATOM 2956 C C . VAL A 1 377 ? -10.295 -3.785 17.429 1.00 82.69 377 VAL A C 1
ATOM 2958 O O . VAL A 1 377 ? -9.339 -4.197 16.762 1.00 82.69 377 VAL A O 1
ATOM 2961 N N . ARG A 1 378 ? -11.303 -3.100 16.872 1.00 81.94 378 ARG A N 1
ATOM 2962 C CA . ARG A 1 378 ? -11.329 -2.736 15.444 1.00 81.94 378 ARG A CA 1
ATOM 2963 C C . ARG A 1 378 ? -10.136 -1.860 15.074 1.00 81.94 378 ARG A C 1
ATOM 2965 O O . ARG A 1 378 ? -9.410 -2.210 14.147 1.00 81.94 378 ARG A O 1
ATOM 2972 N N . ALA A 1 379 ? -9.852 -0.815 15.852 1.00 76.69 379 ALA A N 1
ATOM 2973 C CA . ALA A 1 379 ? -8.698 0.057 15.629 1.00 76.69 379 ALA A CA 1
ATOM 2974 C C . ALA A 1 379 ? -7.362 -0.711 15.660 1.00 76.69 379 ALA A C 1
ATOM 2976 O O . ALA A 1 379 ? -6.520 -0.540 14.780 1.00 76.69 379 ALA A O 1
ATOM 2977 N N . ARG A 1 380 ? -7.171 -1.639 16.611 1.00 77.31 380 ARG A N 1
ATOM 2978 C CA . ARG A 1 380 ? -5.976 -2.511 16.644 1.00 77.31 380 ARG A CA 1
ATOM 2979 C C . ARG A 1 380 ? -5.856 -3.406 15.410 1.00 77.31 380 ARG A C 1
ATOM 2981 O O . ARG A 1 380 ? -4.743 -3.707 14.980 1.00 77.31 380 ARG A O 1
ATOM 2988 N N . THR A 1 381 ? -6.981 -3.857 14.867 1.00 81.94 381 THR A N 1
ATOM 2989 C CA . THR A 1 381 ? -7.013 -4.714 13.677 1.00 81.94 381 THR A CA 1
ATOM 2990 C C . THR A 1 381 ? -6.646 -3.917 12.425 1.00 81.94 381 THR A C 1
ATOM 2992 O O . THR A 1 381 ? -5.829 -4.380 11.634 1.00 81.94 381 THR A O 1
ATOM 2995 N N . GLU A 1 382 ? -7.154 -2.691 12.289 1.00 78.00 382 GLU A N 1
ATOM 2996 C CA . GLU A 1 382 ? -6.773 -1.776 11.205 1.00 78.00 382 GLU A CA 1
ATOM 2997 C C . GLU A 1 382 ? -5.291 -1.363 11.287 1.00 78.00 382 GLU A C 1
ATOM 2999 O O . GLU A 1 382 ? -4.593 -1.386 10.275 1.00 78.00 382 GLU A O 1
ATOM 3004 N N . LEU A 1 383 ? -4.745 -1.129 12.490 1.00 72.81 383 LEU A N 1
ATOM 3005 C CA . LEU A 1 383 ? -3.303 -0.887 12.671 1.00 72.81 383 LEU A CA 1
ATOM 3006 C C . LEU A 1 383 ? -2.449 -2.068 12.181 1.00 72.81 383 LEU A C 1
ATOM 3008 O O . LEU A 1 383 ? -1.394 -1.870 11.581 1.00 72.81 383 LEU A O 1
ATOM 3012 N N . LYS A 1 384 ? -2.890 -3.308 12.426 1.00 77.94 384 LYS A N 1
ATOM 3013 C CA . LYS A 1 384 ? -2.184 -4.497 11.925 1.00 77.94 384 LYS A CA 1
ATOM 3014 C C . LYS A 1 384 ? -2.199 -4.576 10.399 1.00 77.94 384 LYS A C 1
ATOM 3016 O O . LYS A 1 384 ? -1.198 -4.999 9.834 1.00 77.94 384 LYS A O 1
ATOM 3021 N N . LYS A 1 385 ? -3.287 -4.159 9.746 1.00 76.06 385 LYS A N 1
ATOM 3022 C CA . LYS A 1 385 ? -3.393 -4.128 8.276 1.00 76.06 385 LYS A CA 1
ATOM 3023 C C . LYS A 1 385 ? -2.514 -3.043 7.649 1.00 76.06 385 LYS A C 1
ATOM 3025 O O . LYS A 1 385 ? -1.948 -3.262 6.587 1.00 76.06 385 LYS A O 1
ATOM 3030 N N . LEU A 1 386 ? -2.370 -1.901 8.322 1.00 65.25 386 LEU A N 1
ATOM 3031 C CA . LEU A 1 386 ? -1.518 -0.786 7.885 1.00 65.25 386 LEU A CA 1
ATOM 3032 C C . LEU A 1 386 ? -0.021 -1.032 8.115 1.00 65.25 386 LEU A C 1
ATOM 3034 O O . LEU A 1 386 ? 0.818 -0.297 7.590 1.00 65.25 386 LEU A O 1
ATOM 3038 N N . LYS A 1 387 ? 0.338 -2.059 8.893 1.00 62.00 387 LYS A N 1
ATOM 3039 C CA . LYS A 1 387 ? 1.727 -2.463 9.089 1.00 62.00 387 LYS A CA 1
ATOM 3040 C C . LYS A 1 387 ? 2.218 -3.181 7.829 1.00 62.00 387 LYS A C 1
ATOM 3042 O O . LYS A 1 387 ? 2.186 -4.404 7.740 1.00 62.00 387 LYS A O 1
ATOM 3047 N N . VAL A 1 388 ? 2.657 -2.391 6.849 1.00 51.34 388 VAL A N 1
ATOM 3048 C CA . VAL A 1 388 ? 3.398 -2.861 5.671 1.00 51.34 388 VAL A CA 1
ATOM 3049 C C . VAL A 1 388 ? 4.571 -3.720 6.166 1.00 51.34 388 VAL A C 1
ATOM 3051 O O . VAL A 1 388 ? 5.282 -3.278 7.077 1.00 51.34 388 VAL A O 1
ATOM 3054 N N . PRO A 1 389 ? 4.777 -4.943 5.639 1.00 48.44 389 PRO A N 1
ATOM 3055 C CA . PRO A 1 389 ? 5.951 -5.731 5.982 1.00 48.44 389 PRO A CA 1
ATOM 3056 C C . PRO A 1 389 ? 7.189 -4.898 5.661 1.00 48.44 389 PRO A C 1
ATOM 3058 O O . PRO A 1 389 ? 7.355 -4.429 4.535 1.00 48.44 389 PRO A O 1
ATOM 3061 N N . ALA A 1 390 ? 8.024 -4.672 6.677 1.00 45.25 390 ALA A N 1
ATOM 3062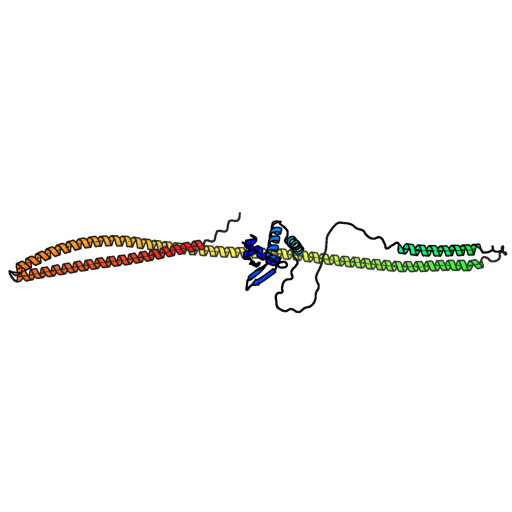 C CA . ALA A 1 390 ? 9.317 -4.038 6.499 1.00 45.25 390 ALA A CA 1
ATOM 3063 C C . ALA A 1 390 ? 10.045 -4.778 5.373 1.00 45.25 390 ALA A C 1
ATOM 3065 O O . ALA A 1 390 ? 10.213 -5.998 5.446 1.00 45.25 390 ALA A O 1
ATOM 3066 N N . ALA A 1 391 ? 10.404 -4.044 4.318 1.00 40.75 391 ALA A N 1
ATOM 3067 C CA . ALA A 1 391 ? 11.205 -4.579 3.233 1.00 40.75 391 ALA A CA 1
ATOM 3068 C C . ALA A 1 391 ? 12.436 -5.273 3.843 1.00 40.75 391 ALA A C 1
ATOM 3070 O O . ALA A 1 391 ? 13.070 -4.685 4.728 1.00 40.75 391 ALA A O 1
ATOM 3071 N N . PRO A 1 392 ? 12.754 -6.518 3.443 1.00 41.00 392 PRO A N 1
ATOM 3072 C CA . PRO A 1 392 ? 13.942 -7.184 3.945 1.00 41.00 392 PRO A CA 1
ATOM 3073 C C . PRO A 1 392 ? 15.145 -6.307 3.608 1.00 41.00 392 PRO A C 1
ATOM 3075 O O . PRO A 1 392 ? 15.331 -5.912 2.457 1.00 41.00 392 PRO A O 1
ATOM 3078 N N . ALA A 1 393 ? 15.920 -5.968 4.639 1.00 44.19 393 ALA A N 1
ATOM 3079 C CA . ALA A 1 393 ? 17.193 -5.291 4.483 1.00 44.19 393 ALA A CA 1
ATOM 3080 C C . ALA A 1 393 ? 18.036 -6.101 3.491 1.00 44.19 393 ALA A C 1
ATOM 3082 O O . ALA A 1 393 ? 18.398 -7.246 3.772 1.00 44.19 393 ALA A O 1
ATOM 3083 N N . ALA A 1 394 ? 18.274 -5.525 2.313 1.00 40.50 394 ALA A N 1
ATOM 3084 C CA . ALA A 1 394 ? 19.209 -6.069 1.347 1.00 40.50 394 ALA A CA 1
ATOM 3085 C C . ALA A 1 394 ? 20.593 -6.086 2.012 1.00 40.50 394 ALA A C 1
ATOM 3087 O O . ALA A 1 394 ? 21.080 -5.041 2.448 1.00 40.50 394 ALA A O 1
ATOM 3088 N N . LYS A 1 395 ? 21.148 -7.290 2.168 1.00 39.75 395 LYS A N 1
ATOM 3089 C CA . LYS A 1 395 ? 22.552 -7.515 2.510 1.00 39.75 395 LYS A CA 1
ATOM 3090 C C . LYS A 1 395 ? 23.404 -7.435 1.258 1.00 39.75 395 LYS A C 1
ATOM 3092 O O . LYS A 1 395 ? 22.899 -7.886 0.204 1.00 39.75 395 LYS A O 1
#

Nearest PDB structures (foldseek):
  6nct-assembly1_B  TM=6.496E-01  e=3.200E-01  Homo sapiens
  7a0g-assembly1_III  TM=5.659E-01  e=1.395E+00  Serratia marcescens
  3ja6-assembly1_I  TM=3.802E-01  e=9.383E-01  Escherichia coli
  7a0g-assembly1_JJJ  TM=4.353E-01  e=5.428E+00  Serratia marcescens
  6grj-assembly1_D  TM=3.975E-01  e=4.847E+00  Aeromonas hydrophila

Mean predicted aligned error: 22.96 Å

Solvent-accessible surface area (backbone atoms only — not comparable to full-atom values): 22978 Å² total; per-residue (Å²): 138,84,77,93,60,65,62,39,41,65,65,56,51,18,66,78,66,76,42,59,56,68,59,49,50,50,49,55,64,76,48,40,58,66,42,57,70,46,76,58,89,94,42,66,32,27,34,58,65,28,53,53,50,49,52,50,51,52,51,43,51,74,69,67,52,51,75,66,57,50,49,59,52,44,64,74,74,43,75,79,52,83,77,84,79,85,83,83,81,90,81,84,86,86,81,86,77,82,79,77,88,76,91,82,84,89,84,90,83,85,85,87,91,88,84,89,86,67,65,70,68,55,54,56,51,54,52,52,51,54,60,49,49,59,50,50,54,52,51,50,56,58,60,71,68,57,78,84,81,83,83,88,85,77,95,79,74,72,67,74,68,47,51,61,54,54,51,52,51,51,52,47,51,50,50,51,52,49,52,52,50,51,52,52,51,51,51,50,52,51,50,54,49,50,52,50,53,50,51,49,51,52,51,52,50,51,50,53,50,55,50,50,51,50,52,50,52,52,51,52,52,51,51,51,52,48,54,51,51,50,51,52,50,50,53,49,52,52,51,50,53,52,50,52,52,50,53,52,50,52,51,52,50,51,53,51,52,53,51,52,49,54,52,51,52,51,48,53,53,48,48,56,51,50,51,54,46,53,52,46,54,52,51,49,53,53,50,54,52,50,50,53,52,51,48,54,50,48,53,52,50,51,54,50,51,49,51,52,43,57,48,42,51,50,52,36,62,59,28,71,80,51,63,71,71,57,38,55,53,36,52,51,51,50,52,53,51,51,52,52,52,55,50,55,53,53,52,52,52,50,57,50,52,55,52,52,50,54,49,52,54,46,53,51,44,52,54,51,48,55,50,52,51,54,52,52,51,49,52,55,52,52,53,58,71,69,56,68,76,76,76,77,79,83,127

pLDDT: mean 76.73, std 17.67, range [27.17, 95.69]

Radius of gyration: 66.7 Å; Cα contacts (8 Å, |Δi|>4): 126; chains: 1; bounding box: 143×57×200 Å

Sequence (395 aa):
MATENGKYTVIELSELLGVKRTTVNDWLAKYAVYMDYSVQGKRRIYSDSTLTVLKKIAELRGQGKSSFDIDSTLAKLYAVHPQPEPENVTETAVNDGAGQGSSDGEVTEMLPQRVDYQSEQAEELLRQFRAMMEKIDRLEAAAAALPPPPEPVKKRSEAWIWAPIILLLIAGIAAISWFGYRELTDLRSENAAREKSLQEQQNALRQQMAENEKQAAAREQLLKDQAVQEKTVRLATEKQLAAEKQLYAEKAAKAQAEFQKQLAEQRLNAEKAAEKYAALQIALKAREEQIKTEKQLAEKQVAAVQKDLQQAIRDLAIAKNSDATRKTNSAAEVKKLQEQIKKLEADAVKSKKDLEQIRQEADAAITARKKAEADAVRARTELKKLKVPAAPAAK

Secondary structure (DSSP, 8-state):
---SS-EE-HHHHHHHHT--HHHHHHHHHHTGGG--EEEETTEEEEEHHHHHHHHHHHHHHHTT--HHHHHHHHHHHS--PPPPPPP----------------------------SSSHHHHHHHHHHHHHHHHHHHHHHHHHHTSPPPPPP-----SHHHHHHHHHHHHHHHHHHHHHHHHHHHHHHHHHHHHHHHHHHHHHHHHHHHHHHHHHHHHHHHHHHHHHHHHHHHHHHHHHHHHHHHHHHHHHHHHHHHHHHHHHHHHHHHHHHHHHHHHHHHHHHHHHHHHHHHHHHHHHHHHHHHHHHHHHHHHHHHHHTTS-HHHHHHHHHHHHHHHHHHHHHHHHHHHHHHHHHHHHHHHHHHHHHHHHHHHHHHHHHHHHHHH-PPPPP---

Foldseek 3Di:
DDDPDQWDFLVRLCVVQVHDSVVSVVCCVLVVQQWDWDDDPPTTITGPSRSVLVNQVSVCVVVVDDPVVSVVVSVVVGPRDDDDDDDDDDDDDDDDDDDDDDDDDDDDDDDDDDDDDPPPVVVVVVVVVVVVVVVVVVVVVVVVPDDDDDDDDDDDDPPVVCVVVVVVVVVVVVVVVVVVVVVVVVVVVVVVVVVVVVVVVVVVVVVVVVVVVVVVVVVVVVVVVVVVVVVVVVVVVVVVVVVVVVVVVVVLVVVVVVLVVVLVVLVVVLVVLVVVLVVLVVVLVVLVVVLVVLVVVLVVVLVVLVVVLVVLVVQLVVCVPDDPVSNVVSVVSNVVSVVVNVVSVVVNVVSVVVSVVSVVVSVVSVVVSVVSVVVSVVSVVVVVVSPDPDDPPDD